Protein AF-A0A433JBW5-F1 (afdb_monomer_lite)

Secondary structure (DSSP, 8-state):
----------------------------------S--HHHHHHHHHHHH-TTEEEEEEEEEEE---SS-TTSEEEEEEEEEEEESS-EEEEEEEETTEEEEEEEE-TT-EEEEEEEEEEEEETTEEEEEEEES-GGGTTT--EEGGGSSSEEEETTSHHHHHHHHHHHHHHHHHHHHHHHHHHHHHHHHHHHHHHHHHHHHHHHHHHHHHHHHHHHHHHHHHHHHSS-HHHHHHHHHHHHHSS-HHHHHHHHHHHHHSS-HHHHHHHHHHHHHH-SEEEEEEE--TT-THHHHHHHHH--EEEEEEEE-TTT-EEEEEEE-TT-GGG--EEEEEEEETTEEEEEETTEEEEEEE-TTSEEEEEEEETTEEEEEEEEE--

Organism: NCBI:txid92933

Radius of gyration: 64.02 Å; chains: 1; bounding box: 115×46×160 Å

pLDDT: mean 81.88, std 16.77, range [29.55, 98.06]

Structure (mmCIF, N/CA/C/O backbone):
data_AF-A0A433JBW5-F1
#
_entry.id   AF-A0A433JBW5-F1
#
loop_
_atom_site.group_PDB
_atom_site.id
_atom_site.type_symbol
_atom_site.label_atom_id
_atom_site.label_alt_id
_atom_site.label_comp_id
_atom_site.label_asym_id
_atom_site.label_entity_id
_atom_site.label_seq_id
_atom_site.pdbx_PDB_ins_code
_atom_site.Cartn_x
_atom_site.Cartn_y
_atom_site.Cartn_z
_atom_site.occupancy
_atom_site.B_iso_or_equiv
_atom_site.auth_seq_id
_atom_site.auth_comp_id
_atom_site.auth_asym_id
_atom_site.auth_atom_id
_atom_site.pdbx_PDB_model_num
ATOM 1 N N . MET A 1 1 ? -7.174 -3.530 -48.334 1.00 41.53 1 MET A N 1
ATOM 2 C CA . MET A 1 1 ? -7.705 -2.460 -49.204 1.00 41.53 1 MET A CA 1
ATOM 3 C C . MET A 1 1 ? -6.545 -1.806 -49.944 1.00 41.53 1 MET A C 1
ATOM 5 O O . MET A 1 1 ? -5.565 -1.454 -49.312 1.00 41.53 1 MET A O 1
ATOM 9 N N . MET A 1 2 ? -6.667 -1.772 -51.275 1.00 36.50 2 MET A N 1
ATOM 10 C CA . MET A 1 2 ? -5.940 -0.988 -52.290 1.00 36.50 2 MET A CA 1
ATOM 11 C C . MET A 1 2 ? -4.395 -0.898 -52.261 1.00 36.50 2 MET A C 1
ATOM 13 O O . MET A 1 2 ? -3.808 0.045 -51.749 1.00 36.50 2 MET A O 1
ATOM 17 N N . ARG A 1 3 ? -3.760 -1.827 -52.996 1.00 43.53 3 ARG A N 1
ATOM 18 C CA . ARG A 1 3 ? -2.814 -1.483 -54.087 1.00 43.53 3 ARG A CA 1
ATOM 19 C C . ARG A 1 3 ? -3.643 -1.182 -55.349 1.00 43.53 3 ARG A C 1
ATOM 21 O O . ARG A 1 3 ? -4.683 -1.829 -55.500 1.00 43.53 3 ARG A O 1
ATOM 28 N N . PRO A 1 4 ? -3.243 -0.252 -56.237 1.00 46.69 4 PRO A N 1
ATOM 29 C CA . PRO A 1 4 ? -2.473 -0.589 -57.459 1.00 46.69 4 PRO A CA 1
ATOM 30 C C . PRO A 1 4 ? -1.448 0.535 -57.812 1.00 46.69 4 PRO A C 1
ATOM 32 O O . PRO A 1 4 ? -1.420 1.554 -57.146 1.00 46.69 4 PRO A O 1
ATOM 35 N N . ALA A 1 5 ? -0.508 0.445 -58.759 1.00 37.62 5 ALA A N 1
ATOM 36 C CA . ALA A 1 5 ? -0.613 -0.091 -60.107 1.00 37.62 5 ALA A CA 1
ATOM 37 C C . ALA A 1 5 ? 0.721 -0.641 -60.643 1.00 37.62 5 ALA A C 1
ATOM 39 O O . ALA A 1 5 ? 1.771 -0.008 -60.579 1.00 37.62 5 ALA A O 1
ATOM 40 N N . ARG A 1 6 ? 0.617 -1.841 -61.220 1.00 37.97 6 ARG A N 1
ATOM 41 C CA . ARG A 1 6 ? 1.483 -2.378 -62.270 1.00 37.97 6 ARG A CA 1
ATOM 42 C C . ARG A 1 6 ? 0.813 -2.078 -63.616 1.00 37.97 6 ARG A C 1
ATOM 44 O O . ARG A 1 6 ? -0.368 -2.389 -63.763 1.00 37.97 6 ARG A O 1
ATOM 51 N N . ALA A 1 7 ? 1.578 -1.616 -64.596 1.00 36.91 7 ALA A N 1
ATOM 52 C CA . ALA A 1 7 ? 1.348 -1.868 -66.023 1.00 36.91 7 ALA A CA 1
ATOM 53 C C . ALA A 1 7 ? 2.565 -2.709 -66.491 1.00 36.91 7 ALA A C 1
ATOM 55 O O . ALA A 1 7 ? 3.681 -2.347 -66.137 1.00 36.91 7 ALA A O 1
ATOM 56 N N . ARG A 1 8 ? 2.485 -3.952 -67.009 1.00 35.44 8 ARG A N 1
ATOM 57 C CA . ARG A 1 8 ? 1.798 -4.494 -68.212 1.00 35.44 8 ARG A CA 1
ATOM 58 C C . ARG A 1 8 ? 2.284 -3.746 -69.475 1.00 35.44 8 ARG A C 1
ATOM 60 O O . ARG A 1 8 ? 2.191 -2.533 -69.470 1.00 35.44 8 ARG A O 1
ATOM 67 N N . PHE A 1 9 ? 2.825 -4.333 -70.550 1.00 33.44 9 PHE A N 1
ATOM 68 C CA . PHE A 1 9 ? 2.584 -5.615 -71.235 1.00 33.44 9 PHE A CA 1
ATOM 69 C C . PHE A 1 9 ? 3.716 -5.923 -72.260 1.00 33.44 9 PHE A C 1
ATOM 71 O O . PHE A 1 9 ? 4.370 -4.993 -72.711 1.00 33.44 9 PHE A O 1
ATOM 78 N N . ALA A 1 10 ? 3.857 -7.219 -72.606 1.00 30.30 10 ALA A N 1
ATOM 79 C CA . ALA A 1 10 ? 4.176 -7.874 -73.904 1.00 30.30 10 ALA A CA 1
ATOM 80 C C . ALA A 1 10 ? 5.218 -7.254 -74.873 1.00 30.30 10 ALA A C 1
ATOM 82 O O . ALA A 1 10 ? 5.123 -6.094 -75.233 1.00 30.30 10 ALA A O 1
ATOM 83 N N . ALA A 1 11 ? 6.276 -7.948 -75.314 1.00 31.55 11 ALA A N 1
ATOM 84 C CA . ALA A 1 11 ? 6.388 -9.211 -76.074 1.00 31.55 11 ALA A CA 1
ATOM 85 C C . ALA A 1 11 ? 6.209 -9.085 -77.608 1.00 31.55 11 ALA A C 1
ATOM 87 O O . ALA A 1 11 ? 5.140 -8.727 -78.083 1.00 31.55 11 ALA A O 1
ATOM 88 N N . ALA A 1 12 ? 7.260 -9.548 -78.304 1.00 32.44 12 ALA A N 1
ATOM 89 C CA . ALA A 1 12 ? 7.307 -10.277 -79.583 1.00 32.44 12 ALA A CA 1
ATOM 90 C C . ALA A 1 12 ? 6.989 -9.599 -80.940 1.00 32.44 12 ALA A C 1
ATOM 92 O O . ALA A 1 12 ? 6.034 -8.848 -81.077 1.00 32.44 12 ALA A O 1
ATOM 93 N N . LEU A 1 13 ? 7.773 -10.063 -81.936 1.00 33.72 13 LEU A N 1
ATOM 94 C CA . LEU A 1 13 ? 7.645 -10.121 -83.414 1.00 33.72 13 LEU A CA 1
ATOM 95 C C . LEU A 1 13 ? 8.748 -9.328 -84.143 1.00 33.72 13 LEU A C 1
ATOM 97 O O . LEU A 1 13 ? 8.879 -8.130 -83.947 1.00 33.72 13 LEU A O 1
ATOM 101 N N . ALA A 1 14 ? 9.710 -9.947 -84.838 1.00 29.55 14 ALA A N 1
ATOM 102 C CA . ALA A 1 14 ? 9.673 -10.895 -85.968 1.00 29.55 14 ALA A CA 1
ATOM 103 C C . ALA A 1 14 ? 9.390 -10.239 -87.338 1.00 29.55 14 ALA A C 1
ATOM 105 O O . ALA A 1 14 ? 8.312 -9.715 -87.568 1.00 29.55 14 ALA A O 1
ATOM 106 N N . MET A 1 15 ? 10.378 -10.413 -88.228 1.00 32.00 15 MET A N 1
ATOM 107 C CA . MET A 1 15 ? 10.340 -10.513 -89.698 1.00 32.00 15 MET A CA 1
ATOM 108 C C . MET A 1 15 ? 9.813 -9.368 -90.590 1.00 32.00 15 MET A C 1
ATOM 110 O O . MET A 1 15 ? 8.691 -8.897 -90.480 1.00 32.00 15 MET A O 1
ATOM 114 N N . GLY A 1 16 ? 10.632 -9.088 -91.612 1.00 33.72 16 GLY A N 1
ATOM 115 C CA . GLY A 1 16 ? 10.336 -8.413 -92.886 1.00 33.72 16 GLY A CA 1
ATOM 116 C C . GLY A 1 16 ? 11.670 -7.897 -93.441 1.00 33.72 16 GLY A C 1
ATOM 117 O O . GLY A 1 16 ? 12.254 -7.010 -92.837 1.00 33.72 16 GLY A O 1
ATOM 118 N N . VAL A 1 17 ? 12.360 -8.475 -94.432 1.00 36.59 17 VAL A N 1
ATOM 119 C CA . VAL A 1 17 ? 12.004 -9.038 -95.753 1.00 36.59 17 VAL A CA 1
ATOM 120 C C . VAL A 1 17 ? 11.248 -8.051 -96.645 1.00 36.59 17 VAL A C 1
ATOM 122 O O . VAL A 1 17 ? 10.027 -8.070 -96.711 1.00 36.59 17 VAL A O 1
ATOM 125 N N . ALA A 1 18 ? 12.017 -7.239 -97.373 1.00 36.41 18 ALA A N 1
ATOM 126 C CA . ALA A 1 18 ? 11.735 -6.744 -98.725 1.00 36.41 18 ALA A CA 1
ATOM 127 C C . ALA A 1 18 ? 13.096 -6.313 -99.317 1.00 36.41 18 ALA A C 1
ATOM 129 O O . ALA A 1 18 ? 13.738 -5.414 -98.791 1.00 36.41 18 ALA A O 1
ATOM 130 N N . ALA A 1 19 ? 13.736 -7.095 -100.191 1.00 35.59 19 ALA A N 1
ATOM 131 C CA . ALA A 1 19 ? 13.442 -7.237 -101.621 1.00 35.59 19 ALA A CA 1
ATOM 132 C C . ALA A 1 19 ? 13.568 -5.901 -102.382 1.00 35.59 19 ALA A C 1
ATOM 134 O O . ALA A 1 19 ? 12.589 -5.193 -102.587 1.00 35.59 19 ALA A O 1
ATOM 135 N N . GLY A 1 20 ? 14.791 -5.595 -102.822 1.00 33.16 20 GLY A N 1
ATOM 136 C CA . GLY A 1 20 ? 15.101 -4.571 -103.820 1.00 33.16 20 GLY A CA 1
ATOM 137 C C . GLY A 1 20 ? 16.212 -5.100 -104.726 1.00 33.16 20 GLY A C 1
ATOM 138 O O . GLY A 1 20 ? 17.360 -5.207 -104.306 1.00 33.16 20 GLY A O 1
ATOM 139 N N . LEU A 1 21 ? 15.826 -5.536 -105.924 1.00 35.88 21 LEU A N 1
ATOM 140 C CA . LEU A 1 21 ? 16.663 -6.157 -106.951 1.00 35.88 21 LEU A CA 1
ATOM 141 C C . LEU A 1 21 ? 17.312 -5.110 -107.868 1.00 35.88 21 LEU A C 1
ATOM 143 O O . LEU A 1 21 ? 16.663 -4.135 -108.234 1.00 35.88 21 LEU A O 1
ATOM 147 N N . ALA A 1 22 ? 18.503 -5.485 -108.356 1.00 33.06 22 ALA A N 1
ATOM 148 C CA . ALA A 1 22 ? 19.178 -5.025 -109.578 1.00 33.06 22 ALA A CA 1
ATOM 149 C C . ALA A 1 22 ? 19.892 -3.653 -109.460 1.00 33.06 22 ALA A C 1
ATOM 151 O O . ALA A 1 22 ? 19.358 -2.716 -108.893 1.00 33.06 22 ALA A O 1
ATOM 152 N N . THR A 1 23 ? 21.133 -3.446 -109.910 1.00 33.88 23 THR A N 1
ATOM 153 C CA . THR A 1 23 ? 21.867 -4.016 -111.051 1.00 33.88 23 THR A CA 1
ATOM 154 C C . THR A 1 23 ? 23.386 -3.801 -110.915 1.00 33.88 23 THR A C 1
ATOM 156 O O . THR A 1 23 ? 23.823 -2.742 -110.484 1.00 33.88 23 THR A O 1
ATOM 159 N N . MET A 1 24 ? 24.138 -4.754 -111.479 1.00 37.75 24 MET A N 1
ATOM 160 C CA . MET A 1 24 ? 25.398 -4.584 -112.227 1.00 37.75 24 MET A CA 1
ATOM 161 C C . MET A 1 24 ? 26.754 -4.445 -111.497 1.00 37.75 24 MET A C 1
ATOM 163 O O . MET A 1 24 ? 27.101 -3.453 -110.872 1.00 37.75 24 MET A O 1
ATOM 167 N N . THR A 1 25 ? 27.535 -5.505 -111.726 1.00 38.31 25 THR A N 1
ATOM 168 C CA . THR A 1 25 ? 28.993 -5.716 -111.675 1.00 38.31 25 THR A CA 1
ATOM 169 C C . THR A 1 25 ? 29.858 -4.499 -112.051 1.00 38.31 25 THR A C 1
ATOM 171 O O . THR A 1 25 ? 29.501 -3.760 -112.966 1.00 38.31 25 THR A O 1
ATOM 174 N N . PRO A 1 26 ? 31.070 -4.387 -111.474 1.00 40.34 26 PRO A N 1
ATOM 175 C CA . PRO A 1 26 ? 32.195 -5.079 -112.100 1.00 40.34 26 PRO A CA 1
ATOM 176 C C . PRO A 1 26 ? 32.949 -5.987 -111.126 1.00 40.34 26 PRO A C 1
ATOM 178 O O . PRO A 1 26 ? 33.312 -5.609 -110.015 1.00 40.34 26 PRO A O 1
ATOM 181 N N . SER A 1 27 ? 33.227 -7.198 -111.602 1.00 42.12 27 SER A N 1
ATOM 182 C CA . SER A 1 27 ? 34.283 -8.072 -111.110 1.00 42.12 27 SER A CA 1
ATOM 183 C C . SER A 1 27 ? 35.630 -7.357 -111.249 1.00 42.12 27 SER A C 1
ATOM 185 O O . SER A 1 27 ? 36.283 -7.428 -112.291 1.00 42.12 27 SER A O 1
ATOM 187 N N . GLY A 1 28 ? 36.020 -6.630 -110.204 1.00 33.31 28 GLY A N 1
ATOM 188 C CA . GLY A 1 28 ? 37.400 -6.210 -110.003 1.00 33.31 28 GLY A CA 1
ATOM 189 C C . GLY A 1 28 ? 38.256 -7.429 -109.646 1.00 33.31 28 GLY A C 1
ATOM 190 O O . GLY A 1 28 ? 37.752 -8.361 -109.012 1.00 33.31 28 GLY A O 1
ATOM 191 N N . PRO A 1 29 ? 39.534 -7.468 -110.053 1.00 34.56 29 PRO A N 1
ATOM 192 C CA . PRO A 1 29 ? 40.424 -8.556 -109.682 1.00 34.56 29 PRO A CA 1
ATOM 193 C C . PRO A 1 29 ? 40.456 -8.660 -108.156 1.00 34.56 29 PRO A C 1
ATOM 195 O O . PRO A 1 29 ? 40.576 -7.645 -107.469 1.00 34.56 29 PRO A O 1
ATOM 198 N N . ALA A 1 30 ? 40.330 -9.882 -107.635 1.00 39.22 30 ALA A N 1
ATOM 199 C CA . ALA A 1 30 ? 40.557 -10.186 -106.233 1.00 39.22 30 ALA A CA 1
ATOM 200 C C . ALA A 1 30 ? 41.968 -9.711 -105.865 1.00 39.22 30 ALA A C 1
ATOM 202 O O . ALA A 1 30 ? 42.961 -10.400 -106.104 1.00 39.22 30 ALA A O 1
ATOM 203 N N . ARG A 1 31 ? 42.052 -8.488 -105.334 1.00 36.38 31 ARG A N 1
ATOM 204 C CA . ARG A 1 31 ? 43.242 -7.952 -104.687 1.00 36.38 31 ARG A CA 1
ATOM 205 C C . ARG A 1 31 ? 43.552 -8.958 -103.588 1.00 36.38 31 ARG A C 1
ATOM 207 O O . ARG A 1 31 ? 42.679 -9.232 -102.765 1.00 36.38 31 ARG A O 1
ATOM 214 N N . ALA A 1 32 ? 44.721 -9.589 -103.654 1.00 40.53 32 ALA A N 1
ATOM 215 C CA . ALA A 1 32 ? 45.165 -10.525 -102.634 1.00 40.53 32 ALA A CA 1
ATOM 216 C C . ALA A 1 32 ? 44.927 -9.867 -101.270 1.00 40.53 32 ALA A C 1
ATOM 218 O O . ALA A 1 32 ? 45.505 -8.818 -101.000 1.00 40.53 32 ALA A O 1
ATOM 219 N N . ALA A 1 33 ? 43.992 -10.412 -100.486 1.00 48.69 33 ALA A N 1
ATOM 220 C CA . ALA A 1 33 ? 43.645 -9.859 -99.188 1.00 48.69 33 ALA A CA 1
ATOM 221 C C . ALA A 1 33 ? 44.926 -9.812 -98.359 1.00 48.69 33 ALA A C 1
ATOM 223 O O . ALA A 1 33 ? 45.521 -10.865 -98.093 1.00 48.69 33 ALA A O 1
ATOM 224 N N . GLU A 1 34 ? 45.371 -8.599 -98.028 1.00 58.41 34 GLU A N 1
ATOM 225 C CA . GLU A 1 34 ? 46.513 -8.410 -97.149 1.00 58.41 34 GLU A CA 1
ATOM 226 C C . GLU A 1 34 ? 46.241 -9.181 -95.851 1.00 58.41 34 GLU A C 1
ATOM 228 O O . GLU A 1 34 ? 45.120 -9.147 -95.336 1.00 58.41 34 GLU A O 1
ATOM 233 N N . PRO A 1 35 ? 47.228 -9.927 -95.332 1.00 61.72 35 PRO A N 1
ATOM 234 C CA . PRO A 1 35 ? 47.033 -10.778 -94.158 1.00 61.72 35 PRO A CA 1
ATOM 235 C C . PRO A 1 35 ? 46.680 -9.986 -92.888 1.00 61.72 35 PRO A C 1
ATOM 237 O O . PRO A 1 35 ? 46.233 -10.575 -91.906 1.00 61.72 35 PRO A O 1
ATOM 240 N N . PHE A 1 36 ? 46.865 -8.664 -92.919 1.00 65.94 36 PHE A N 1
ATOM 241 C CA . PHE A 1 36 ? 46.692 -7.739 -91.811 1.00 65.94 36 PHE A CA 1
ATOM 242 C C . PHE A 1 36 ? 45.991 -6.469 -92.304 1.00 65.94 36 PHE A C 1
ATOM 244 O O . PHE A 1 36 ? 46.657 -5.541 -92.753 1.00 65.94 36 PHE A O 1
ATOM 251 N N . SER A 1 37 ? 44.660 -6.398 -92.235 1.00 76.56 37 SER A N 1
ATOM 252 C CA . SER A 1 37 ? 44.010 -5.094 -92.381 1.00 76.56 37 SER A CA 1
ATOM 253 C C . SER A 1 37 ? 44.256 -4.275 -91.114 1.00 76.56 37 SER A C 1
ATOM 255 O O . SER A 1 37 ? 44.022 -4.748 -89.997 1.00 76.56 37 SER A O 1
ATOM 257 N N . GLU A 1 38 ? 44.739 -3.045 -91.285 1.00 76.50 38 GLU A N 1
ATOM 258 C CA . GLU A 1 38 ? 45.004 -2.115 -90.181 1.00 76.50 38 GLU A CA 1
ATOM 259 C C . GLU A 1 38 ? 43.754 -1.922 -89.307 1.00 76.50 38 GLU A C 1
ATOM 261 O O . GLU A 1 38 ? 43.838 -1.946 -88.083 1.00 76.50 38 GLU A O 1
ATOM 266 N N . GLU A 1 39 ? 42.575 -1.873 -89.932 1.00 79.75 39 GLU A N 1
ATOM 267 C CA . GLU A 1 39 ? 41.277 -1.789 -89.256 1.00 79.75 39 GLU A CA 1
ATOM 268 C C . GLU A 1 39 ? 40.975 -3.005 -88.363 1.00 79.75 39 GLU A C 1
ATOM 270 O O . GLU A 1 39 ? 40.446 -2.838 -87.263 1.00 79.75 39 GLU A O 1
ATOM 275 N N . ALA A 1 40 ? 41.331 -4.226 -88.790 1.00 80.06 40 ALA A N 1
ATOM 276 C CA . ALA A 1 40 ? 41.103 -5.432 -87.988 1.00 80.06 40 ALA 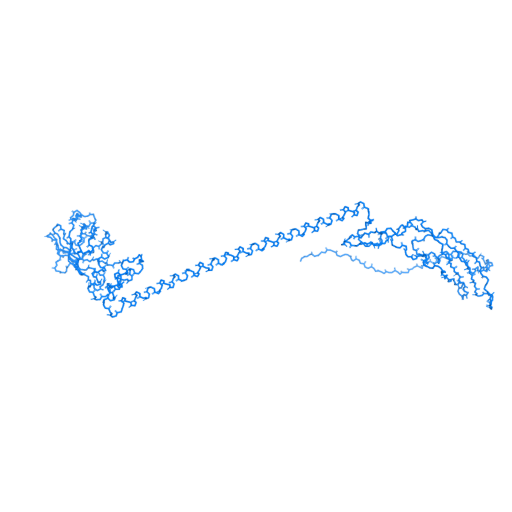A CA 1
ATOM 277 C C . ALA A 1 40 ? 42.060 -5.507 -86.794 1.00 80.06 40 ALA A C 1
ATOM 279 O O . ALA A 1 40 ? 41.649 -5.895 -85.702 1.00 80.06 40 ALA A O 1
ATOM 280 N N . ILE A 1 41 ? 43.319 -5.097 -86.981 1.00 80.81 41 ILE A N 1
ATOM 281 C CA . ILE A 1 41 ? 44.299 -5.012 -85.891 1.00 80.81 41 ILE A CA 1
ATOM 282 C C . ILE A 1 41 ? 43.900 -3.917 -84.899 1.00 80.81 41 ILE A C 1
ATOM 284 O O . ILE A 1 41 ? 43.908 -4.151 -83.692 1.00 80.81 41 ILE A O 1
ATOM 288 N N . HIS A 1 42 ? 43.497 -2.747 -85.394 1.00 83.75 42 HIS A N 1
ATOM 289 C CA . HIS A 1 42 ? 43.016 -1.642 -84.574 1.00 83.75 42 HIS A CA 1
ATOM 290 C C . HIS A 1 42 ? 41.803 -2.062 -83.730 1.00 83.75 42 HIS A C 1
ATOM 292 O O . HIS A 1 42 ? 41.798 -1.866 -82.515 1.00 83.75 42 HIS A O 1
ATOM 298 N N . ALA A 1 43 ? 40.790 -2.684 -84.344 1.00 83.31 43 ALA A N 1
ATOM 299 C CA . ALA A 1 43 ? 39.603 -3.162 -83.636 1.00 83.31 43 ALA A CA 1
ATOM 300 C C . ALA A 1 43 ? 39.948 -4.191 -82.546 1.00 83.31 43 ALA A C 1
ATOM 302 O O . ALA A 1 43 ? 39.407 -4.125 -81.441 1.00 83.31 43 ALA A O 1
ATOM 303 N N . GLU A 1 44 ? 40.877 -5.105 -82.825 1.00 83.00 44 GLU A N 1
ATOM 304 C CA . GLU A 1 44 ? 41.276 -6.151 -81.883 1.00 83.00 44 GLU A CA 1
ATOM 305 C C . GLU A 1 44 ? 42.131 -5.607 -80.722 1.00 83.00 44 GLU A C 1
ATOM 307 O O . GLU A 1 44 ? 41.958 -6.034 -79.581 1.00 83.00 44 GLU A O 1
ATOM 312 N N . IL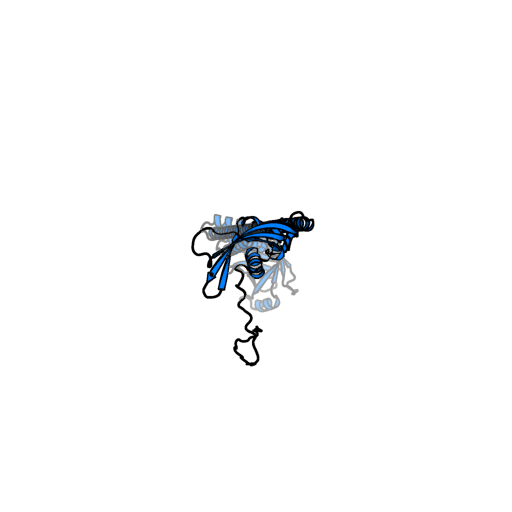E A 1 45 ? 42.982 -4.604 -80.961 1.00 82.94 45 ILE A N 1
ATOM 313 C CA . ILE A 1 45 ? 43.747 -3.915 -79.905 1.00 82.94 45 ILE A CA 1
ATOM 314 C C . ILE A 1 45 ? 42.829 -3.094 -79.002 1.00 82.94 45 ILE A C 1
ATOM 316 O O . ILE A 1 45 ? 42.958 -3.159 -77.781 1.00 82.94 45 ILE A O 1
ATOM 320 N N . VAL A 1 46 ? 41.870 -2.364 -79.578 1.00 85.69 46 VAL A N 1
ATOM 321 C CA . VAL A 1 46 ? 40.861 -1.624 -78.801 1.00 85.69 46 VAL A CA 1
ATOM 322 C C . VAL A 1 46 ? 40.023 -2.587 -77.954 1.00 85.69 46 VAL A C 1
ATOM 324 O O . VAL A 1 46 ? 39.754 -2.314 -76.784 1.00 85.69 46 VAL A O 1
ATOM 327 N N . ARG A 1 47 ? 39.666 -3.755 -78.503 1.00 85.56 47 ARG A N 1
ATOM 328 C CA . ARG A 1 47 ? 38.958 -4.810 -77.765 1.00 85.56 47 ARG A CA 1
ATOM 329 C C . ARG A 1 47 ? 39.788 -5.369 -76.605 1.00 85.56 47 ARG A C 1
ATOM 331 O O . ARG A 1 47 ? 39.223 -5.636 -75.547 1.00 85.56 47 ARG A O 1
ATOM 338 N N . LEU A 1 48 ? 41.097 -5.559 -76.796 1.00 83.50 48 LEU A N 1
ATOM 339 C CA . LEU A 1 48 ? 42.014 -6.082 -75.777 1.00 83.50 48 LEU A CA 1
ATOM 340 C C . LEU A 1 48 ? 42.311 -5.076 -74.659 1.00 83.50 48 LEU A C 1
ATOM 342 O O . LEU A 1 48 ? 42.388 -5.474 -73.501 1.00 83.50 48 LEU A O 1
ATOM 346 N N . ALA A 1 49 ? 42.459 -3.791 -74.981 1.00 81.00 49 ALA A N 1
ATOM 347 C CA . ALA A 1 49 ? 42.772 -2.767 -73.987 1.00 81.00 49 ALA A CA 1
ATOM 348 C C . ALA A 1 49 ? 41.560 -2.305 -73.165 1.00 81.00 49 ALA A C 1
ATOM 350 O O . ALA A 1 49 ? 41.716 -1.798 -72.056 1.00 81.00 49 ALA A O 1
ATOM 351 N N . GLY A 1 50 ? 40.347 -2.512 -73.675 1.00 83.94 50 GLY A N 1
ATOM 352 C CA . GLY A 1 50 ? 39.119 -2.140 -72.982 1.00 83.94 50 GLY A CA 1
ATOM 353 C C . GLY A 1 50 ? 38.794 -0.641 -73.073 1.00 83.94 50 GLY A C 1
ATOM 354 O O . GLY A 1 50 ? 39.527 0.141 -73.675 1.00 83.94 50 GLY A O 1
ATOM 355 N N . PRO A 1 51 ? 37.667 -0.212 -72.480 1.00 82.75 51 PRO A N 1
ATOM 356 C CA . PRO A 1 51 ? 37.064 1.099 -72.744 1.00 82.75 51 PRO A CA 1
ATOM 357 C C . PRO A 1 51 ? 37.811 2.290 -72.125 1.00 82.75 51 PRO A C 1
ATOM 359 O O . PRO A 1 51 ? 37.493 3.434 -72.435 1.00 82.75 51 PRO A O 1
ATOM 362 N N . LEU A 1 52 ? 38.772 2.042 -71.231 1.00 84.00 52 LEU A N 1
ATOM 363 C CA . LEU A 1 52 ? 39.512 3.094 -70.526 1.00 84.00 52 LEU A CA 1
ATOM 364 C C . LEU A 1 52 ? 40.662 3.663 -71.358 1.00 84.00 52 LEU A C 1
ATOM 366 O O . LEU A 1 52 ? 41.079 4.798 -71.135 1.00 84.00 52 LEU A O 1
ATOM 370 N N . TRP A 1 53 ? 41.166 2.888 -72.315 1.00 85.12 53 TRP A N 1
ATOM 371 C CA . TRP A 1 53 ? 42.340 3.233 -73.097 1.00 85.12 53 TRP A CA 1
ATOM 372 C C . TRP A 1 53 ? 41.952 3.658 -74.510 1.00 85.12 53 TRP A C 1
ATOM 374 O O . TRP A 1 53 ? 41.234 2.954 -75.219 1.00 85.12 53 TRP A O 1
ATOM 384 N N . ARG A 1 54 ? 42.467 4.806 -74.945 1.00 86.94 54 ARG A N 1
ATOM 385 C CA . ARG A 1 54 ? 42.335 5.304 -76.310 1.00 86.94 54 ARG A CA 1
ATOM 386 C C . ARG A 1 54 ? 43.601 4.978 -77.089 1.00 86.94 54 ARG A C 1
ATOM 388 O O . ARG A 1 54 ? 44.697 5.295 -76.645 1.00 86.94 54 ARG A O 1
ATOM 395 N N . LEU A 1 55 ? 43.456 4.353 -78.252 1.00 88.06 55 LEU A N 1
ATOM 396 C CA . LEU A 1 55 ? 44.567 4.130 -79.174 1.00 88.06 55 LEU A CA 1
ATOM 397 C C . LEU A 1 55 ? 44.846 5.430 -79.946 1.00 88.06 55 LEU A C 1
ATOM 399 O O . LEU A 1 55 ? 43.936 5.970 -80.575 1.00 88.06 55 LEU A O 1
ATOM 403 N N . GLU A 1 56 ? 46.073 5.947 -79.872 1.00 88.62 56 GLU A N 1
ATOM 404 C CA . GLU A 1 56 ? 46.477 7.175 -80.575 1.00 88.62 56 GLU A CA 1
ATOM 405 C C . GLU A 1 56 ? 47.275 6.894 -81.841 1.00 88.62 56 GLU A C 1
ATOM 407 O O . GLU A 1 56 ? 47.038 7.517 -82.874 1.00 88.62 56 GLU A O 1
ATOM 412 N N . SER A 1 57 ? 48.222 5.960 -81.770 1.00 87.31 57 SER A N 1
ATOM 413 C CA . SER A 1 57 ? 49.011 5.556 -82.926 1.00 87.31 57 SER A CA 1
ATOM 414 C C . SER A 1 57 ? 49.325 4.067 -82.897 1.00 87.31 57 SER A C 1
ATOM 416 O O . SER A 1 57 ? 49.480 3.455 -81.838 1.00 87.31 57 SER A O 1
ATOM 418 N N . LEU A 1 58 ? 49.405 3.491 -84.093 1.00 87.81 58 LEU A N 1
ATOM 419 C CA . LEU A 1 58 ? 49.684 2.085 -84.332 1.00 87.81 58 LEU A CA 1
ATOM 420 C C . LEU A 1 58 ? 50.856 1.993 -85.306 1.00 87.81 58 LEU A C 1
ATOM 422 O O . LEU A 1 58 ? 50.782 2.512 -86.416 1.00 87.81 58 LEU A O 1
ATOM 426 N N . THR A 1 59 ? 51.935 1.332 -84.904 1.00 86.12 59 THR A N 1
ATOM 427 C CA . THR A 1 59 ? 53.025 0.971 -85.811 1.00 86.12 59 THR A CA 1
ATOM 428 C C . THR A 1 59 ? 53.065 -0.541 -85.976 1.00 86.12 59 THR A C 1
ATOM 430 O O . THR A 1 59 ? 52.961 -1.296 -85.006 1.00 86.12 59 THR A O 1
ATOM 433 N N . MET A 1 60 ? 53.173 -0.991 -87.227 1.00 82.81 60 MET A N 1
ATOM 434 C CA . MET A 1 60 ? 53.171 -2.404 -87.590 1.00 82.81 60 MET A CA 1
ATOM 435 C C . MET A 1 60 ? 54.428 -2.743 -88.387 1.00 82.81 60 MET A C 1
ATOM 437 O O . MET A 1 60 ? 54.683 -2.173 -89.445 1.00 82.81 60 MET A O 1
ATOM 441 N N . GLU A 1 61 ? 55.183 -3.717 -87.897 1.00 83.06 61 GLU A N 1
ATOM 442 C CA . GLU A 1 61 ? 56.365 -4.266 -88.553 1.00 83.06 61 GLU A CA 1
ATOM 443 C C . GLU A 1 61 ? 56.102 -5.733 -88.897 1.00 83.06 61 GLU A C 1
ATOM 445 O O . GLU A 1 61 ? 55.873 -6.565 -88.018 1.00 83.06 61 GLU A O 1
ATOM 450 N N . THR A 1 62 ? 56.108 -6.081 -90.184 1.00 77.25 62 THR A N 1
ATOM 451 C CA . THR A 1 62 ? 55.873 -7.468 -90.608 1.00 77.25 62 THR A CA 1
ATOM 452 C C . THR A 1 62 ? 57.085 -8.343 -90.282 1.00 77.25 62 THR A C 1
ATOM 454 O O . THR A 1 62 ? 58.227 -8.008 -90.589 1.00 77.25 62 THR A O 1
ATOM 457 N N . LEU A 1 63 ? 56.837 -9.483 -89.639 1.00 76.75 63 LEU A N 1
ATOM 458 C CA . LEU A 1 63 ? 57.857 -10.458 -89.271 1.00 76.75 63 LEU A CA 1
ATOM 459 C C . LEU A 1 63 ? 57.834 -11.609 -90.278 1.00 76.75 63 LEU A C 1
ATOM 461 O O . LEU A 1 63 ? 56.807 -12.255 -90.501 1.00 76.75 63 LEU A O 1
ATOM 465 N N . THR A 1 64 ? 58.984 -11.900 -90.878 1.00 64.69 64 THR A N 1
ATOM 466 C CA . THR A 1 64 ? 59.156 -13.074 -91.736 1.00 64.69 64 THR A CA 1
ATOM 467 C C . THR A 1 64 ? 59.244 -14.326 -90.865 1.00 64.69 64 THR A C 1
ATOM 469 O O . THR A 1 64 ? 60.196 -14.498 -90.109 1.00 64.69 64 THR A O 1
ATOM 472 N N . VAL A 1 65 ? 58.238 -15.203 -90.949 1.00 61.06 65 VAL A N 1
ATOM 473 C CA . VAL A 1 65 ? 58.222 -16.491 -90.234 1.00 61.06 65 VAL A CA 1
ATOM 474 C C . VAL A 1 65 ? 59.002 -17.522 -91.063 1.00 61.06 65 VAL A C 1
ATOM 476 O O . VAL A 1 65 ? 58.553 -17.868 -92.159 1.00 61.06 65 VAL A O 1
ATOM 479 N N . PRO A 1 66 ? 60.161 -18.030 -90.603 1.00 52.31 66 PRO A N 1
ATOM 480 C CA . PRO A 1 66 ? 60.922 -19.021 -91.349 1.00 52.31 66 PRO A CA 1
ATOM 481 C C . PRO A 1 66 ? 60.397 -20.436 -91.065 1.00 52.31 66 PRO A C 1
ATOM 483 O O . PRO A 1 66 ? 60.454 -20.904 -89.931 1.00 52.31 66 PRO A O 1
ATOM 486 N N . GLY A 1 67 ? 59.945 -21.141 -92.110 1.00 49.28 67 GLY A N 1
ATOM 487 C CA . GLY A 1 67 ? 59.728 -22.596 -92.083 1.00 49.28 67 GLY A CA 1
ATOM 488 C C . GLY A 1 67 ? 58.320 -23.077 -92.468 1.00 49.28 67 GLY A C 1
ATOM 489 O O . GLY A 1 67 ? 57.375 -22.889 -91.714 1.00 49.28 67 GLY A O 1
ATOM 490 N N . ARG A 1 68 ? 58.263 -23.782 -93.613 1.00 44.66 68 ARG A N 1
ATOM 491 C CA . ARG A 1 68 ? 57.191 -24.615 -94.217 1.00 44.66 68 ARG A CA 1
ATOM 492 C C . ARG A 1 68 ? 55.808 -23.978 -94.485 1.00 44.66 68 ARG A C 1
ATOM 494 O O . ARG A 1 68 ? 55.086 -23.580 -93.583 1.00 44.66 68 ARG A O 1
ATOM 501 N N . ASP A 1 69 ? 55.454 -24.008 -95.775 1.00 50.94 69 ASP A N 1
ATOM 502 C CA . ASP A 1 69 ? 54.179 -23.672 -96.433 1.00 50.94 69 ASP A CA 1
ATOM 503 C C . ASP A 1 69 ? 53.768 -22.184 -96.399 1.00 50.94 69 ASP A C 1
ATOM 505 O O . ASP A 1 69 ? 52.799 -21.743 -95.775 1.00 50.94 69 ASP A O 1
ATOM 509 N N . SER A 1 70 ? 54.551 -21.404 -97.152 1.00 52.88 70 SER A N 1
ATOM 510 C CA . SER A 1 70 ? 54.604 -19.940 -97.291 1.00 52.88 70 SER A CA 1
ATOM 511 C C . SER A 1 70 ? 53.382 -19.272 -97.949 1.00 52.88 70 SER A C 1
ATOM 513 O O . SER A 1 70 ? 53.519 -18.475 -98.876 1.00 52.88 70 SER A O 1
ATOM 515 N N . GLY A 1 71 ? 52.174 -19.567 -97.472 1.00 57.66 71 GLY A N 1
ATOM 516 C CA . GLY A 1 71 ? 50.961 -18.868 -97.919 1.00 57.66 71 GLY A CA 1
ATOM 517 C C . GLY A 1 71 ? 49.778 -18.883 -96.949 1.00 57.66 71 GLY A C 1
ATOM 518 O O . GLY A 1 71 ? 48.743 -18.290 -97.257 1.00 57.66 71 GLY A O 1
ATOM 519 N N . GLN A 1 72 ? 49.902 -19.563 -95.802 1.00 65.56 72 GLN A N 1
ATOM 520 C CA . GLN A 1 72 ? 48.786 -19.781 -94.870 1.00 65.56 72 GLN A CA 1
ATOM 521 C C . GLN A 1 72 ? 48.974 -19.144 -93.484 1.00 65.56 72 GLN A C 1
ATOM 523 O O . GLN A 1 72 ? 48.011 -19.102 -92.718 1.00 65.56 72 GLN A O 1
ATOM 528 N N . ARG A 1 73 ? 50.167 -18.632 -93.148 1.00 74.00 73 ARG A N 1
ATOM 529 C CA . ARG A 1 73 ? 50.452 -17.951 -91.872 1.00 74.00 73 ARG A CA 1
ATOM 530 C C . ARG A 1 73 ? 51.324 -16.713 -92.083 1.00 74.00 73 ARG A C 1
ATOM 532 O O . ARG A 1 73 ? 52.251 -16.760 -92.885 1.00 74.00 73 ARG A O 1
ATOM 539 N N . ALA A 1 74 ? 51.049 -15.642 -91.346 1.00 77.69 74 ALA A N 1
ATOM 540 C CA . ALA A 1 74 ? 51.860 -14.426 -91.305 1.00 77.69 74 ALA A CA 1
ATOM 541 C C . ALA A 1 74 ? 51.968 -13.913 -89.861 1.00 77.69 74 ALA A C 1
ATOM 543 O O . ALA A 1 74 ? 51.057 -14.138 -89.062 1.00 77.69 74 ALA A O 1
ATOM 544 N N . ALA A 1 75 ? 53.059 -13.217 -89.526 1.00 82.25 75 ALA A N 1
ATOM 545 C CA . ALA A 1 75 ? 53.239 -12.572 -88.226 1.00 82.25 75 ALA A CA 1
ATOM 546 C C . ALA A 1 75 ? 53.604 -11.089 -88.393 1.00 82.25 75 ALA A C 1
ATOM 548 O O . ALA A 1 75 ? 54.304 -10.724 -89.336 1.00 82.25 75 ALA A O 1
ATOM 549 N N . ALA A 1 76 ? 53.157 -10.238 -87.474 1.00 83.44 76 ALA A N 1
ATOM 550 C CA . ALA A 1 76 ? 53.557 -8.837 -87.403 1.00 83.44 76 ALA A CA 1
ATOM 551 C C . ALA A 1 76 ? 53.793 -8.432 -85.946 1.00 83.44 76 ALA A C 1
ATOM 553 O O . ALA A 1 76 ? 53.021 -8.799 -85.059 1.00 83.44 76 ALA A O 1
ATOM 554 N N . ARG A 1 77 ? 54.868 -7.683 -85.696 1.00 86.75 77 ARG A N 1
ATOM 555 C CA . ARG A 1 77 ? 55.071 -6.976 -84.435 1.00 86.75 77 ARG A CA 1
ATOM 556 C C . ARG A 1 77 ? 54.292 -5.675 -84.496 1.00 86.75 77 ARG A C 1
ATOM 558 O O . ARG A 1 77 ? 54.364 -4.941 -85.475 1.00 86.75 77 ARG A O 1
ATOM 565 N N . ILE A 1 78 ? 53.569 -5.402 -83.429 1.00 87.00 78 ILE A N 1
ATOM 566 C CA . ILE A 1 78 ? 52.754 -4.213 -83.287 1.00 87.00 78 ILE A CA 1
ATOM 567 C C . ILE A 1 78 ? 53.243 -3.442 -82.068 1.00 87.00 78 ILE A C 1
ATOM 569 O O . ILE A 1 78 ? 53.429 -4.034 -81.002 1.00 87.00 78 ILE A O 1
ATOM 573 N N . ALA A 1 79 ? 53.408 -2.131 -82.218 1.00 87.88 79 ALA A N 1
ATOM 574 C CA . ALA A 1 79 ? 53.499 -1.212 -81.095 1.00 87.88 79 ALA A CA 1
ATOM 575 C C . ALA A 1 79 ? 52.338 -0.212 -81.172 1.00 87.88 79 ALA A C 1
ATOM 577 O O . ALA A 1 79 ? 52.170 0.518 -82.147 1.00 87.88 79 ALA A O 1
ATOM 578 N N . ALA A 1 80 ? 51.507 -0.219 -80.138 1.00 87.56 80 ALA A N 1
ATOM 579 C CA . ALA A 1 80 ? 50.326 0.618 -80.009 1.00 87.56 80 ALA A CA 1
ATOM 580 C C . ALA A 1 80 ? 50.551 1.640 -78.889 1.00 87.56 80 ALA A C 1
ATOM 582 O O . ALA A 1 80 ? 50.732 1.255 -77.732 1.00 87.56 80 ALA A O 1
ATOM 583 N N . ARG A 1 81 ? 50.540 2.939 -79.215 1.00 88.31 81 ARG A N 1
ATOM 584 C CA . ARG A 1 81 ? 50.580 4.015 -78.212 1.00 88.31 81 ARG A CA 1
ATOM 585 C C . ARG A 1 81 ? 49.164 4.291 -77.734 1.00 88.31 81 ARG A C 1
ATOM 587 O O . ARG A 1 81 ? 48.286 4.631 -78.527 1.00 88.31 81 ARG A O 1
ATOM 594 N N . MET A 1 82 ? 48.953 4.130 -76.437 1.00 87.56 82 MET A N 1
ATOM 595 C CA . MET A 1 82 ? 47.646 4.211 -75.803 1.00 87.56 82 MET A CA 1
ATOM 596 C C . MET A 1 82 ? 47.646 5.310 -74.751 1.00 87.56 82 MET A C 1
ATOM 598 O O . MET A 1 82 ? 48.618 5.448 -74.009 1.00 87.56 82 MET A O 1
ATOM 602 N N . THR A 1 83 ? 46.551 6.055 -74.656 1.00 89.75 83 THR A N 1
ATOM 603 C CA . THR A 1 83 ? 46.367 7.107 -73.655 1.00 89.75 83 THR A CA 1
ATOM 604 C C . THR A 1 83 ? 45.124 6.856 -72.821 1.00 89.75 83 THR A C 1
ATOM 606 O O . THR A 1 83 ? 44.085 6.422 -73.322 1.00 89.75 83 THR A O 1
ATOM 609 N N . LEU A 1 84 ? 45.235 7.068 -71.511 1.00 88.94 84 LEU A N 1
ATOM 610 C CA . LEU A 1 84 ? 44.119 6.864 -70.596 1.00 88.94 84 LEU A CA 1
ATOM 611 C C . LEU A 1 84 ? 43.064 7.961 -70.799 1.00 88.94 84 LEU A C 1
ATOM 613 O O . LEU A 1 84 ? 43.357 9.148 -70.651 1.00 88.94 84 LEU A O 1
ATOM 617 N N . ALA A 1 85 ? 41.834 7.569 -71.122 1.00 85.19 85 ALA A N 1
ATOM 618 C CA . ALA A 1 85 ? 40.774 8.499 -71.506 1.00 85.19 85 ALA A CA 1
ATOM 619 C C . ALA A 1 85 ? 40.114 9.220 -70.314 1.00 85.19 85 ALA A C 1
ATOM 621 O O . ALA A 1 85 ? 39.577 10.314 -70.479 1.00 85.19 85 ALA A O 1
ATOM 622 N N . VAL A 1 86 ? 40.122 8.608 -69.126 1.00 86.19 86 VAL A N 1
ATOM 623 C CA . VAL A 1 86 ? 39.393 9.058 -67.925 1.00 86.19 86 VAL A CA 1
ATOM 624 C C . VAL A 1 86 ? 40.262 8.781 -66.693 1.00 86.19 86 VAL A C 1
ATOM 626 O O . VAL A 1 86 ? 40.911 7.734 -66.668 1.00 86.19 86 VAL A O 1
ATOM 629 N N . PRO A 1 87 ? 40.286 9.650 -65.662 1.00 87.81 87 PRO A N 1
ATOM 630 C CA . PRO A 1 87 ? 41.091 9.386 -64.480 1.00 87.81 87 PRO A CA 1
ATOM 631 C C . PRO A 1 87 ? 40.508 8.208 -63.699 1.00 87.81 87 PRO A C 1
ATOM 633 O O . PRO A 1 87 ? 39.289 8.011 -63.621 1.00 87.81 87 PRO A O 1
ATOM 636 N N . THR A 1 88 ? 41.388 7.434 -63.089 1.00 88.62 88 THR A N 1
ATOM 637 C CA . THR A 1 88 ? 41.034 6.200 -62.398 1.00 88.62 88 THR A CA 1
ATOM 638 C C . THR A 1 88 ? 41.506 6.225 -60.953 1.00 88.62 88 THR A C 1
ATOM 640 O O . THR A 1 88 ? 42.472 6.894 -60.580 1.00 88.62 88 THR A O 1
ATOM 643 N N . PHE A 1 89 ? 40.786 5.487 -60.113 1.00 89.44 89 PHE A N 1
ATOM 644 C CA . PHE A 1 89 ? 40.923 5.533 -58.666 1.00 89.44 89 PHE A CA 1
ATOM 645 C C . PHE A 1 89 ? 40.939 4.124 -58.067 1.00 89.44 89 PHE A C 1
ATOM 647 O O . PHE A 1 89 ? 40.358 3.182 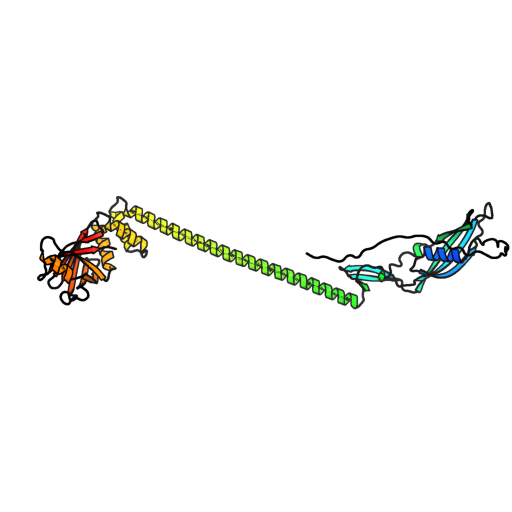-58.615 1.00 89.44 89 PHE A O 1
ATOM 654 N N . VAL A 1 90 ? 41.584 3.991 -56.909 1.00 89.00 90 VAL A N 1
ATOM 655 C CA . VAL A 1 90 ? 41.519 2.804 -56.045 1.00 89.00 90 VAL A CA 1
ATOM 656 C C . VAL A 1 90 ? 40.744 3.158 -54.778 1.00 89.00 90 VAL A C 1
ATOM 658 O O . VAL A 1 90 ? 40.824 4.281 -54.281 1.00 89.00 90 VAL A O 1
ATOM 661 N N . VAL A 1 91 ? 39.973 2.206 -54.251 1.00 88.75 91 VAL A N 1
ATOM 662 C CA . VAL A 1 91 ? 39.264 2.372 -52.976 1.00 88.75 91 VAL A CA 1
ATOM 663 C C . VAL A 1 91 ? 40.273 2.343 -51.828 1.00 88.75 91 VAL A C 1
ATOM 665 O O . VAL A 1 91 ? 40.979 1.355 -51.657 1.00 88.75 91 VAL A O 1
ATOM 668 N N . ASP A 1 92 ? 40.323 3.423 -51.052 1.00 86.88 92 ASP A N 1
ATOM 669 C CA . ASP A 1 92 ? 41.184 3.572 -49.875 1.00 86.88 92 ASP A CA 1
ATOM 670 C C . ASP A 1 92 ? 40.502 3.005 -48.623 1.00 86.88 92 ASP A C 1
ATOM 672 O O . ASP A 1 92 ? 40.997 2.078 -47.986 1.00 86.88 92 ASP A O 1
ATOM 676 N N . SER A 1 93 ? 39.310 3.518 -48.309 1.00 83.94 93 SER A N 1
ATOM 677 C CA . SER A 1 93 ? 38.472 3.047 -47.208 1.00 83.94 93 SER A CA 1
ATOM 678 C C . SER A 1 93 ? 36.988 3.178 -47.550 1.00 83.94 93 SER A C 1
ATOM 680 O O . SER A 1 93 ? 36.588 3.931 -48.444 1.00 83.94 93 SER A O 1
ATOM 682 N N . ARG A 1 94 ? 36.149 2.423 -46.836 1.00 84.75 94 ARG A N 1
ATOM 683 C CA . ARG A 1 94 ? 34.691 2.482 -46.963 1.00 84.75 94 ARG A CA 1
ATOM 684 C C . ARG A 1 94 ? 34.067 2.701 -45.595 1.00 84.75 94 ARG A C 1
ATOM 686 O O . ARG A 1 94 ? 34.196 1.854 -44.716 1.00 84.75 94 ARG A O 1
ATOM 693 N N . GLU A 1 95 ? 33.342 3.802 -45.452 1.00 82.81 95 GLU A N 1
ATOM 694 C CA . GLU A 1 95 ? 32.641 4.172 -44.224 1.00 82.81 95 GLU A CA 1
ATOM 695 C C . GLU A 1 95 ? 31.145 4.265 -44.549 1.00 82.81 95 GLU A C 1
ATOM 697 O O . GLU A 1 95 ? 30.637 5.244 -45.099 1.00 82.81 95 GLU A O 1
ATOM 702 N N . GLY A 1 96 ? 30.430 3.165 -44.298 1.00 83.19 96 GLY A N 1
ATOM 703 C CA . GLY A 1 96 ? 29.009 3.039 -44.622 1.00 83.19 96 GLY A CA 1
ATOM 704 C C . GLY A 1 96 ? 28.716 3.159 -46.125 1.00 83.19 96 GLY A C 1
ATOM 705 O O . GLY A 1 96 ? 29.071 2.279 -46.920 1.00 83.19 96 GLY A O 1
ATOM 706 N N . ALA A 1 97 ? 28.010 4.230 -46.498 1.00 84.62 97 ALA A N 1
ATOM 707 C CA . ALA A 1 97 ? 27.582 4.526 -47.870 1.00 84.62 97 ALA A CA 1
ATOM 708 C C . ALA A 1 97 ? 28.578 5.401 -48.659 1.00 84.62 97 ALA A C 1
ATOM 710 O O . ALA A 1 97 ? 28.337 5.696 -49.834 1.00 84.62 97 ALA A O 1
ATOM 711 N N . VAL A 1 98 ? 29.674 5.818 -48.019 1.00 86.06 98 VAL A N 1
ATOM 712 C CA . VAL A 1 98 ? 30.707 6.680 -48.598 1.00 86.06 98 VAL A CA 1
ATOM 713 C C . VAL A 1 98 ? 31.954 5.850 -48.883 1.00 86.06 98 VAL A C 1
ATOM 715 O O . VAL A 1 98 ? 32.411 5.074 -48.038 1.00 86.06 98 VAL A O 1
ATOM 718 N N . THR A 1 99 ? 32.508 6.029 -50.078 1.00 87.50 99 THR A N 1
ATOM 719 C CA . THR A 1 99 ? 33.726 5.350 -50.523 1.00 87.50 99 THR A CA 1
ATOM 720 C C . THR A 1 99 ? 34.814 6.392 -50.739 1.00 87.50 99 THR A C 1
ATOM 722 O O . THR A 1 99 ? 34.680 7.272 -51.593 1.00 87.50 99 THR A O 1
ATOM 725 N N . PHE A 1 100 ? 35.893 6.295 -49.964 1.00 87.31 100 PHE A N 1
ATOM 726 C CA . PHE A 1 100 ? 37.042 7.182 -50.092 1.00 87.31 100 PHE A CA 1
ATOM 727 C C . PHE A 1 100 ? 37.984 6.655 -51.169 1.00 87.31 100 PHE A C 1
ATOM 729 O O . PHE A 1 100 ? 38.360 5.481 -51.168 1.00 87.31 100 PHE A O 1
ATOM 736 N N . LEU A 1 101 ? 38.338 7.524 -52.108 1.00 88.88 101 LEU A N 1
ATOM 737 C CA . LEU A 1 101 ? 39.094 7.181 -53.306 1.00 88.88 101 LEU A CA 1
ATOM 738 C C . LEU A 1 101 ? 40.508 7.747 -53.257 1.00 88.88 101 LEU A C 1
ATOM 740 O O . LEU A 1 101 ? 40.695 8.920 -52.944 1.00 88.88 101 LEU A O 1
ATOM 744 N N . ARG A 1 102 ? 41.497 6.947 -53.647 1.00 89.19 102 ARG A N 1
ATOM 745 C CA . ARG A 1 102 ? 42.876 7.383 -53.878 1.00 89.19 102 ARG A CA 1
ATOM 746 C C . ARG A 1 102 ? 43.144 7.451 -55.389 1.00 89.19 102 ARG A C 1
ATOM 748 O O . ARG A 1 102 ? 42.808 6.484 -56.078 1.00 89.19 102 ARG A O 1
ATOM 755 N N . PRO A 1 103 ? 43.727 8.542 -55.921 1.00 87.69 103 PRO A N 1
ATOM 756 C CA . PRO A 1 103 ? 44.118 8.619 -57.330 1.00 87.69 103 PRO A CA 1
ATOM 757 C C . PRO A 1 103 ? 45.055 7.467 -57.715 1.00 87.69 103 PRO A C 1
ATOM 759 O O . PRO A 1 103 ? 46.008 7.185 -56.988 1.00 87.69 103 PRO A O 1
ATOM 762 N N . ALA A 1 104 ? 44.755 6.791 -58.826 1.00 86.75 104 ALA A N 1
ATOM 763 C CA . ALA A 1 104 ? 45.521 5.654 -59.340 1.00 86.75 104 ALA A CA 1
ATOM 764 C C . ALA A 1 104 ? 46.285 6.024 -60.616 1.00 86.75 104 ALA A C 1
ATOM 766 O O . ALA A 1 104 ? 47.484 5.776 -60.713 1.00 86.75 104 ALA A O 1
ATOM 767 N N . ALA A 1 105 ? 45.594 6.652 -61.572 1.00 85.19 105 ALA A N 1
ATOM 768 C CA . ALA A 1 105 ? 46.186 7.212 -62.779 1.00 85.19 105 ALA A CA 1
ATOM 769 C C . ALA A 1 105 ? 45.393 8.433 -63.270 1.00 85.19 105 ALA A C 1
ATOM 771 O O . ALA A 1 105 ? 44.176 8.526 -63.092 1.00 85.19 105 ALA A O 1
ATOM 772 N N . GLU A 1 106 ? 46.104 9.372 -63.890 1.00 85.62 106 GLU A N 1
ATOM 773 C CA . GLU A 1 106 ? 45.541 10.604 -64.440 1.00 85.62 106 GLU A CA 1
ATOM 774 C C . GLU A 1 106 ? 45.186 10.447 -65.923 1.00 85.62 106 GLU A C 1
ATOM 776 O O . GLU A 1 106 ? 45.766 9.632 -66.647 1.00 85.62 106 GLU A O 1
ATOM 781 N N . THR A 1 107 ? 44.231 11.252 -66.387 1.00 87.38 107 THR A N 1
ATOM 782 C CA . THR A 1 107 ? 43.892 11.346 -67.811 1.00 87.38 107 THR A CA 1
ATOM 783 C C . THR A 1 107 ? 45.122 11.720 -68.629 1.00 87.38 107 THR A C 1
ATOM 785 O O . THR A 1 107 ? 45.866 12.623 -68.256 1.00 87.38 107 THR A O 1
ATOM 788 N N . GLY A 1 108 ? 45.313 11.061 -69.770 1.00 83.50 108 GLY A N 1
ATOM 789 C CA . GLY A 1 108 ? 46.474 11.286 -70.627 1.00 83.50 108 GLY A CA 1
ATOM 790 C C . GLY A 1 108 ? 47.716 10.496 -70.215 1.00 83.50 108 GLY A C 1
ATOM 791 O O . GLY A 1 108 ? 48.766 10.697 -70.817 1.00 83.50 108 GLY A O 1
ATOM 792 N N . LEU A 1 109 ? 47.621 9.574 -69.244 1.00 86.50 109 LEU A N 1
ATOM 793 C CA . LEU A 1 109 ? 48.694 8.613 -68.986 1.00 86.50 109 LEU A CA 1
ATOM 794 C C . LEU A 1 109 ? 48.971 7.809 -70.259 1.00 86.50 109 LEU A C 1
ATOM 796 O O . LEU A 1 109 ? 48.113 7.055 -70.723 1.00 86.50 109 LEU A O 1
ATOM 800 N N . GLU A 1 110 ? 50.173 7.964 -70.799 1.00 87.56 110 GLU A N 1
ATOM 801 C CA . GLU A 1 110 ? 50.592 7.277 -72.011 1.00 87.56 110 GLU A CA 1
ATOM 802 C C . GLU A 1 110 ? 51.296 5.964 -71.679 1.00 87.56 110 GLU A C 1
ATOM 804 O O . GLU A 1 110 ? 52.215 5.917 -70.858 1.00 87.56 110 GLU A O 1
ATOM 809 N N . LYS A 1 111 ? 50.902 4.890 -72.358 1.00 86.94 111 LYS A N 1
ATOM 810 C CA . LYS A 1 111 ? 51.596 3.607 -72.300 1.00 86.94 111 LYS A CA 1
ATOM 811 C C . LYS A 1 111 ? 51.706 2.996 -73.694 1.00 86.94 111 LYS A C 1
ATOM 813 O O . LYS A 1 111 ? 50.878 3.248 -74.564 1.00 86.94 111 LYS A O 1
ATOM 818 N N . THR A 1 112 ? 52.750 2.201 -73.916 1.00 87.88 112 THR A N 1
ATOM 819 C CA . THR A 1 112 ? 52.974 1.520 -75.200 1.00 87.88 112 THR A CA 1
ATOM 820 C C . THR A 1 112 ? 52.735 0.025 -75.036 1.00 87.88 112 THR A C 1
ATOM 822 O O . THR A 1 112 ? 53.495 -0.653 -74.344 1.00 87.88 112 THR A O 1
ATOM 825 N N . LEU A 1 113 ? 51.683 -0.489 -75.669 1.00 87.88 113 LEU A N 1
ATOM 826 C CA . LEU A 1 113 ? 51.387 -1.916 -75.730 1.00 87.88 113 LEU A CA 1
ATOM 827 C C . LEU A 1 113 ? 52.164 -2.527 -76.900 1.00 87.88 113 LEU A C 1
ATOM 829 O O . LEU A 1 113 ? 52.001 -2.106 -78.046 1.00 87.88 1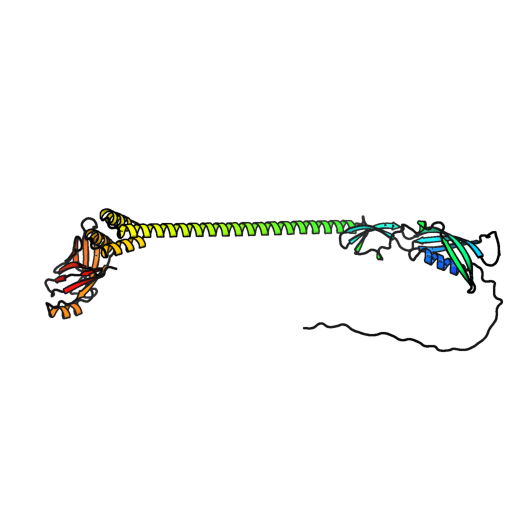13 LEU A O 1
ATOM 833 N N . THR A 1 114 ? 52.999 -3.520 -76.619 1.00 88.69 114 THR A N 1
ATOM 834 C CA . THR A 1 114 ? 53.684 -4.311 -77.640 1.00 88.69 114 THR A CA 1
ATOM 835 C C . THR A 1 114 ? 52.986 -5.655 -77.779 1.00 88.69 114 THR A C 1
ATOM 837 O O . THR A 1 114 ? 52.689 -6.335 -76.799 1.00 88.69 114 THR A O 1
ATOM 840 N N . ALA A 1 115 ? 52.688 -6.055 -79.011 1.00 88.00 115 ALA A N 1
ATOM 841 C CA . ALA A 1 115 ? 51.988 -7.303 -79.287 1.00 88.00 115 ALA A CA 1
ATOM 842 C C . ALA A 1 115 ? 52.513 -7.973 -80.557 1.00 88.00 115 ALA A C 1
ATOM 844 O O . ALA A 1 115 ? 53.096 -7.328 -81.429 1.00 88.00 115 ALA A O 1
ATOM 845 N N . ILE A 1 116 ? 52.291 -9.279 -80.669 1.00 86.94 116 ILE A N 1
ATOM 846 C CA . ILE A 1 116 ? 52.490 -10.025 -81.909 1.00 86.94 116 ILE A CA 1
ATOM 847 C C . ILE A 1 116 ? 51.113 -10.375 -82.472 1.00 86.94 116 ILE A C 1
ATOM 849 O O . ILE A 1 116 ? 50.338 -11.081 -81.830 1.00 86.94 116 ILE A O 1
ATOM 853 N N . ALA A 1 117 ? 50.811 -9.909 -83.682 1.00 84.94 117 ALA A N 1
ATOM 854 C CA . ALA A 1 117 ? 49.677 -10.401 -84.454 1.00 84.94 117 ALA A CA 1
ATOM 855 C C . ALA A 1 117 ? 50.089 -11.635 -85.255 1.00 84.94 117 ALA A C 1
ATOM 857 O O . ALA A 1 117 ? 51.042 -11.597 -86.031 1.00 84.94 117 ALA A O 1
ATOM 858 N N . LEU A 1 118 ? 49.337 -12.718 -85.090 1.00 84.94 118 LEU A N 1
ATOM 859 C CA . LEU A 1 118 ? 49.452 -13.961 -85.837 1.00 84.94 118 LEU A CA 1
ATOM 860 C C . LEU A 1 118 ? 48.219 -14.091 -86.735 1.00 84.94 118 LEU A C 1
ATOM 862 O O . LEU A 1 118 ? 47.105 -14.270 -86.245 1.00 84.94 118 LEU A O 1
ATOM 866 N N . ALA A 1 119 ? 48.405 -14.001 -88.048 1.00 81.94 119 ALA A N 1
ATOM 867 C CA . ALA A 1 119 ? 47.346 -14.230 -89.023 1.00 81.94 119 ALA A CA 1
ATOM 868 C C . ALA A 1 119 ? 47.429 -15.661 -89.564 1.00 81.94 119 ALA A C 1
ATOM 870 O O . ALA A 1 119 ? 48.490 -16.109 -90.001 1.00 81.94 119 ALA A O 1
ATOM 871 N N . ALA A 1 120 ? 46.304 -16.373 -89.566 1.00 81.06 120 ALA A N 1
ATOM 872 C CA . ALA A 1 120 ? 46.158 -17.695 -90.170 1.00 81.06 120 ALA A CA 1
ATOM 873 C C . ALA A 1 120 ? 45.042 -17.672 -91.220 1.00 81.06 120 ALA A C 1
ATOM 875 O O . ALA A 1 120 ? 43.986 -17.081 -91.003 1.00 81.06 120 ALA A O 1
ATOM 876 N N . ARG A 1 121 ? 45.263 -18.301 -92.374 1.00 77.94 121 ARG A N 1
ATOM 877 C CA . ARG A 1 121 ? 44.282 -18.341 -93.463 1.00 77.94 121 ARG A CA 1
ATOM 878 C C . ARG A 1 121 ? 43.320 -19.513 -93.267 1.00 77.94 121 ARG A C 1
ATOM 880 O O . ARG A 1 121 ? 43.742 -20.665 -93.267 1.00 77.94 121 ARG A O 1
ATOM 887 N N . SER A 1 122 ? 42.030 -19.220 -93.131 1.00 73.38 122 SER A N 1
ATOM 888 C CA . SER A 1 122 ? 40.943 -20.204 -93.051 1.00 73.38 122 SER A CA 1
ATOM 889 C C . SER A 1 122 ? 40.073 -20.161 -94.315 1.00 73.38 122 SER A C 1
ATOM 891 O O . SER A 1 122 ? 40.153 -19.213 -95.098 1.00 73.38 122 SER A O 1
ATOM 893 N N . GLY A 1 123 ? 39.213 -21.167 -94.522 1.00 65.69 123 GLY A N 1
ATOM 894 C CA . GLY A 1 123 ? 38.305 -21.235 -95.679 1.00 65.69 123 GLY A CA 1
ATOM 895 C C . GLY A 1 123 ? 37.324 -20.056 -95.812 1.00 65.69 123 GLY A C 1
ATOM 896 O O . GLY A 1 123 ? 36.733 -19.892 -96.874 1.00 65.69 123 GLY A O 1
ATOM 897 N N . ALA A 1 124 ? 37.184 -19.224 -94.772 1.00 65.69 124 ALA A N 1
ATOM 898 C CA . ALA A 1 124 ? 36.338 -18.028 -94.741 1.00 65.69 124 ALA A CA 1
ATOM 899 C C . ALA A 1 124 ? 37.123 -16.695 -94.778 1.00 65.69 124 ALA A C 1
ATOM 901 O O . ALA A 1 124 ? 36.506 -15.634 -94.780 1.00 65.69 124 ALA A O 1
ATOM 902 N N . GLY A 1 125 ? 38.463 -16.724 -94.808 1.00 77.38 125 GLY A N 1
ATOM 903 C CA . GLY A 1 125 ? 39.319 -15.529 -94.783 1.00 77.38 125 GLY A CA 1
ATOM 904 C C . GLY A 1 125 ? 40.496 -15.634 -93.807 1.00 77.38 125 GLY A C 1
ATOM 905 O O . GLY A 1 125 ? 40.736 -16.686 -93.206 1.00 77.38 125 GLY A O 1
ATOM 906 N N . TRP A 1 126 ? 41.254 -14.545 -93.655 1.00 76.25 126 TRP A N 1
ATOM 907 C CA . TRP A 1 126 ? 42.317 -14.436 -92.650 1.00 76.25 126 TRP A CA 1
ATOM 908 C C . TRP A 1 126 ? 41.718 -14.245 -91.252 1.00 76.25 126 TRP A C 1
ATOM 910 O O . TRP A 1 126 ? 40.905 -13.352 -91.038 1.00 76.25 126 TRP A O 1
ATOM 920 N N . THR A 1 127 ? 42.137 -15.069 -90.295 1.00 78.94 127 THR A N 1
ATOM 921 C CA . THR A 1 127 ? 41.848 -14.888 -88.868 1.00 78.94 127 THR A CA 1
ATOM 922 C C . THR A 1 127 ? 43.095 -14.345 -88.183 1.00 78.94 127 THR A C 1
ATOM 924 O O . THR A 1 127 ? 44.137 -15.003 -88.219 1.00 78.94 127 THR A O 1
ATOM 927 N N . VAL A 1 128 ? 42.993 -13.166 -87.571 1.00 80.69 128 VAL A N 1
ATOM 928 C CA . VAL A 1 128 ? 44.085 -12.513 -86.838 1.00 80.69 128 VAL A CA 1
ATOM 929 C C . VAL A 1 128 ? 43.908 -12.775 -85.346 1.00 80.69 128 VAL A C 1
ATOM 931 O O . VAL A 1 128 ? 42.837 -12.534 -84.797 1.00 80.69 128 VAL A O 1
ATOM 934 N N . LYS A 1 129 ? 44.957 -13.270 -84.690 1.00 84.38 129 LYS A N 1
ATOM 935 C CA . LYS A 1 129 ? 45.037 -13.419 -83.236 1.00 84.38 129 LYS A CA 1
ATOM 936 C C . LYS A 1 129 ? 46.157 -12.523 -82.721 1.00 84.38 129 LYS A C 1
ATOM 938 O O . LYS A 1 129 ? 47.280 -12.629 -83.203 1.00 84.38 129 LYS A O 1
ATOM 943 N N . ILE A 1 130 ? 45.862 -11.658 -81.758 1.00 84.81 130 ILE A N 1
ATOM 944 C CA . ILE A 1 130 ? 46.852 -10.758 -81.157 1.00 84.81 130 ILE A CA 1
ATOM 945 C C . ILE A 1 130 ? 47.277 -11.316 -79.800 1.00 84.81 130 ILE A C 1
ATOM 947 O O . ILE A 1 130 ? 46.439 -11.576 -78.939 1.00 84.81 130 ILE A O 1
ATOM 951 N N . GLU A 1 131 ? 48.582 -11.507 -79.620 1.00 86.06 131 GLU A N 1
ATOM 952 C CA . GLU A 1 131 ? 49.195 -11.944 -78.366 1.00 86.06 131 GLU A CA 1
ATOM 953 C C . GLU A 1 131 ? 50.027 -10.786 -77.783 1.00 86.06 131 GLU A C 1
ATOM 955 O O . GLU A 1 131 ? 51.070 -10.439 -78.349 1.00 86.06 131 GLU A O 1
ATOM 960 N N . PRO A 1 132 ? 49.568 -10.132 -76.698 1.00 86.81 132 PRO A N 1
ATOM 961 C CA . PRO A 1 132 ? 50.307 -9.043 -76.064 1.00 86.81 132 PRO A CA 1
ATOM 962 C C . PRO A 1 132 ? 51.585 -9.571 -75.402 1.00 86.81 132 PRO A C 1
ATOM 964 O O . PRO A 1 132 ? 51.568 -10.611 -74.746 1.00 86.81 132 PRO A O 1
ATOM 967 N N . GLN A 1 133 ? 52.695 -8.851 -75.565 1.00 86.12 133 GLN A N 1
ATOM 968 C CA . GLN A 1 133 ? 53.985 -9.186 -74.953 1.00 86.12 133 GLN A CA 1
ATOM 969 C C . GLN A 1 133 ? 54.174 -8.550 -73.573 1.00 86.12 133 GLN A C 1
ATOM 971 O O . GLN A 1 133 ? 54.976 -9.049 -72.792 1.00 86.12 133 GLN A O 1
ATOM 976 N N . ASN A 1 134 ? 53.443 -7.472 -73.285 1.00 85.06 134 ASN A N 1
ATOM 977 C CA . ASN A 1 134 ? 53.487 -6.726 -72.027 1.00 85.06 134 ASN A CA 1
ATOM 978 C C . ASN A 1 134 ? 52.069 -6.432 -71.479 1.00 85.06 134 ASN A C 1
ATOM 980 O O . ASN A 1 134 ? 51.683 -5.266 -71.338 1.00 85.06 134 ASN A O 1
ATOM 984 N N . PRO A 1 135 ? 51.243 -7.465 -71.212 1.00 80.94 135 PRO A N 1
ATOM 985 C CA . PRO A 1 135 ? 49.865 -7.280 -70.746 1.00 80.94 135 PRO A CA 1
ATOM 986 C C . PRO A 1 135 ? 49.763 -6.521 -69.411 1.00 80.94 135 PRO A C 1
ATOM 988 O O . PRO A 1 135 ? 48.799 -5.787 -69.203 1.00 80.94 135 PRO A O 1
ATOM 991 N N . GLU A 1 136 ? 50.777 -6.611 -68.548 1.00 80.25 136 GLU A N 1
ATOM 992 C CA . GLU A 1 136 ? 50.842 -5.956 -67.235 1.00 80.25 136 GLU A CA 1
ATOM 993 C C . GLU A 1 136 ? 50.782 -4.421 -67.301 1.00 80.25 136 GLU A C 1
ATOM 995 O O . GLU A 1 136 ? 50.476 -3.752 -66.316 1.00 80.25 136 GLU A O 1
ATOM 1000 N N . ILE A 1 137 ? 51.044 -3.839 -68.472 1.00 77.75 137 ILE A N 1
ATOM 1001 C CA . ILE A 1 137 ? 50.945 -2.398 -68.718 1.00 77.75 137 ILE A CA 1
ATOM 1002 C C . ILE A 1 137 ? 49.491 -1.913 -68.630 1.00 77.75 137 ILE A C 1
ATOM 1004 O O . ILE A 1 137 ? 49.251 -0.763 -68.251 1.00 77.75 137 ILE A O 1
ATOM 1008 N N . LEU A 1 138 ? 48.525 -2.779 -68.927 1.00 74.25 138 LEU A N 1
ATOM 1009 C CA . LEU A 1 138 ? 47.096 -2.479 -68.836 1.00 74.25 138 LEU A CA 1
ATOM 1010 C C . LEU A 1 138 ? 46.534 -2.739 -67.428 1.00 74.25 138 LEU A C 1
ATOM 1012 O O . LEU A 1 138 ? 45.470 -2.215 -67.088 1.00 74.25 138 LEU A O 1
ATOM 1016 N N . ASP A 1 139 ? 47.271 -3.478 -66.598 1.00 73.44 139 ASP A N 1
ATOM 1017 C CA . ASP A 1 139 ? 46.897 -3.798 -65.225 1.00 73.44 139 ASP A CA 1
ATOM 1018 C C . ASP A 1 139 ? 47.240 -2.654 -64.249 1.00 73.44 139 ASP A C 1
ATOM 1020 O O . ASP A 1 139 ? 48.112 -1.812 -64.478 1.00 73.44 139 ASP A O 1
ATOM 1024 N N . GLY A 1 140 ? 46.516 -2.595 -63.126 1.00 69.94 140 GLY A N 1
ATOM 1025 C CA . GLY A 1 140 ? 46.811 -1.675 -62.016 1.00 69.94 140 GLY A CA 1
ATOM 1026 C C . GLY A 1 140 ? 46.321 -0.232 -62.183 1.00 69.94 140 GLY A C 1
ATOM 1027 O O . GLY A 1 140 ? 46.573 0.597 -61.314 1.00 69.94 140 GLY A O 1
ATOM 1028 N N . VAL A 1 141 ? 45.584 0.078 -63.251 1.00 75.06 141 VAL A N 1
ATOM 1029 C CA . VAL A 1 141 ? 45.094 1.440 -63.523 1.00 75.06 141 VAL A CA 1
ATOM 1030 C C . VAL A 1 141 ? 43.931 1.823 -62.598 1.00 75.06 141 VAL A C 1
ATOM 1032 O O . VAL A 1 141 ? 43.652 2.997 -62.449 1.00 75.06 141 VAL A O 1
ATOM 1035 N N . GLY A 1 142 ? 43.288 0.890 -61.890 1.00 82.31 142 GLY A N 1
ATOM 1036 C CA . GLY A 1 142 ? 42.137 1.183 -61.020 1.00 82.31 142 GLY A CA 1
ATOM 1037 C C . GLY A 1 142 ? 40.821 1.277 -61.799 1.00 82.31 142 GLY A C 1
ATOM 1038 O O . GLY A 1 142 ? 40.724 0.768 -62.913 1.00 82.31 142 GLY A O 1
ATOM 1039 N N . LYS A 1 143 ? 39.786 1.890 -61.208 1.00 85.38 143 LYS A N 1
ATOM 1040 C CA . LYS A 1 143 ? 38.456 2.035 -61.833 1.00 85.38 143 LYS A CA 1
ATOM 1041 C C . LYS A 1 143 ? 38.023 3.500 -61.926 1.00 85.38 143 LYS A C 1
ATOM 1043 O O . LYS A 1 143 ? 38.388 4.285 -61.047 1.00 85.38 143 LYS A O 1
ATOM 1048 N N . PRO A 1 144 ? 37.225 3.887 -62.935 1.00 86.00 144 PRO A N 1
ATOM 1049 C CA . PRO A 1 144 ? 36.584 5.198 -62.961 1.00 86.00 144 PRO A CA 1
ATOM 1050 C C . PRO A 1 144 ? 35.707 5.414 -61.728 1.00 86.00 144 PRO A C 1
ATOM 1052 O O . PRO A 1 144 ? 35.064 4.482 -61.243 1.00 86.00 144 PRO A O 1
ATOM 1055 N N . ALA A 1 145 ? 35.610 6.661 -61.261 1.00 82.25 145 ALA A N 1
ATOM 1056 C CA . ALA A 1 145 ? 34.792 7.000 -60.094 1.00 82.25 145 ALA A CA 1
ATOM 1057 C C . ALA A 1 145 ? 33.315 6.578 -60.250 1.00 82.25 145 ALA A C 1
ATOM 1059 O O . ALA A 1 145 ? 32.697 6.153 -59.281 1.00 82.25 145 ALA A O 1
ATOM 1060 N N . ALA A 1 146 ? 32.771 6.621 -61.473 1.00 83.75 146 ALA A N 1
ATOM 1061 C CA . ALA A 1 146 ? 31.384 6.248 -61.770 1.00 83.75 146 ALA A CA 1
ATOM 1062 C C . ALA A 1 146 ? 31.076 4.748 -61.594 1.00 83.75 146 ALA A C 1
ATOM 1064 O O . ALA A 1 146 ? 29.919 4.377 -61.419 1.00 83.75 146 ALA A O 1
ATOM 1065 N N . GLU A 1 147 ? 32.092 3.883 -61.639 1.00 83.62 147 GLU A N 1
ATOM 1066 C CA . GLU A 1 147 ? 31.930 2.431 -61.482 1.00 83.62 147 GLU A CA 1
ATOM 1067 C C . GLU A 1 147 ? 32.100 1.969 -60.027 1.00 83.62 147 GLU A C 1
ATOM 1069 O O . GLU A 1 147 ? 31.935 0.785 -59.715 1.00 83.62 147 GLU A O 1
ATOM 1074 N N . LEU A 1 148 ? 32.453 2.888 -59.125 1.00 83.38 148 LEU A N 1
ATOM 1075 C CA . LEU A 1 148 ? 32.668 2.591 -57.717 1.00 83.38 148 LEU A CA 1
ATOM 1076 C C . LEU A 1 148 ? 31.363 2.786 -56.927 1.00 83.38 148 LEU A C 1
ATOM 1078 O O . LEU A 1 148 ? 30.621 3.736 -57.167 1.00 83.38 148 LEU A O 1
ATOM 1082 N N . PRO A 1 149 ? 31.038 1.878 -55.989 1.00 80.44 149 PRO A N 1
ATOM 1083 C CA . PRO A 1 149 ? 29.759 1.912 -55.296 1.00 80.44 149 PRO A CA 1
ATOM 1084 C C . PRO A 1 149 ? 29.684 3.065 -54.286 1.00 80.44 149 PRO A C 1
ATOM 1086 O O . PRO A 1 149 ? 30.621 3.296 -53.518 1.00 80.44 149 PRO A O 1
ATOM 1089 N N . GLY A 1 150 ? 28.516 3.703 -54.205 1.00 83.00 150 GLY A N 1
ATOM 1090 C CA . GLY A 1 150 ? 28.196 4.702 -53.182 1.00 83.00 150 GLY A CA 1
ATOM 1091 C C . GLY A 1 150 ? 28.607 6.128 -53.547 1.00 83.00 150 GLY A C 1
ATOM 1092 O O . GLY A 1 150 ? 28.904 6.438 -54.698 1.00 83.00 150 GLY A O 1
ATOM 1093 N N . ARG A 1 151 ? 28.588 7.022 -52.552 1.00 84.19 151 ARG A N 1
ATOM 1094 C CA . ARG A 1 151 ? 29.049 8.404 -52.728 1.00 84.19 151 ARG A CA 1
ATOM 1095 C C . ARG A 1 151 ? 30.575 8.412 -52.682 1.00 84.19 151 ARG A C 1
ATOM 1097 O O . ARG A 1 151 ? 31.160 8.133 -51.638 1.00 84.19 151 ARG A O 1
ATOM 1104 N N . THR A 1 152 ? 31.211 8.702 -53.810 1.00 85.19 152 THR A N 1
ATOM 1105 C CA . THR A 1 152 ? 32.671 8.721 -53.932 1.00 85.19 152 THR A CA 1
ATOM 1106 C C . THR A 1 152 ? 33.239 10.072 -53.525 1.00 85.19 152 THR A C 1
ATOM 1108 O O . THR A 1 152 ? 32.799 11.096 -54.046 1.00 85.19 152 THR A O 1
ATOM 1111 N N . VAL A 1 153 ? 34.231 10.081 -52.634 1.00 86.88 153 VAL A N 1
ATOM 1112 C CA . VAL A 1 153 ? 34.946 11.301 -52.223 1.00 86.88 153 VAL A CA 1
ATOM 1113 C C . VAL A 1 153 ? 36.447 11.041 -52.286 1.00 86.88 153 VAL A C 1
ATOM 1115 O O . VAL A 1 153 ? 36.913 9.982 -51.869 1.00 86.88 153 VAL A O 1
ATOM 1118 N N . LEU A 1 154 ? 37.224 11.987 -52.812 1.00 84.94 154 LEU A N 1
ATOM 1119 C CA . LEU A 1 154 ? 38.679 11.847 -52.885 1.00 84.94 154 LEU A CA 1
ATOM 1120 C C . LEU A 1 154 ? 39.293 11.927 -51.485 1.00 84.94 154 LEU A C 1
ATOM 1122 O O . LEU A 1 154 ? 39.102 12.909 -50.762 1.00 84.94 154 LEU A O 1
ATOM 1126 N N . ALA A 1 155 ? 40.048 10.900 -51.107 1.00 80.06 155 ALA A N 1
ATOM 1127 C CA . ALA A 1 155 ? 40.785 10.851 -49.857 1.00 80.06 155 ALA A CA 1
ATOM 1128 C C . ALA A 1 155 ? 41.771 12.029 -49.789 1.00 80.06 155 ALA A C 1
ATOM 1130 O O . ALA A 1 155 ? 42.552 12.258 -50.709 1.00 80.06 155 ALA A O 1
ATOM 1131 N N . GLY A 1 156 ? 41.715 12.796 -48.696 1.00 77.50 156 GLY A N 1
ATOM 1132 C CA . GLY A 1 156 ? 42.556 13.981 -48.489 1.00 77.50 156 GLY A CA 1
ATOM 1133 C C . GLY A 1 156 ? 41.957 15.309 -48.966 1.00 77.50 156 GLY A C 1
ATOM 1134 O O . GLY A 1 156 ? 42.521 16.351 -48.637 1.00 77.50 156 GLY A O 1
ATOM 1135 N N . SER A 1 157 ? 40.811 15.296 -49.658 1.00 85.00 157 SER A N 1
ATOM 1136 C CA . SER A 1 157 ? 40.055 16.516 -49.983 1.00 85.00 157 SER A CA 1
ATOM 1137 C C . SER A 1 157 ? 39.434 17.171 -48.738 1.00 85.00 157 SER A C 1
ATOM 1139 O O . SER A 1 157 ? 39.210 16.516 -47.716 1.00 85.00 157 SER A O 1
ATOM 1141 N N . GLU A 1 158 ? 39.129 18.469 -48.822 1.00 87.19 158 GLU A N 1
ATOM 1142 C CA . GLU A 1 158 ? 38.400 19.205 -47.773 1.00 87.19 158 GLU A CA 1
ATOM 1143 C C . GLU A 1 158 ? 37.000 18.609 -47.536 1.00 87.19 158 GLU A C 1
ATOM 1145 O O . GLU A 1 158 ? 36.551 18.460 -46.396 1.00 87.19 158 GLU A O 1
ATOM 1150 N N . GLU A 1 159 ? 36.357 18.140 -48.608 1.00 84.00 159 GLU A N 1
ATOM 1151 C CA . GLU A 1 159 ? 35.087 17.413 -48.548 1.00 84.00 159 GLU A CA 1
ATOM 1152 C C . GLU A 1 159 ? 35.213 16.097 -47.765 1.00 84.00 159 GLU A C 1
ATOM 1154 O O . GLU A 1 159 ? 34.357 15.779 -46.943 1.00 84.00 159 GLU A O 1
ATOM 1159 N N . ALA A 1 160 ? 36.299 15.338 -47.952 1.00 83.88 160 ALA A N 1
ATOM 1160 C CA . ALA A 1 160 ? 36.531 14.108 -47.193 1.00 83.88 160 ALA A CA 1
ATOM 1161 C C . ALA A 1 160 ? 36.762 14.370 -45.700 1.00 83.88 160 ALA A C 1
ATOM 1163 O O . ALA A 1 160 ? 36.282 13.603 -44.865 1.00 83.88 160 ALA A O 1
ATOM 1164 N N . ARG A 1 161 ? 37.495 15.437 -45.354 1.00 86.56 161 ARG A N 1
ATOM 1165 C CA . ARG A 1 161 ? 37.758 15.801 -43.952 1.00 86.56 161 ARG A CA 1
ATOM 1166 C C . ARG A 1 161 ? 36.482 16.233 -43.238 1.00 86.56 161 ARG A C 1
ATOM 1168 O O . ARG A 1 161 ? 36.146 15.653 -42.212 1.00 86.56 161 ARG A O 1
ATOM 1175 N N . SER A 1 162 ? 35.742 17.172 -43.824 1.00 89.19 162 SER A N 1
ATOM 1176 C CA . SER A 1 162 ? 34.472 17.659 -43.267 1.00 89.19 162 SER A CA 1
ATOM 1177 C C . SER A 1 162 ? 33.435 16.543 -43.101 1.00 89.19 162 SER A C 1
ATOM 1179 O O . SER A 1 162 ? 32.732 16.501 -42.091 1.00 89.19 162 SER A O 1
ATOM 1181 N N . LEU A 1 163 ? 33.375 15.599 -44.046 1.00 87.81 163 LEU A N 1
ATOM 1182 C CA . LEU A 1 163 ? 32.477 14.450 -43.966 1.00 87.81 163 LEU A CA 1
ATOM 1183 C C . LEU A 1 163 ? 32.866 13.478 -42.846 1.00 87.81 163 LEU A C 1
ATOM 1185 O O . LEU A 1 163 ? 31.988 13.030 -42.113 1.00 87.81 163 LEU A O 1
ATOM 1189 N N . ARG A 1 164 ? 34.161 13.183 -42.669 1.00 87.12 164 ARG A N 1
ATOM 1190 C CA . ARG A 1 164 ? 34.639 12.363 -41.540 1.00 87.12 164 ARG A CA 1
ATOM 1191 C C . ARG A 1 164 ? 34.336 13.026 -40.201 1.00 87.12 164 ARG A C 1
ATOM 1193 O O . ARG A 1 164 ? 33.734 12.403 -39.337 1.00 87.12 164 ARG A O 1
ATOM 1200 N N . GLU A 1 165 ? 34.638 14.315 -40.067 1.00 90.88 165 GLU A N 1
ATOM 1201 C CA . GLU A 1 165 ? 34.322 15.085 -38.857 1.00 90.88 165 GLU A CA 1
ATOM 1202 C C . GLU A 1 165 ? 32.816 15.131 -38.564 1.00 90.88 165 GLU A C 1
ATOM 1204 O O . GLU A 1 165 ? 32.397 15.166 -37.406 1.00 90.88 165 GLU A O 1
ATOM 1209 N N . GLN A 1 166 ? 31.970 15.163 -39.596 1.00 91.50 166 GLN A N 1
ATOM 1210 C CA . GLN A 1 166 ? 30.525 15.064 -39.421 1.00 91.50 166 GLN A CA 1
ATOM 1211 C C . GLN A 1 166 ? 30.118 13.674 -38.915 1.00 91.50 166 GLN A C 1
ATOM 1213 O O . GLN A 1 166 ? 29.399 13.586 -37.920 1.00 91.50 166 GLN A O 1
ATOM 1218 N N . LEU A 1 167 ? 30.593 12.604 -39.557 1.00 89.44 167 LEU A N 1
ATOM 1219 C CA . LEU A 1 167 ? 30.273 11.229 -39.166 1.00 89.44 167 LEU A CA 1
ATOM 1220 C C . LEU A 1 167 ? 30.752 10.907 -37.747 1.00 89.44 167 LEU A C 1
ATOM 1222 O O . LEU A 1 167 ? 30.014 10.281 -36.985 1.00 89.44 167 LEU A O 1
ATOM 1226 N N . ASP A 1 168 ? 31.937 11.383 -37.368 1.00 91.62 168 ASP A N 1
ATOM 1227 C CA . ASP A 1 168 ? 32.487 11.215 -36.023 1.00 91.62 168 ASP A CA 1
ATOM 1228 C C . ASP A 1 168 ? 31.650 11.958 -34.979 1.00 91.62 168 ASP A C 1
ATOM 1230 O O . ASP A 1 168 ? 31.310 11.388 -33.939 1.00 91.62 168 ASP A O 1
ATOM 1234 N N . ARG A 1 169 ? 31.238 13.201 -35.266 1.00 95.12 169 ARG A N 1
ATOM 1235 C CA . ARG A 1 169 ? 30.329 13.955 -34.387 1.00 95.12 169 ARG A CA 1
ATOM 1236 C C . ARG A 1 169 ? 28.987 13.248 -34.225 1.00 95.12 169 ARG A C 1
ATOM 1238 O O . ARG A 1 169 ? 28.507 13.114 -33.103 1.00 95.12 169 ARG A O 1
ATOM 1245 N N . GLU A 1 170 ? 28.399 12.751 -35.309 1.00 93.88 170 GLU A N 1
ATOM 1246 C CA . GLU A 1 170 ? 27.137 12.004 -35.266 1.00 93.88 170 GLU A CA 1
ATOM 1247 C C . GLU A 1 170 ? 27.278 10.662 -34.529 1.00 93.88 170 GLU A C 1
ATOM 1249 O O . GLU A 1 170 ? 26.363 10.230 -33.826 1.00 93.88 170 GLU A O 1
ATOM 1254 N N . ALA A 1 171 ? 28.411 9.970 -34.669 1.00 92.19 171 ALA A N 1
ATOM 1255 C CA . ALA A 1 171 ? 28.694 8.744 -33.927 1.00 92.19 171 ALA A CA 1
ATOM 1256 C C . ALA A 1 171 ? 28.837 9.021 -32.422 1.00 92.19 171 ALA A C 1
ATOM 1258 O O . ALA A 1 171 ? 28.218 8.328 -31.613 1.00 92.19 171 ALA A O 1
ATOM 1259 N N . GLN A 1 172 ? 29.579 10.065 -32.045 1.00 96.12 172 GLN A N 1
ATOM 1260 C CA . GLN A 1 172 ? 29.733 10.483 -30.650 1.00 96.12 172 GLN A CA 1
ATOM 1261 C C . GLN A 1 172 ? 28.402 10.918 -30.031 1.00 96.12 172 GLN A C 1
ATOM 1263 O O . GLN A 1 172 ? 28.090 10.509 -28.914 1.00 96.12 172 GLN A O 1
ATOM 1268 N N . GLN A 1 173 ? 27.589 11.685 -30.763 1.00 96.62 173 GLN A N 1
ATOM 1269 C CA . GLN A 1 173 ? 26.255 12.088 -30.311 1.00 96.62 173 GLN A CA 1
ATOM 1270 C C . GLN A 1 173 ? 25.344 10.881 -30.084 1.00 96.62 173 GLN A C 1
ATOM 1272 O O . GLN A 1 173 ? 24.707 10.791 -29.040 1.00 96.62 173 GLN A O 1
ATOM 1277 N N . ARG A 1 174 ? 25.332 9.905 -31.003 1.00 96.31 174 ARG A N 1
ATOM 1278 C CA . ARG A 1 174 ? 24.539 8.677 -30.830 1.00 96.31 174 ARG A CA 1
ATOM 1279 C C . ARG A 1 174 ? 24.964 7.882 -29.600 1.00 96.31 174 ARG A C 1
ATOM 1281 O O . ARG A 1 174 ? 24.104 7.438 -28.845 1.00 96.31 174 ARG A O 1
ATOM 1288 N N . LEU A 1 175 ? 26.268 7.741 -29.365 1.00 97.25 175 LEU A N 1
ATOM 1289 C CA . LEU A 1 175 ? 26.776 7.066 -28.169 1.00 97.25 175 LEU A CA 1
ATOM 1290 C C . LEU A 1 175 ? 26.401 7.823 -26.884 1.00 97.25 175 LEU A C 1
ATOM 1292 O O . LEU A 1 175 ? 25.969 7.203 -25.910 1.00 97.25 175 LEU A O 1
ATOM 1296 N N . ALA A 1 176 ? 26.516 9.154 -26.876 1.00 97.50 176 ALA A N 1
ATOM 1297 C CA . ALA A 1 176 ? 26.110 9.992 -25.746 1.00 97.50 176 ALA A CA 1
ATOM 1298 C C . ALA A 1 176 ? 24.599 9.887 -25.457 1.00 97.50 176 ALA A C 1
ATOM 1300 O O . ALA A 1 176 ? 24.191 9.732 -24.306 1.00 97.50 176 ALA A O 1
ATOM 1301 N N . ASP A 1 177 ? 23.762 9.890 -26.492 1.00 97.56 177 ASP A N 1
ATOM 1302 C CA . ASP A 1 177 ? 22.314 9.741 -26.347 1.00 97.56 177 ASP A CA 1
ATOM 1303 C C . ASP A 1 177 ? 21.921 8.342 -25.861 1.00 97.56 177 ASP A C 1
ATOM 1305 O O . ASP A 1 177 ? 21.055 8.203 -24.995 1.00 97.56 177 ASP A O 1
ATOM 1309 N N . GLU A 1 178 ? 22.545 7.288 -26.391 1.00 97.44 178 GLU A N 1
ATOM 1310 C CA . GLU A 1 178 ? 22.280 5.911 -25.967 1.00 97.44 178 GLU A CA 1
ATOM 1311 C C . GLU A 1 178 ? 22.692 5.675 -24.515 1.00 97.44 178 GLU A C 1
ATOM 1313 O O . GLU A 1 178 ? 21.927 5.089 -23.746 1.00 97.44 178 GLU A O 1
ATOM 1318 N N . THR A 1 179 ? 23.868 6.163 -24.118 1.00 97.81 179 THR A N 1
ATOM 1319 C CA . THR A 1 179 ? 24.328 6.087 -22.726 1.00 97.81 179 THR A CA 1
ATOM 1320 C C . THR A 1 179 ? 23.407 6.869 -21.794 1.00 97.81 179 THR A C 1
ATOM 1322 O O . THR A 1 179 ? 22.961 6.308 -20.796 1.00 97.81 179 THR A O 1
ATOM 1325 N N . ALA A 1 180 ? 23.012 8.094 -22.154 1.00 97.81 180 ALA A N 1
ATOM 1326 C CA . ALA A 1 180 ? 22.063 8.884 -21.371 1.00 97.81 180 ALA A CA 1
ATOM 1327 C C . ALA A 1 180 ? 20.671 8.232 -21.272 1.00 97.81 180 ALA A C 1
ATOM 1329 O O . ALA A 1 180 ? 19.987 8.363 -20.258 1.00 97.81 180 ALA A O 1
ATOM 1330 N N . ARG A 1 181 ? 20.218 7.524 -22.314 1.00 97.88 181 ARG A N 1
ATOM 1331 C CA . ARG A 1 181 ? 18.964 6.754 -22.262 1.00 97.88 181 ARG A CA 1
ATOM 1332 C C . ARG A 1 181 ? 19.079 5.556 -21.326 1.00 97.88 181 ARG A C 1
ATOM 1334 O O . ARG A 1 181 ? 18.142 5.306 -20.572 1.00 97.88 181 ARG A O 1
ATOM 1341 N N . ARG A 1 182 ? 20.202 4.833 -21.366 1.00 97.69 182 ARG A N 1
ATOM 1342 C CA . ARG A 1 182 ? 20.449 3.683 -20.482 1.00 97.69 182 ARG A CA 1
ATOM 1343 C C . ARG A 1 182 ? 20.502 4.103 -19.020 1.00 97.69 182 ARG A C 1
ATOM 1345 O O . ARG A 1 182 ? 19.786 3.511 -18.224 1.00 97.69 182 ARG A O 1
ATOM 1352 N N . THR A 1 183 ? 21.240 5.161 -18.688 1.00 97.88 183 THR A N 1
ATOM 1353 C CA . THR A 1 183 ? 21.328 5.645 -17.302 1.00 97.88 183 THR A CA 1
ATOM 1354 C C . THR A 1 183 ? 19.966 6.074 -16.765 1.00 97.88 183 THR A C 1
ATOM 1356 O O . THR A 1 183 ? 19.575 5.637 -15.690 1.00 97.88 183 THR A O 1
ATOM 1359 N N . ARG A 1 184 ? 19.174 6.829 -17.541 1.00 97.94 184 ARG A N 1
ATOM 1360 C CA . ARG A 1 184 ? 17.802 7.194 -17.139 1.00 97.94 184 ARG A CA 1
ATOM 1361 C C . ARG A 1 184 ? 16.908 5.970 -16.939 1.00 97.94 184 ARG A C 1
ATOM 1363 O O . ARG A 1 184 ? 16.098 5.950 -16.019 1.00 97.94 184 ARG A O 1
ATOM 1370 N N . ALA A 1 185 ? 17.021 4.960 -17.802 1.00 97.69 185 ALA A N 1
ATOM 1371 C CA . ALA A 1 185 ? 16.245 3.731 -17.661 1.00 97.69 185 ALA A CA 1
ATOM 1372 C C . ALA A 1 185 ? 16.639 2.956 -16.392 1.00 97.69 185 ALA A C 1
ATOM 1374 O O . ALA A 1 185 ? 15.763 2.501 -15.660 1.00 97.69 185 ALA A O 1
ATOM 1375 N N . GLU A 1 186 ? 17.937 2.854 -16.101 1.00 97.88 186 GLU A N 1
ATOM 1376 C CA . GLU A 1 186 ? 18.458 2.233 -14.878 1.00 97.88 186 GLU A CA 1
ATOM 1377 C C . GLU A 1 186 ? 18.019 2.993 -13.619 1.00 97.88 186 GLU A C 1
ATOM 1379 O O . GLU A 1 186 ? 17.560 2.372 -12.661 1.00 97.88 186 GLU A O 1
ATOM 1384 N N . GLU A 1 187 ? 18.069 4.327 -13.632 1.00 97.88 187 GLU A N 1
ATOM 1385 C CA . GLU A 1 187 ? 17.589 5.174 -12.535 1.00 97.88 187 GLU A CA 1
ATOM 1386 C C . GLU A 1 187 ? 16.091 4.976 -12.272 1.00 97.88 187 GLU A C 1
ATOM 1388 O O . GLU A 1 187 ? 15.682 4.820 -11.120 1.00 97.88 187 GLU A O 1
ATOM 1393 N N . LEU A 1 188 ? 15.264 4.928 -13.323 1.00 98.06 188 LEU A N 1
ATOM 1394 C CA . LEU A 1 188 ? 13.826 4.677 -13.191 1.00 98.06 188 LEU A CA 1
ATOM 1395 C C . LEU A 1 188 ? 13.542 3.281 -12.625 1.00 98.06 188 LEU A C 1
ATOM 1397 O O . LEU A 1 188 ? 12.694 3.142 -11.743 1.00 98.06 188 LEU A O 1
ATOM 1401 N N . LEU A 1 189 ? 14.264 2.256 -13.085 1.00 97.75 189 LEU A N 1
ATOM 1402 C CA . LEU A 1 189 ? 14.140 0.899 -12.550 1.00 97.75 189 LEU A CA 1
ATOM 1403 C C . LEU A 1 189 ? 14.565 0.833 -11.077 1.00 97.75 189 LEU A C 1
ATOM 1405 O O . LEU A 1 189 ? 13.877 0.207 -10.271 1.00 97.75 189 LEU A O 1
ATOM 1409 N N . ALA A 1 190 ? 15.645 1.520 -10.698 1.00 97.88 190 ALA A N 1
ATOM 1410 C CA . ALA A 1 190 ? 16.091 1.598 -9.309 1.00 97.88 190 ALA A CA 1
ATOM 1411 C C . ALA A 1 190 ? 15.060 2.309 -8.414 1.00 97.88 190 ALA A C 1
ATOM 1413 O O . ALA A 1 190 ? 14.777 1.842 -7.309 1.00 97.88 190 ALA A O 1
ATOM 1414 N N . GLN A 1 191 ? 14.442 3.392 -8.896 1.00 97.25 191 GLN A N 1
ATOM 1415 C CA . GLN A 1 191 ? 13.368 4.091 -8.181 1.00 97.25 191 GLN A CA 1
ATOM 1416 C C . GLN A 1 191 ? 12.117 3.213 -8.018 1.00 97.25 191 GLN A C 1
ATOM 1418 O O . GLN A 1 191 ? 11.535 3.155 -6.931 1.00 97.25 191 GLN A O 1
ATOM 1423 N N . GLN A 1 192 ? 11.717 2.483 -9.062 1.00 97.19 192 GLN A N 1
ATOM 1424 C CA . GLN A 1 192 ? 10.599 1.535 -8.994 1.00 97.19 192 GLN A CA 1
ATOM 1425 C C . GLN A 1 192 ? 10.887 0.385 -8.019 1.00 97.19 192 GLN A C 1
ATOM 1427 O O . GLN A 1 192 ? 10.037 0.034 -7.205 1.00 97.19 192 GLN A O 1
ATOM 1432 N N . ALA A 1 193 ? 12.105 -0.157 -8.025 1.00 97.38 193 ALA A N 1
ATOM 1433 C CA . ALA A 1 193 ? 12.505 -1.197 -7.082 1.00 97.38 193 ALA A CA 1
ATOM 1434 C C . ALA A 1 193 ? 12.518 -0.688 -5.629 1.00 97.38 193 ALA A C 1
ATOM 1436 O O . ALA A 1 193 ? 12.048 -1.381 -4.725 1.00 97.38 193 ALA A O 1
ATOM 1437 N N . ALA A 1 194 ? 13.007 0.533 -5.392 1.00 96.94 194 ALA A N 1
ATOM 1438 C CA . ALA A 1 194 ? 13.028 1.141 -4.063 1.00 96.94 194 ALA A CA 1
ATOM 1439 C C . ALA A 1 194 ? 11.614 1.422 -3.528 1.00 96.94 194 ALA A C 1
ATOM 1441 O O . ALA A 1 194 ? 11.327 1.146 -2.362 1.00 96.94 194 ALA A O 1
ATOM 1442 N N . THR A 1 195 ? 10.717 1.933 -4.377 1.00 96.75 195 THR A N 1
ATOM 1443 C CA . THR A 1 195 ? 9.314 2.178 -4.005 1.00 96.75 195 THR A CA 1
ATOM 1444 C C . THR A 1 195 ? 8.576 0.874 -3.720 1.00 96.75 195 THR A C 1
ATOM 1446 O O . THR A 1 195 ? 7.968 0.760 -2.655 1.00 96.75 195 THR A O 1
ATOM 1449 N N . ALA A 1 196 ? 8.723 -0.139 -4.579 1.00 96.25 196 ALA A N 1
ATOM 1450 C CA . ALA A 1 196 ? 8.151 -1.465 -4.355 1.00 96.25 196 ALA A CA 1
ATOM 1451 C C . ALA A 1 196 ? 8.657 -2.091 -3.046 1.00 96.25 196 ALA A C 1
ATOM 1453 O O . ALA A 1 196 ? 7.862 -2.579 -2.244 1.00 96.25 196 ALA A O 1
ATOM 1454 N N . LYS A 1 197 ? 9.965 -2.014 -2.766 1.00 97.00 197 LYS A N 1
ATOM 1455 C CA . LYS A 1 197 ? 10.535 -2.513 -1.506 1.00 97.00 197 LYS A CA 1
ATOM 1456 C C . LYS A 1 197 ? 9.949 -1.794 -0.287 1.00 97.00 197 LYS A C 1
ATOM 1458 O O . LYS A 1 197 ? 9.557 -2.444 0.678 1.00 97.00 197 LYS A O 1
ATOM 1463 N N . ALA A 1 198 ? 9.829 -0.468 -0.343 1.00 96.19 198 ALA A N 1
ATOM 1464 C CA . ALA A 1 198 ? 9.238 0.309 0.744 1.00 96.19 198 ALA A CA 1
ATOM 1465 C C . ALA A 1 198 ? 7.752 -0.027 0.968 1.00 96.19 198 ALA A C 1
ATOM 1467 O O . ALA A 1 198 ? 7.273 0.007 2.102 1.00 96.19 198 ALA A O 1
ATOM 1468 N N . GLU A 1 199 ? 6.998 -0.342 -0.088 1.00 94.69 199 GLU A N 1
ATOM 1469 C CA . GLU A 1 199 ? 5.610 -0.800 0.030 1.00 94.69 199 GLU A CA 1
ATOM 1470 C C . GLU A 1 199 ? 5.504 -2.188 0.660 1.00 94.69 199 GLU A C 1
ATOM 1472 O O . GLU A 1 199 ? 4.691 -2.368 1.568 1.00 94.69 199 GLU A O 1
ATOM 1477 N N . VAL A 1 200 ? 6.366 -3.128 0.264 1.00 96.75 200 VAL A N 1
ATOM 1478 C CA . VAL A 1 200 ? 6.446 -4.462 0.880 1.00 96.75 200 VAL A CA 1
ATOM 1479 C C . VAL A 1 200 ? 6.740 -4.343 2.378 1.00 96.75 200 VAL A C 1
ATOM 1481 O O . VAL A 1 200 ? 5.988 -4.875 3.190 1.00 96.75 200 VAL A O 1
ATOM 1484 N N . GLU A 1 201 ? 7.737 -3.547 2.770 1.00 95.56 201 GLU A N 1
ATOM 1485 C CA . GLU A 1 201 ? 8.081 -3.333 4.183 1.00 95.56 201 GLU A CA 1
ATOM 1486 C C . GLU A 1 201 ? 6.953 -2.661 4.985 1.00 95.56 201 GLU A C 1
ATOM 1488 O O . GLU A 1 201 ? 6.802 -2.896 6.188 1.00 95.56 201 GLU A O 1
ATOM 1493 N N . ARG A 1 202 ? 6.152 -1.782 4.365 1.00 94.81 202 ARG A N 1
ATOM 1494 C CA . ARG A 1 202 ? 4.962 -1.207 5.018 1.00 94.81 202 ARG A CA 1
ATOM 1495 C C . ARG A 1 202 ? 3.863 -2.252 5.181 1.00 94.81 202 ARG A C 1
ATOM 1497 O O . ARG A 1 202 ? 3.250 -2.309 6.245 1.00 94.81 202 ARG A O 1
ATOM 1504 N N . ALA A 1 203 ? 3.628 -3.073 4.161 1.00 94.88 203 ALA A N 1
ATOM 1505 C CA . ALA A 1 203 ? 2.626 -4.130 4.203 1.00 94.88 203 ALA A CA 1
ATOM 1506 C C . ALA A 1 203 ? 2.974 -5.199 5.249 1.00 94.88 203 ALA A C 1
ATOM 1508 O O . ALA A 1 203 ? 2.105 -5.601 6.020 1.00 94.88 203 ALA A O 1
ATOM 1509 N N . GLU A 1 204 ? 4.238 -5.612 5.334 1.00 95.62 204 GLU A N 1
ATOM 1510 C CA . GLU A 1 204 ? 4.720 -6.565 6.339 1.00 95.62 204 GLU A CA 1
ATOM 1511 C C . GLU A 1 204 ? 4.584 -6.019 7.760 1.00 95.62 204 GLU A C 1
ATOM 1513 O O . GLU A 1 204 ? 4.048 -6.704 8.630 1.00 95.62 204 GLU A O 1
ATOM 1518 N N . ARG A 1 205 ? 4.968 -4.755 7.992 1.00 94.62 205 ARG A N 1
ATOM 1519 C CA . ARG A 1 205 ? 4.741 -4.095 9.289 1.00 94.62 205 ARG A CA 1
ATOM 1520 C C . ARG A 1 205 ? 3.258 -4.002 9.638 1.00 94.62 205 ARG A C 1
ATOM 1522 O O . ARG A 1 205 ? 2.892 -4.224 10.789 1.00 94.62 205 ARG A O 1
ATOM 1529 N N . GLY A 1 206 ? 2.410 -3.707 8.653 1.00 93.00 206 GLY A N 1
ATOM 1530 C CA . GLY A 1 206 ? 0.958 -3.701 8.819 1.00 93.00 206 GLY A CA 1
ATOM 1531 C C . GLY A 1 206 ? 0.417 -5.070 9.234 1.00 93.00 206 GLY A C 1
ATOM 1532 O O . GLY A 1 206 ? -0.340 -5.156 10.198 1.00 93.00 206 GLY A O 1
ATOM 1533 N N . ARG A 1 207 ? 0.850 -6.144 8.564 1.00 94.81 207 ARG A N 1
ATOM 1534 C CA . ARG A 1 207 ? 0.470 -7.526 8.906 1.00 94.81 207 ARG A CA 1
ATOM 1535 C C . ARG A 1 207 ? 0.939 -7.913 10.305 1.00 94.81 207 ARG A C 1
ATOM 1537 O O . ARG A 1 207 ? 0.119 -8.332 11.109 1.00 94.81 207 ARG A O 1
ATOM 1544 N N . ALA A 1 208 ? 2.205 -7.660 10.634 1.00 94.81 208 ALA A N 1
ATOM 1545 C CA . ALA A 1 208 ? 2.752 -7.960 11.956 1.00 94.81 208 ALA A CA 1
ATOM 1546 C C . ALA A 1 208 ? 2.000 -7.227 13.083 1.00 94.81 208 ALA A C 1
ATOM 1548 O O . ALA A 1 208 ? 1.750 -7.804 14.139 1.00 94.81 208 ALA A O 1
ATOM 1549 N N . ALA A 1 209 ? 1.593 -5.972 12.860 1.00 93.50 209 ALA A N 1
ATOM 1550 C CA . ALA A 1 209 ? 0.792 -5.222 13.825 1.00 93.50 209 ALA A CA 1
ATOM 1551 C C . ALA A 1 209 ? -0.619 -5.812 14.004 1.00 93.50 209 ALA A C 1
ATOM 1553 O O . ALA A 1 209 ? -1.121 -5.879 15.128 1.00 93.50 209 ALA A O 1
ATOM 1554 N N . VAL A 1 210 ? -1.255 -6.261 12.916 1.00 93.38 210 VAL A N 1
ATOM 1555 C CA . VAL A 1 210 ? -2.562 -6.935 12.968 1.00 93.38 210 VAL A CA 1
ATOM 1556 C C . VAL A 1 210 ? -2.453 -8.278 13.689 1.00 93.38 210 VAL A C 1
ATOM 1558 O O . VAL A 1 210 ? -3.261 -8.539 14.578 1.00 93.38 210 VAL A O 1
ATOM 1561 N N . ASP A 1 211 ? -1.439 -9.085 13.383 1.00 93.44 211 ASP A N 1
ATOM 1562 C CA . ASP A 1 211 ? -1.217 -10.391 14.013 1.00 93.44 211 ASP A CA 1
ATOM 1563 C C . ASP A 1 211 ? -0.907 -10.252 15.510 1.00 93.44 211 ASP A C 1
ATOM 1565 O O . ASP A 1 211 ? -1.454 -10.984 16.343 1.00 93.44 211 ASP A O 1
ATOM 1569 N N . ALA A 1 212 ? -0.102 -9.252 15.886 1.00 91.81 212 ALA A N 1
ATOM 1570 C CA . ALA A 1 212 ? 0.153 -8.924 17.286 1.00 91.81 212 ALA A CA 1
ATOM 1571 C C . ALA A 1 212 ? -1.141 -8.522 18.010 1.00 91.81 212 ALA A C 1
ATOM 1573 O O . ALA A 1 212 ? -1.405 -8.994 19.118 1.00 91.81 212 ALA A O 1
ATOM 1574 N N . ARG A 1 213 ? -1.992 -7.705 17.374 1.00 89.62 213 ARG A N 1
ATOM 1575 C CA . ARG A 1 213 ? -3.286 -7.309 17.947 1.00 89.62 213 ARG A CA 1
ATOM 1576 C C . ARG A 1 213 ? -4.248 -8.493 18.060 1.00 89.62 213 ARG A C 1
ATOM 1578 O O . ARG A 1 213 ? -4.922 -8.630 19.077 1.00 89.62 213 ARG A O 1
ATOM 1585 N N . ALA A 1 214 ? -4.300 -9.366 17.057 1.00 90.69 214 ALA A N 1
ATOM 1586 C CA . ALA A 1 214 ? -5.109 -10.580 17.090 1.00 90.69 214 ALA A CA 1
ATOM 1587 C C . ALA A 1 214 ? -4.684 -11.503 18.241 1.00 90.69 214 ALA A C 1
ATOM 1589 O O . ALA A 1 214 ? -5.540 -12.004 18.970 1.00 90.69 214 ALA A O 1
ATOM 1590 N N . THR A 1 215 ? -3.374 -11.646 18.461 1.00 92.75 215 THR A N 1
ATOM 1591 C CA . THR A 1 215 ? -2.812 -12.403 19.589 1.00 92.75 215 THR A CA 1
ATOM 1592 C C . THR A 1 215 ? -3.213 -11.782 20.928 1.00 92.75 215 THR A C 1
ATOM 1594 O O . THR A 1 215 ? -3.719 -12.485 21.796 1.00 92.75 215 THR A O 1
ATOM 1597 N N . GLN A 1 216 ? -3.111 -10.456 21.078 1.00 89.00 216 GLN A N 1
ATOM 1598 C CA . GLN A 1 216 ? -3.554 -9.762 22.296 1.00 89.00 216 GLN A CA 1
ATOM 1599 C C . GLN A 1 216 ? -5.050 -9.964 22.580 1.00 89.00 216 GLN A C 1
ATOM 1601 O O . GLN A 1 216 ? -5.435 -10.202 23.725 1.00 89.00 216 GLN A O 1
ATOM 1606 N N . ILE A 1 217 ? -5.900 -9.896 21.549 1.00 89.69 217 ILE A N 1
ATOM 1607 C CA . ILE A 1 217 ? -7.343 -10.151 21.679 1.00 89.69 217 ILE A CA 1
ATOM 1608 C C . ILE A 1 217 ? -7.595 -11.605 22.095 1.00 89.69 217 ILE A C 1
ATOM 1610 O O . ILE A 1 217 ? -8.425 -11.853 22.973 1.00 89.69 217 ILE A O 1
ATOM 1614 N N . ALA A 1 218 ? -6.905 -12.564 21.473 1.00 90.69 218 ALA A N 1
ATOM 1615 C CA . ALA A 1 218 ? -7.041 -13.983 21.789 1.00 90.69 218 ALA A CA 1
ATOM 1616 C C . ALA A 1 218 ? -6.610 -14.283 23.233 1.00 90.69 218 ALA A C 1
ATOM 1618 O O . ALA A 1 218 ? -7.362 -14.922 23.971 1.00 90.69 218 ALA A O 1
ATOM 1619 N N . ASP A 1 219 ? -5.469 -13.743 23.663 1.00 90.38 219 ASP A N 1
ATOM 1620 C CA . ASP A 1 219 ? -4.954 -13.884 25.025 1.00 90.38 219 ASP A CA 1
ATOM 1621 C C . ASP A 1 219 ? -5.895 -13.260 26.057 1.00 90.38 219 ASP A C 1
ATOM 1623 O O . ASP A 1 219 ? -6.166 -13.859 27.101 1.00 90.38 219 ASP A O 1
ATOM 1627 N N . LEU A 1 220 ? -6.430 -12.066 25.774 1.00 89.75 220 LEU A N 1
ATOM 1628 C CA . LEU A 1 220 ? -7.397 -11.420 26.656 1.00 89.75 220 LEU A CA 1
ATOM 1629 C C . LEU A 1 220 ? -8.675 -12.258 26.772 1.00 89.75 220 LEU A C 1
ATOM 1631 O O . LEU A 1 220 ? -9.145 -12.497 27.883 1.00 89.75 220 LEU A O 1
ATOM 1635 N N . ARG A 1 221 ? -9.216 -12.755 25.652 1.00 88.88 221 ARG A N 1
ATOM 1636 C CA . ARG A 1 221 ? -10.396 -13.637 25.653 1.00 88.88 221 ARG A CA 1
ATOM 1637 C C . ARG A 1 221 ? -10.156 -14.902 26.468 1.00 88.88 221 ARG A C 1
ATOM 1639 O O . ARG A 1 221 ? -11.004 -15.260 27.281 1.00 88.88 221 ARG A O 1
ATOM 1646 N N . ALA A 1 222 ? -9.008 -15.551 26.284 1.00 89.56 222 ALA A N 1
ATOM 1647 C CA . ALA A 1 222 ? -8.650 -16.751 27.032 1.00 89.56 222 ALA A CA 1
ATOM 1648 C C . ALA A 1 222 ? -8.588 -16.478 28.542 1.00 89.56 222 ALA A C 1
ATOM 1650 O O . ALA A 1 222 ? -9.121 -17.257 29.330 1.00 89.56 222 ALA A O 1
ATOM 1651 N N . LYS A 1 223 ? -8.008 -15.341 28.952 1.00 91.12 223 LYS A N 1
ATOM 1652 C CA . LYS A 1 223 ? -7.954 -14.934 30.363 1.00 91.12 223 LYS A CA 1
ATOM 1653 C C . LYS A 1 223 ? -9.334 -14.608 30.926 1.00 91.12 223 LYS A C 1
ATOM 1655 O O . LYS A 1 223 ? -9.630 -15.053 32.026 1.00 91.12 223 LYS A O 1
ATOM 1660 N N . LEU A 1 224 ? -10.177 -13.884 30.184 1.00 88.69 224 LEU A N 1
ATOM 1661 C CA . LEU A 1 224 ? -11.524 -13.488 30.621 1.00 88.69 224 LEU A CA 1
ATOM 1662 C C . LEU A 1 224 ? -12.495 -14.671 30.736 1.00 88.69 224 LEU A C 1
ATOM 1664 O O . LEU A 1 224 ? -13.349 -14.668 31.618 1.00 88.69 224 LEU A O 1
ATOM 1668 N N . LEU A 1 225 ? -12.365 -15.682 29.875 1.00 87.69 225 LEU A N 1
ATOM 1669 C CA . LEU A 1 225 ? -13.188 -16.899 29.907 1.00 87.69 225 LEU A CA 1
ATOM 1670 C C . LEU A 1 225 ? -12.581 -18.014 30.773 1.00 87.69 225 LEU A C 1
ATOM 1672 O O . LEU A 1 225 ? -13.221 -19.041 30.998 1.00 87.69 225 LEU A O 1
ATOM 1676 N N . GLY A 1 226 ? -11.350 -17.829 31.249 1.00 88.19 226 GLY A N 1
ATOM 1677 C CA . GLY A 1 226 ? -10.631 -18.818 32.040 1.00 88.19 226 GLY A CA 1
ATOM 1678 C C . GLY A 1 226 ? -11.283 -19.079 33.405 1.00 88.19 226 GLY A C 1
ATOM 1679 O O . GLY A 1 226 ? -12.008 -18.230 33.928 1.00 88.19 226 GLY A O 1
ATOM 1680 N N . PRO A 1 227 ? -11.017 -20.240 34.030 1.00 88.56 227 PRO A N 1
ATOM 1681 C CA . PRO A 1 227 ? -11.586 -20.593 35.331 1.00 88.56 227 PRO A CA 1
ATOM 1682 C C . PRO A 1 227 ? -10.997 -19.772 36.492 1.00 88.56 227 PRO A C 1
ATOM 1684 O O . PRO A 1 227 ? -11.679 -19.570 37.499 1.00 88.56 227 PRO A O 1
ATOM 1687 N N . ASP A 1 228 ? -9.774 -19.257 36.341 1.00 91.75 228 ASP A N 1
ATOM 1688 C CA . ASP A 1 228 ? -9.042 -18.539 37.387 1.00 91.75 228 ASP A CA 1
ATOM 1689 C C . ASP A 1 228 ? -9.589 -17.120 37.633 1.00 91.75 228 ASP A C 1
ATOM 1691 O O . ASP A 1 228 ? -9.480 -16.220 36.797 1.00 91.75 228 ASP A O 1
ATOM 1695 N N . ARG A 1 229 ? -10.200 -16.916 38.805 1.00 89.69 229 ARG A N 1
ATOM 1696 C CA . ARG A 1 229 ? -10.904 -15.675 39.156 1.00 89.69 229 ARG A CA 1
ATOM 1697 C C . ARG A 1 229 ? -9.959 -14.472 39.333 1.00 89.69 229 ARG A C 1
ATOM 1699 O O . ARG A 1 229 ? -10.231 -13.452 38.700 1.00 89.69 229 ARG A O 1
ATOM 1706 N N . PRO A 1 230 ? -8.878 -14.539 40.136 1.00 90.69 230 PRO A N 1
ATOM 1707 C CA . PRO A 1 230 ? -7.864 -13.485 40.191 1.00 90.69 230 PRO A CA 1
ATOM 1708 C C . PRO A 1 230 ? -7.324 -13.067 38.817 1.00 90.69 230 PRO A C 1
ATOM 1710 O O . PRO A 1 230 ? -7.258 -11.872 38.529 1.00 90.69 230 PRO A O 1
ATOM 1713 N N . ALA A 1 231 ? -7.008 -14.028 37.942 1.00 89.62 231 ALA A N 1
ATOM 1714 C CA . ALA A 1 231 ? -6.516 -13.723 36.599 1.00 89.62 231 ALA A CA 1
ATOM 1715 C C . ALA A 1 231 ? -7.564 -13.011 35.730 1.00 89.62 231 ALA A C 1
ATOM 1717 O O . ALA A 1 231 ? -7.209 -12.081 35.004 1.00 89.62 231 ALA A O 1
ATOM 1718 N N . ARG A 1 232 ? -8.850 -13.387 35.828 1.00 91.62 232 ARG A N 1
ATOM 1719 C CA . ARG A 1 232 ? -9.944 -12.674 35.143 1.00 91.62 232 ARG A CA 1
ATOM 1720 C C . ARG A 1 232 ? -10.037 -11.214 35.577 1.00 91.62 232 ARG A C 1
ATOM 1722 O O . ARG A 1 232 ? -10.147 -10.343 34.721 1.00 91.62 232 ARG A O 1
ATOM 1729 N N . ILE A 1 233 ? -9.988 -10.952 36.886 1.00 90.38 233 ILE A N 1
ATOM 1730 C CA . ILE A 1 233 ? -10.079 -9.589 37.435 1.00 90.38 233 ILE A CA 1
ATOM 1731 C C . ILE A 1 233 ? -8.897 -8.747 36.949 1.00 90.38 233 ILE A C 1
ATOM 1733 O O . ILE A 1 233 ? -9.108 -7.674 36.391 1.00 90.38 233 ILE A O 1
ATOM 1737 N N . ALA A 1 234 ? -7.672 -9.266 37.050 1.00 89.31 234 ALA A N 1
ATOM 1738 C CA . ALA A 1 234 ? -6.480 -8.556 36.588 1.00 89.31 234 ALA A CA 1
ATOM 1739 C C . ALA A 1 234 ? -6.503 -8.286 35.071 1.00 89.31 234 ALA A C 1
ATOM 1741 O O . ALA A 1 234 ? -6.150 -7.197 34.620 1.00 89.31 234 ALA A O 1
ATOM 1742 N N . ALA A 1 235 ? -6.944 -9.261 34.267 1.00 91.25 235 ALA A N 1
ATOM 1743 C CA . ALA A 1 235 ? -7.080 -9.096 32.821 1.00 91.25 235 ALA A CA 1
ATOM 1744 C C . ALA A 1 235 ? -8.130 -8.035 32.459 1.00 91.25 235 ALA A C 1
ATOM 1746 O O . ALA A 1 235 ? -7.930 -7.254 31.528 1.00 91.25 235 ALA A O 1
ATOM 1747 N N . TYR A 1 236 ? -9.226 -7.986 33.214 1.00 91.12 236 TYR A N 1
ATOM 1748 C CA . TYR A 1 236 ? -10.280 -6.997 33.049 1.00 91.12 236 TYR A CA 1
ATOM 1749 C C . TYR A 1 236 ? -9.806 -5.578 33.403 1.00 91.12 236 TYR A C 1
ATOM 1751 O O . TYR A 1 236 ? -9.979 -4.656 32.609 1.00 91.12 236 TYR A O 1
ATOM 1759 N N . GLU A 1 237 ? -9.145 -5.400 34.549 1.00 89.88 237 GLU A N 1
ATOM 1760 C CA . GLU A 1 237 ? -8.573 -4.109 34.958 1.00 89.88 237 GLU A CA 1
ATOM 1761 C C . GLU A 1 237 ? -7.531 -3.603 33.953 1.00 89.88 237 GLU A C 1
ATOM 1763 O O . GLU A 1 237 ? -7.553 -2.430 33.571 1.00 89.88 237 GLU A O 1
ATOM 1768 N N . ALA A 1 238 ? -6.672 -4.494 33.450 1.00 89.50 238 ALA A N 1
ATOM 1769 C CA . ALA A 1 238 ? -5.711 -4.161 32.403 1.00 89.50 238 ALA A CA 1
ATOM 1770 C C . ALA A 1 238 ? -6.400 -3.707 31.101 1.00 89.50 238 ALA A C 1
ATOM 1772 O O . ALA A 1 238 ? -5.944 -2.757 30.461 1.00 89.50 238 ALA A O 1
ATOM 1773 N N . ALA A 1 239 ? -7.511 -4.345 30.715 1.00 90.62 239 ALA A N 1
ATOM 1774 C CA . ALA A 1 239 ? -8.281 -3.960 29.533 1.00 90.62 239 ALA A CA 1
ATOM 1775 C C . ALA A 1 239 ? -9.000 -2.610 29.710 1.00 90.62 239 ALA A C 1
ATOM 1777 O O . ALA A 1 239 ? -9.035 -1.811 28.772 1.00 90.62 239 ALA A O 1
ATOM 1778 N N . LEU A 1 240 ? -9.530 -2.322 30.905 1.00 87.31 240 LEU A N 1
ATOM 1779 C CA . LEU A 1 240 ? -10.145 -1.029 31.217 1.00 87.31 240 LEU A CA 1
ATOM 1780 C C . LEU A 1 240 ? -9.132 0.121 31.238 1.00 87.31 240 LEU A C 1
ATOM 1782 O O . LEU A 1 240 ? -9.424 1.199 30.716 1.00 87.31 240 LEU A O 1
ATOM 1786 N N . GLY A 1 241 ? -7.945 -0.113 31.806 1.00 85.38 241 GLY A N 1
ATOM 1787 C CA . GLY A 1 241 ? -6.861 0.872 31.856 1.00 85.38 241 GLY A CA 1
ATOM 1788 C C . GLY A 1 241 ? -6.172 1.115 30.507 1.00 85.38 241 GLY A C 1
ATOM 1789 O O . GLY A 1 241 ? -5.510 2.135 30.328 1.00 85.38 241 GLY A O 1
ATOM 1790 N N . GLY A 1 242 ? -6.324 0.198 29.548 1.00 85.81 242 GLY A N 1
ATOM 1791 C CA . GLY A 1 242 ? -5.744 0.312 28.212 1.00 85.81 242 GLY A CA 1
ATOM 1792 C C . GLY A 1 242 ? -6.455 1.328 27.308 1.00 85.81 242 GLY A C 1
ATOM 1793 O O . GLY A 1 242 ? -7.641 1.623 27.461 1.00 85.81 242 GLY A O 1
ATOM 1794 N N . ASN A 1 243 ? -5.742 1.827 26.293 1.00 85.69 243 ASN A N 1
ATOM 1795 C CA . ASN A 1 243 ? -6.279 2.783 25.312 1.00 85.69 243 ASN A CA 1
ATOM 1796 C C . ASN A 1 243 ? -7.075 2.135 24.159 1.00 85.69 243 ASN A C 1
ATOM 1798 O O . ASN A 1 243 ? -7.706 2.856 23.389 1.00 85.69 243 ASN A O 1
ATOM 1802 N N . ASP A 1 244 ? -7.079 0.804 24.022 1.00 86.81 244 ASP A N 1
ATOM 1803 C CA . ASP A 1 244 ? -7.808 0.120 22.943 1.00 86.81 244 ASP A CA 1
ATOM 1804 C C . ASP A 1 244 ? -9.300 -0.027 23.290 1.00 86.81 244 ASP A C 1
ATOM 1806 O O . ASP A 1 244 ? -9.693 -0.831 24.138 1.00 86.81 244 ASP A O 1
ATOM 1810 N N . ALA A 1 245 ? -10.145 0.745 22.600 1.00 87.12 245 ALA A N 1
ATOM 1811 C CA . ALA A 1 245 ? -11.593 0.725 22.786 1.00 87.12 245 ALA A CA 1
ATOM 1812 C C . ALA A 1 245 ? -12.223 -0.649 22.493 1.00 87.12 245 ALA A C 1
ATOM 1814 O O . ALA A 1 245 ? -13.191 -1.022 23.152 1.00 87.12 245 ALA A O 1
ATOM 1815 N N . ALA A 1 246 ? -11.671 -1.422 21.550 1.00 87.25 246 ALA A N 1
ATOM 1816 C CA . ALA A 1 246 ? -12.218 -2.730 21.195 1.00 87.25 246 ALA A CA 1
ATOM 1817 C C . ALA A 1 246 ? -11.949 -3.772 22.291 1.00 87.25 246 ALA A C 1
ATOM 1819 O O . ALA A 1 246 ? -12.837 -4.555 22.628 1.00 87.25 246 ALA A O 1
ATOM 1820 N N . LEU A 1 247 ? -10.747 -3.756 22.882 1.00 88.44 247 LEU A N 1
ATOM 1821 C CA . LEU A 1 247 ? -10.420 -4.617 24.026 1.00 88.44 247 LEU A CA 1
ATOM 1822 C C . LEU A 1 247 ? -11.278 -4.270 25.241 1.00 88.44 247 LEU A C 1
ATOM 1824 O O . LEU A 1 247 ? -11.746 -5.166 25.941 1.00 88.44 247 LEU A O 1
ATOM 1828 N N . ARG A 1 248 ? -11.526 -2.977 25.456 1.00 90.31 248 ARG A N 1
ATOM 1829 C CA . ARG A 1 248 ? -12.374 -2.501 26.546 1.00 90.31 248 ARG A CA 1
ATOM 1830 C C . ARG A 1 248 ? -13.824 -2.947 26.389 1.00 90.31 248 ARG A C 1
ATOM 1832 O O . ARG A 1 248 ? -14.380 -3.500 27.331 1.00 90.31 248 ARG A O 1
ATOM 1839 N N . GLN A 1 249 ? -14.407 -2.769 25.202 1.00 88.75 249 GLN A N 1
ATOM 1840 C CA . GLN A 1 249 ? -15.770 -3.222 24.913 1.00 88.75 249 GLN A CA 1
ATOM 1841 C C . GLN A 1 249 ? -15.902 -4.732 25.129 1.00 88.75 249 GLN A C 1
ATOM 1843 O O . GLN A 1 249 ? -16.820 -5.184 25.807 1.00 88.75 249 GLN A O 1
ATOM 1848 N N . LEU A 1 250 ? -14.941 -5.513 24.624 1.00 89.12 250 LEU A N 1
ATOM 1849 C CA . LEU A 1 250 ? -14.920 -6.959 24.824 1.00 89.12 250 LEU A CA 1
ATOM 1850 C C . LEU A 1 250 ? -14.848 -7.336 26.309 1.00 89.12 250 LEU A C 1
ATOM 1852 O O . LEU A 1 250 ? -15.544 -8.251 26.750 1.00 89.12 250 LEU A O 1
ATOM 1856 N N . ALA A 1 251 ? -14.019 -6.633 27.080 1.00 90.50 251 ALA A N 1
ATOM 1857 C CA . ALA A 1 251 ? -13.932 -6.838 28.514 1.00 90.50 251 ALA A CA 1
ATOM 1858 C C . ALA A 1 251 ? -15.286 -6.557 29.181 1.00 90.50 251 ALA A C 1
ATOM 1860 O O . ALA A 1 251 ? -15.792 -7.433 29.883 1.00 90.50 251 ALA A O 1
ATOM 1861 N N . ILE A 1 252 ? -15.891 -5.387 28.937 1.00 89.94 252 ILE A N 1
ATOM 1862 C CA . ILE A 1 252 ? -17.186 -4.975 29.514 1.00 89.94 252 ILE A CA 1
ATOM 1863 C C . ILE A 1 252 ? -18.273 -6.001 29.187 1.00 89.94 252 ILE A C 1
ATOM 1865 O O . ILE A 1 252 ? -18.994 -6.452 30.076 1.00 89.94 252 ILE A O 1
ATOM 1869 N N . GLU A 1 253 ? -18.359 -6.430 27.930 1.00 89.19 253 GLU A N 1
ATOM 1870 C CA . GLU A 1 253 ? -19.334 -7.426 27.494 1.00 89.19 253 GLU A CA 1
ATOM 1871 C C . GLU A 1 253 ? -19.172 -8.768 28.213 1.00 89.19 253 GLU A C 1
ATOM 1873 O O . GLU A 1 253 ? -20.180 -9.365 28.610 1.00 89.19 253 GLU A O 1
ATOM 1878 N N . ALA A 1 254 ? -17.928 -9.220 28.397 1.00 88.38 254 ALA A N 1
ATOM 1879 C CA . ALA A 1 254 ? -17.610 -10.439 29.132 1.00 88.38 254 ALA A CA 1
ATOM 1880 C C . ALA A 1 254 ? -17.911 -10.297 30.633 1.00 88.38 254 ALA A C 1
ATOM 1882 O O . ALA A 1 254 ? -18.417 -11.231 31.250 1.00 88.38 254 ALA A O 1
ATOM 1883 N N . ALA A 1 255 ? -17.651 -9.129 31.225 1.00 89.44 255 ALA A N 1
ATOM 1884 C CA . ALA A 1 255 ? -17.942 -8.855 32.629 1.00 89.44 255 ALA A CA 1
ATOM 1885 C C . ALA A 1 255 ? -19.444 -8.788 32.921 1.00 89.44 255 ALA A C 1
ATOM 1887 O O . ALA A 1 255 ? -19.878 -9.343 33.925 1.00 89.44 255 ALA A O 1
ATOM 1888 N N . LEU A 1 256 ? -20.241 -8.181 32.037 1.00 87.94 256 LEU A N 1
ATOM 1889 C CA . LEU A 1 256 ? -21.702 -8.135 32.173 1.00 87.94 256 LEU A CA 1
ATOM 1890 C C . LEU A 1 256 ? -22.367 -9.497 31.918 1.00 87.94 256 LEU A C 1
ATOM 1892 O O . LEU A 1 256 ? -23.443 -9.757 32.444 1.00 87.94 256 LEU A O 1
ATOM 1896 N N . GLN A 1 257 ? -21.752 -10.366 31.109 1.00 86.75 257 GLN A N 1
ATOM 1897 C CA . GLN A 1 257 ? -22.192 -11.760 30.942 1.00 86.75 257 GLN A CA 1
ATOM 1898 C C . GLN A 1 257 ? -21.729 -12.667 32.088 1.00 86.75 257 GLN A C 1
ATOM 1900 O O . GLN A 1 257 ? -22.320 -13.721 32.332 1.00 86.75 257 GLN A O 1
ATOM 1905 N N . SER A 1 258 ? -20.654 -12.287 32.774 1.00 83.38 258 SER A N 1
ATOM 1906 C CA . SER A 1 258 ? -20.137 -13.030 33.911 1.00 83.38 258 SER A CA 1
ATOM 1907 C C . SER A 1 258 ? -21.101 -12.938 35.089 1.00 83.38 258 SER A C 1
ATOM 1909 O O . SER A 1 258 ? -21.611 -11.875 35.427 1.00 83.38 258 SER A O 1
ATOM 1911 N N . ARG A 1 259 ? -21.295 -14.058 35.790 1.00 84.44 259 ARG A N 1
ATOM 1912 C CA . ARG A 1 259 ? -22.041 -14.096 37.059 1.00 84.44 259 ARG A CA 1
ATOM 1913 C C . ARG A 1 259 ? -21.218 -13.580 38.253 1.00 84.44 259 ARG A C 1
ATOM 1915 O O . ARG A 1 259 ? -21.641 -13.743 39.394 1.00 84.44 259 ARG A O 1
ATOM 1922 N N . ASP A 1 260 ? -20.030 -13.008 38.024 1.00 88.19 260 ASP A N 1
ATOM 1923 C CA . ASP A 1 260 ? -19.171 -12.464 39.083 1.00 88.19 260 ASP A CA 1
ATOM 1924 C C . ASP A 1 260 ? -19.564 -11.011 39.421 1.00 88.19 260 ASP A C 1
ATOM 1926 O O . ASP A 1 260 ? -19.351 -10.114 38.597 1.00 88.19 260 ASP A O 1
ATOM 1930 N N . PRO A 1 261 ? -20.080 -10.733 40.635 1.00 88.44 261 PRO A N 1
ATOM 1931 C CA . PRO A 1 261 ? -20.539 -9.397 41.014 1.00 88.44 261 PRO A CA 1
ATOM 1932 C C . PRO A 1 261 ? -19.409 -8.361 41.056 1.00 88.44 261 PRO A C 1
ATOM 1934 O O . PRO A 1 261 ? -19.672 -7.169 40.914 1.00 88.44 261 PRO A O 1
ATOM 1937 N N . VAL A 1 262 ? -18.152 -8.787 41.236 1.00 91.19 262 VAL A N 1
ATOM 1938 C CA . VAL A 1 262 ? -17.002 -7.869 41.238 1.00 91.19 262 VAL A CA 1
ATOM 1939 C C . VAL A 1 262 ? -16.735 -7.347 39.829 1.00 91.19 262 VAL A C 1
ATOM 1941 O O . VAL A 1 262 ? -16.569 -6.144 39.645 1.00 91.19 262 VAL A O 1
ATOM 1944 N N . LEU A 1 263 ? -16.752 -8.234 38.829 1.00 90.88 263 LEU A N 1
ATOM 1945 C CA . LEU A 1 263 ? -16.568 -7.853 37.427 1.00 90.88 263 LEU A CA 1
ATOM 1946 C C . LEU A 1 263 ? -17.733 -6.990 36.937 1.00 90.88 263 LEU A C 1
ATOM 1948 O O . LEU A 1 263 ? -17.504 -5.957 36.312 1.00 90.88 263 LEU A O 1
ATOM 1952 N N . ALA A 1 264 ? -18.966 -7.362 37.291 1.00 90.62 264 ALA A N 1
ATOM 1953 C CA . ALA A 1 264 ? -20.152 -6.572 36.981 1.00 90.62 264 ALA A CA 1
ATOM 1954 C C . ALA A 1 264 ? -20.075 -5.151 37.570 1.00 90.62 264 ALA A C 1
ATOM 1956 O O . ALA A 1 264 ? -20.352 -4.182 36.869 1.00 90.62 264 ALA A O 1
ATOM 1957 N N . ASN A 1 265 ? -19.625 -5.006 38.822 1.00 91.62 265 ASN A N 1
ATOM 1958 C CA . ASN A 1 265 ? -19.418 -3.697 39.444 1.00 91.62 265 ASN A CA 1
ATOM 1959 C C . ASN A 1 265 ? -18.379 -2.858 38.696 1.00 91.62 265 ASN A C 1
ATOM 1961 O O . ASN A 1 265 ? -18.621 -1.690 38.409 1.00 91.62 265 ASN A O 1
ATOM 1965 N N . LEU A 1 266 ? -17.227 -3.439 38.349 1.00 91.12 266 LEU A N 1
ATOM 1966 C CA . LEU A 1 266 ? -16.188 -2.717 37.609 1.00 91.12 266 LEU A CA 1
ATOM 1967 C C . LEU A 1 266 ? -16.673 -2.291 36.211 1.00 91.12 266 LEU A C 1
ATOM 1969 O O . LEU A 1 266 ? -16.360 -1.187 35.769 1.00 91.12 266 LEU A O 1
ATOM 1973 N N . ALA A 1 267 ? -17.468 -3.126 35.536 1.00 92.12 267 ALA A N 1
ATOM 1974 C CA . ALA A 1 267 ? -18.117 -2.783 34.270 1.00 92.12 267 ALA A CA 1
ATOM 1975 C C . ALA A 1 267 ? -19.105 -1.628 34.403 1.00 92.12 267 ALA A C 1
ATOM 1977 O O . ALA A 1 267 ? -19.052 -0.688 33.614 1.00 92.12 267 ALA A O 1
ATOM 1978 N N . LEU A 1 268 ? -19.952 -1.652 35.431 1.00 92.69 268 LEU A N 1
ATOM 1979 C CA . LEU A 1 268 ? -20.890 -0.566 35.699 1.00 92.69 268 LEU A CA 1
ATOM 1980 C C . LEU A 1 268 ? -20.169 0.739 36.043 1.00 92.69 268 LEU A C 1
ATOM 1982 O O . LEU A 1 268 ? -20.557 1.792 35.543 1.00 92.69 268 LEU A O 1
ATOM 1986 N N . LYS A 1 269 ? -19.096 0.681 36.841 1.00 92.25 269 LYS A N 1
ATOM 1987 C CA . LYS A 1 269 ? -18.279 1.858 37.164 1.00 92.25 269 LYS A CA 1
ATOM 1988 C C . LYS A 1 269 ? -17.679 2.488 35.904 1.00 92.25 269 LYS A C 1
ATOM 1990 O O . LYS A 1 269 ? -17.784 3.701 35.740 1.00 92.25 269 LYS A O 1
ATOM 1995 N N . ASP A 1 270 ? -17.088 1.694 35.007 1.00 91.06 270 ASP A N 1
ATOM 1996 C CA . ASP A 1 270 ? -16.539 2.216 33.744 1.00 91.06 270 ASP A CA 1
ATOM 1997 C C . ASP A 1 270 ? -17.641 2.756 32.815 1.00 91.06 270 ASP A C 1
ATOM 1999 O O . ASP A 1 270 ? -17.479 3.830 32.234 1.00 91.06 270 ASP A O 1
ATOM 2003 N N . TRP A 1 271 ? -18.788 2.072 32.732 1.00 91.31 271 TRP A N 1
ATOM 2004 C CA . TRP A 1 271 ? -19.927 2.515 31.925 1.00 91.31 271 TRP A CA 1
ATOM 2005 C C . TRP A 1 271 ? -20.488 3.863 32.411 1.00 91.31 271 TRP A C 1
ATOM 2007 O O . TRP A 1 271 ? -20.619 4.788 31.607 1.00 91.31 271 TRP A O 1
ATOM 2017 N N . ILE A 1 272 ? -20.730 4.031 33.721 1.00 92.00 272 ILE A N 1
ATOM 2018 C CA . ILE A 1 272 ? -21.193 5.308 34.299 1.00 92.00 272 ILE A CA 1
ATOM 2019 C C . ILE A 1 272 ? -20.151 6.408 34.082 1.00 92.00 272 ILE A C 1
ATOM 2021 O O . ILE A 1 272 ? -20.504 7.501 33.647 1.00 92.00 272 ILE A O 1
ATOM 2025 N N . ALA A 1 273 ? -18.865 6.126 34.321 1.00 90.44 273 ALA A N 1
ATOM 2026 C CA . ALA A 1 273 ? -17.793 7.116 34.191 1.00 90.44 273 ALA A CA 1
ATOM 2027 C C . ALA A 1 273 ? -17.693 7.741 32.786 1.00 90.44 273 ALA A C 1
ATOM 2029 O O . ALA A 1 273 ? -17.173 8.847 32.633 1.00 90.44 273 ALA A O 1
ATOM 2030 N N . ARG A 1 274 ? -18.165 7.038 31.749 1.00 88.19 274 ARG A N 1
ATOM 2031 C CA . ARG A 1 274 ? -18.083 7.474 30.346 1.00 88.19 274 ARG A CA 1
ATOM 2032 C C . ARG A 1 274 ? -19.366 8.107 29.821 1.00 88.19 274 ARG A C 1
ATOM 2034 O O . ARG A 1 274 ? -19.331 8.753 28.772 1.00 88.19 274 ARG A O 1
ATOM 2041 N N . ARG A 1 275 ? -20.493 7.932 30.510 1.00 90.12 275 ARG A N 1
ATOM 2042 C CA . ARG A 1 275 ? -21.799 8.437 30.074 1.00 90.12 275 ARG A CA 1
ATOM 2043 C C . ARG A 1 275 ? -22.080 9.774 30.749 1.00 90.12 275 ARG A C 1
ATOM 2045 O O . ARG A 1 275 ? -21.981 9.907 31.959 1.00 90.12 275 ARG A O 1
ATOM 2052 N N . ARG A 1 276 ? -22.462 10.774 29.952 1.00 89.44 276 ARG A N 1
ATOM 2053 C CA . ARG A 1 276 ? -22.956 12.066 30.466 1.00 89.44 276 ARG A CA 1
ATOM 2054 C C . ARG A 1 276 ? -24.469 12.127 30.564 1.00 89.44 276 ARG A C 1
ATOM 2056 O O . ARG A 1 276 ? -24.989 12.854 31.394 1.00 89.44 276 ARG A O 1
ATOM 2063 N N . ALA A 1 277 ? -25.161 11.394 29.703 1.00 89.75 277 ALA A N 1
ATOM 2064 C CA . ALA A 1 277 ? -26.610 11.346 29.665 1.00 89.75 277 ALA A CA 1
ATOM 2065 C C . ALA A 1 277 ? -27.042 9.903 29.423 1.00 89.75 277 ALA A C 1
ATOM 2067 O O . ALA A 1 277 ? -26.511 9.229 28.535 1.00 89.75 277 ALA A O 1
ATOM 2068 N N . VAL A 1 278 ? -27.987 9.442 30.229 1.00 91.44 278 VAL A N 1
ATOM 2069 C CA . VAL A 1 278 ? -28.495 8.077 30.220 1.00 91.44 278 VAL A CA 1
ATOM 2070 C C . VAL A 1 278 ? -30.020 8.129 30.154 1.00 91.44 278 VAL A C 1
ATOM 2072 O O . VAL A 1 278 ? -30.642 8.701 31.052 1.00 91.44 278 VAL A O 1
ATOM 2075 N N . PRO A 1 279 ? -30.652 7.545 29.125 1.00 91.38 279 PRO A N 1
ATOM 2076 C CA . PRO A 1 279 ? -32.101 7.457 29.073 1.00 91.38 279 PRO A CA 1
ATOM 2077 C C . PRO A 1 279 ? -32.607 6.438 30.101 1.00 91.38 279 PRO A C 1
ATOM 2079 O O . PRO A 1 279 ? -32.125 5.307 30.175 1.00 91.38 279 PRO A O 1
ATOM 2082 N N . VAL A 1 280 ? -33.609 6.841 30.872 1.00 91.75 280 VAL A N 1
ATOM 2083 C CA . VAL A 1 280 ? -34.334 6.009 31.828 1.00 91.75 280 VAL A CA 1
ATOM 2084 C C . VAL A 1 280 ? -35.735 5.776 31.270 1.00 91.75 280 VAL A C 1
ATOM 2086 O O . VAL A 1 280 ? -36.552 6.693 31.161 1.00 91.75 280 VAL A O 1
ATOM 2089 N N . GLN A 1 281 ? -36.005 4.532 30.889 1.00 91.69 281 GLN A N 1
ATOM 2090 C CA . GLN A 1 281 ? -37.318 4.094 30.436 1.00 91.69 281 GLN A CA 1
ATOM 2091 C C . GLN A 1 281 ? -38.198 3.813 31.648 1.00 91.69 281 GLN A C 1
ATOM 2093 O O . GLN A 1 281 ? -37.779 3.112 32.569 1.00 91.69 281 GLN A O 1
ATOM 2098 N N . ILE A 1 282 ? -39.414 4.347 31.636 1.00 90.69 282 ILE A N 1
ATOM 2099 C CA . ILE A 1 282 ? -40.367 4.211 32.733 1.00 90.69 282 ILE A CA 1
ATOM 2100 C C . ILE A 1 282 ? -41.544 3.352 32.271 1.00 90.69 282 ILE A C 1
ATOM 2102 O O . ILE A 1 282 ? -42.071 3.546 31.177 1.00 90.69 282 ILE A O 1
ATOM 2106 N N . PHE A 1 283 ? -41.957 2.410 33.111 1.00 91.06 283 PHE A N 1
ATOM 2107 C CA . PHE A 1 283 ? -43.067 1.499 32.866 1.00 91.06 283 PHE A CA 1
ATOM 2108 C C . PHE A 1 283 ? -44.063 1.537 34.028 1.00 91.06 283 PHE A C 1
ATOM 2110 O O . PHE A 1 283 ? -43.695 1.738 35.189 1.00 91.06 283 PHE A O 1
ATOM 2117 N N . ALA A 1 284 ? -45.336 1.328 33.699 1.00 90.44 284 ALA A N 1
ATOM 2118 C CA . ALA A 1 284 ? -46.415 1.229 34.672 1.00 90.44 284 ALA A CA 1
ATOM 2119 C C . ALA A 1 284 ? -46.287 -0.053 35.510 1.00 90.44 284 ALA A C 1
ATOM 2121 O O . ALA A 1 284 ? -45.820 -1.088 35.024 1.00 90.44 284 ALA A O 1
ATOM 2122 N N . THR A 1 285 ? -46.719 0.008 36.766 1.00 88.88 285 THR A N 1
ATOM 2123 C CA . THR A 1 285 ? -46.774 -1.150 37.663 1.00 88.88 285 THR A CA 1
ATOM 2124 C C . THR A 1 285 ? -48.177 -1.748 37.644 1.00 88.88 285 THR A C 1
ATOM 2126 O O . THR A 1 285 ? -49.173 -1.039 37.539 1.00 88.88 285 THR A O 1
ATOM 2129 N N . LYS A 1 286 ? -48.287 -3.077 37.776 1.00 84.75 286 LYS A N 1
ATOM 2130 C CA . LYS A 1 286 ? -49.602 -3.743 37.889 1.00 84.75 286 LYS A CA 1
ATOM 2131 C C . LYS A 1 286 ? -50.284 -3.503 39.238 1.00 84.75 286 LYS A C 1
ATOM 2133 O O . LYS A 1 286 ? -51.465 -3.794 39.379 1.00 84.75 286 LYS A O 1
ATOM 2138 N N . GLU A 1 287 ? -49.523 -3.038 40.222 1.00 81.00 287 GLU A N 1
ATOM 2139 C CA . GLU A 1 287 ? -49.982 -2.825 41.593 1.00 81.00 287 GLU A CA 1
ATOM 2140 C C . GLU A 1 287 ? -50.810 -1.544 41.730 1.00 81.00 287 GLU A C 1
ATOM 2142 O O . GLU A 1 287 ? -51.672 -1.474 42.601 1.00 81.00 287 GLU A O 1
ATOM 2147 N N . ASP A 1 288 ? -50.586 -0.559 40.853 1.00 79.94 288 ASP A N 1
ATOM 2148 C CA . ASP A 1 288 ? -51.214 0.753 40.955 1.00 79.94 288 ASP A CA 1
ATOM 2149 C C . ASP A 1 288 ? -51.827 1.172 39.604 1.00 79.94 288 ASP A C 1
ATOM 2151 O O . ASP A 1 288 ? -51.093 1.532 38.678 1.00 79.94 288 ASP A O 1
ATOM 2155 N N . PRO A 1 289 ? -53.164 1.142 39.441 1.00 79.00 289 PRO A N 1
ATOM 2156 C CA . PRO A 1 289 ? -53.820 1.462 38.169 1.00 79.00 289 PRO A CA 1
ATOM 2157 C C . PRO A 1 289 ? -53.632 2.929 37.755 1.00 79.00 289 PRO A C 1
ATOM 2159 O O . PRO A 1 289 ? -53.769 3.269 36.582 1.00 79.00 289 PRO A O 1
ATOM 2162 N N . SER A 1 290 ? -53.270 3.803 38.700 1.00 82.88 290 SER A N 1
ATOM 2163 C CA . SER A 1 290 ? -52.923 5.198 38.416 1.00 82.88 290 SER A CA 1
ATOM 2164 C C . SER A 1 290 ? -51.569 5.352 37.701 1.00 82.88 290 SER A C 1
ATOM 2166 O O . SER A 1 290 ? -51.315 6.383 37.073 1.00 82.88 290 SER A O 1
ATOM 2168 N N . SER A 1 291 ? -50.710 4.326 37.744 1.00 83.81 291 SER A N 1
ATOM 2169 C CA . SER A 1 291 ? -49.359 4.372 37.176 1.00 83.81 291 SER A CA 1
ATOM 2170 C C . SER A 1 291 ? -49.344 4.475 35.649 1.00 83.81 291 SER A C 1
ATOM 2172 O O . SER A 1 291 ? -48.483 5.160 35.103 1.00 83.81 291 SER A O 1
ATOM 2174 N N . GLU A 1 292 ? -50.311 3.878 34.947 1.00 84.56 292 GLU A N 1
ATOM 2175 C CA . GLU A 1 292 ? -50.367 3.900 33.479 1.00 84.56 292 GLU A CA 1
ATOM 2176 C C . GLU A 1 292 ? -50.615 5.311 32.932 1.00 84.56 292 GLU A C 1
ATOM 2178 O O . GLU A 1 292 ? -49.889 5.776 32.050 1.00 84.56 292 GLU A O 1
ATOM 2183 N N . ALA A 1 293 ? -51.565 6.036 33.528 1.00 84.00 293 ALA A N 1
ATOM 2184 C CA . ALA A 1 293 ? -51.819 7.434 33.195 1.00 84.00 293 ALA A CA 1
ATOM 2185 C C . ALA A 1 293 ? -50.598 8.318 33.502 1.00 84.00 293 ALA A C 1
ATOM 2187 O O . ALA A 1 293 ? -50.286 9.245 32.757 1.00 84.00 293 ALA A O 1
ATOM 2188 N N . VAL A 1 294 ? -49.875 8.030 34.586 1.00 83.38 294 VAL A N 1
ATOM 2189 C CA . VAL A 1 294 ? -48.677 8.785 34.973 1.00 83.38 294 VAL A CA 1
ATOM 2190 C C . VAL A 1 294 ? -47.513 8.533 34.008 1.00 83.38 294 VAL A C 1
ATOM 2192 O O . VAL A 1 294 ? -46.857 9.491 33.602 1.00 83.38 294 VAL A O 1
ATOM 2195 N N . VAL A 1 295 ? -47.293 7.292 33.564 1.00 86.06 295 VAL A N 1
ATOM 2196 C CA . VAL A 1 295 ? -46.259 6.961 32.564 1.00 86.06 295 VAL A CA 1
ATOM 2197 C C . VAL A 1 295 ? -46.526 7.644 31.223 1.00 86.06 295 VAL A C 1
ATOM 2199 O O . VAL A 1 295 ? -45.599 8.200 30.634 1.00 86.06 295 VAL A O 1
ATOM 2202 N N . GLN A 1 296 ? -47.783 7.669 30.762 1.00 82.94 296 GLN A N 1
ATOM 2203 C CA . GLN A 1 296 ? -48.156 8.366 29.523 1.00 82.94 296 GLN A CA 1
ATOM 2204 C C . GLN A 1 296 ? -47.864 9.875 29.584 1.00 82.94 296 GLN A C 1
ATOM 2206 O O . GLN A 1 296 ? -47.533 10.474 28.562 1.00 82.94 296 GLN A O 1
ATOM 2211 N N . ASN A 1 297 ? -47.944 10.477 30.775 1.00 80.12 297 ASN A N 1
ATOM 2212 C CA . ASN A 1 297 ? -47.730 11.910 30.980 1.00 80.12 297 ASN A CA 1
ATOM 2213 C C . ASN A 1 297 ? -46.268 12.296 31.285 1.00 80.12 297 ASN A C 1
ATOM 2215 O O . ASN A 1 297 ? -45.858 13.401 30.942 1.00 80.12 297 ASN A O 1
ATOM 2219 N N . LEU A 1 298 ? -45.477 11.432 31.934 1.00 77.56 298 LEU A N 1
ATOM 2220 C CA . LEU A 1 298 ? -44.085 11.731 32.322 1.00 77.56 298 LEU A CA 1
ATOM 2221 C C . LEU A 1 298 ? -43.098 11.698 31.148 1.00 77.56 298 LEU A C 1
ATOM 2223 O O . LEU A 1 298 ? -42.096 12.412 31.180 1.00 77.56 298 LEU A O 1
ATOM 2227 N N . GLY A 1 299 ? -43.368 10.883 30.124 1.00 71.75 299 GLY A N 1
ATOM 2228 C CA . GLY A 1 299 ? -42.441 10.676 29.010 1.00 71.75 299 GLY A CA 1
ATOM 2229 C C . GLY A 1 299 ? -41.120 10.000 29.428 1.00 71.75 299 GLY A C 1
ATOM 2230 O O . GLY A 1 299 ? -40.970 9.547 30.565 1.00 71.75 299 GLY A O 1
ATOM 2231 N N . PRO A 1 300 ? -40.147 9.879 28.505 1.00 76.25 300 PRO A N 1
ATOM 2232 C CA . PRO A 1 300 ? -38.840 9.312 28.819 1.00 76.25 300 PRO A CA 1
ATOM 2233 C C . PRO A 1 300 ? -38.053 10.250 29.742 1.00 76.25 300 PRO A C 1
ATOM 2235 O O . PRO A 1 300 ? -37.957 11.454 29.496 1.00 76.25 300 PRO A O 1
ATOM 2238 N N . MET A 1 301 ? -37.459 9.686 30.792 1.00 86.19 301 MET A N 1
ATOM 2239 C CA . MET A 1 301 ? -36.599 10.429 31.708 1.00 86.19 301 MET A CA 1
ATOM 2240 C C . MET A 1 301 ? -35.141 10.335 31.260 1.00 86.19 301 MET A C 1
ATOM 2242 O O . MET A 1 301 ? -34.728 9.352 30.649 1.00 86.19 301 MET A O 1
ATOM 2246 N N . THR A 1 302 ? -34.344 11.341 31.602 1.00 89.06 302 THR A N 1
ATOM 2247 C CA . THR A 1 302 ? -32.902 11.361 31.353 1.00 89.06 302 THR A CA 1
ATOM 2248 C C . THR A 1 302 ? -32.165 11.597 32.662 1.00 89.06 302 THR A C 1
ATOM 2250 O O . THR A 1 302 ? -32.469 12.522 33.418 1.00 89.06 302 THR A O 1
ATOM 2253 N N . LEU A 1 303 ? -31.185 10.739 32.916 1.00 90.44 303 LEU A N 1
ATOM 2254 C CA . LEU A 1 303 ? -30.187 10.865 33.962 1.00 90.44 303 LEU A CA 1
ATOM 2255 C C . LEU A 1 303 ? -28.957 11.565 33.370 1.00 90.44 303 LEU A C 1
ATOM 2257 O O . LEU A 1 303 ? -28.239 10.985 32.558 1.00 90.44 303 LEU A O 1
ATOM 2261 N N . GLU A 1 304 ? -28.719 12.809 33.764 1.00 91.12 304 GLU A N 1
ATOM 2262 C CA . GLU A 1 304 ? -27.519 13.571 33.424 1.00 91.12 304 GLU A CA 1
ATOM 2263 C C . GLU A 1 304 ? -26.480 13.395 34.533 1.00 91.12 304 GLU A C 1
ATOM 2265 O O . GLU A 1 304 ? -26.742 13.715 35.688 1.00 91.12 304 GLU A O 1
ATOM 2270 N N . ILE A 1 305 ? -25.300 12.883 34.200 1.00 92.56 305 ILE A N 1
ATOM 2271 C CA . ILE A 1 305 ? -24.216 12.631 35.153 1.00 92.56 305 ILE A CA 1
ATOM 2272 C C . ILE A 1 305 ? -23.262 13.828 35.105 1.00 92.56 305 ILE A C 1
ATOM 2274 O O . ILE A 1 305 ? -22.593 14.062 34.097 1.00 92.56 305 ILE A O 1
ATOM 2278 N N . GLU A 1 306 ? -23.206 14.592 36.198 1.00 91.56 306 GLU A N 1
ATOM 2279 C CA . GLU A 1 306 ? -22.295 15.737 36.351 1.00 91.56 306 GLU A CA 1
ATOM 2280 C C . GLU A 1 306 ? -20.949 15.304 36.946 1.00 91.56 306 GLU A C 1
ATOM 2282 O O . GLU A 1 306 ? -19.903 15.838 36.578 1.00 91.56 306 GLU A O 1
ATOM 2287 N N . GLY A 1 307 ? -20.966 14.317 37.844 1.00 92.19 307 GLY A N 1
ATOM 2288 C CA . GLY A 1 307 ? -19.771 13.802 38.498 1.00 92.19 307 GLY A CA 1
ATOM 2289 C C . GLY A 1 307 ? -19.929 12.350 38.926 1.00 92.19 307 GLY A C 1
ATOM 2290 O O . GLY A 1 307 ? -20.988 11.930 39.391 1.00 92.19 307 GLY A O 1
ATOM 2291 N N . PHE A 1 308 ? -18.849 11.587 38.784 1.00 94.62 308 PHE A N 1
ATOM 2292 C CA . PHE A 1 308 ? -18.770 10.207 39.240 1.00 94.62 308 PHE A CA 1
ATOM 2293 C C . PHE A 1 308 ? -17.398 9.933 39.852 1.00 94.62 308 PHE A C 1
ATOM 2295 O O . PHE A 1 308 ? -16.374 10.214 39.225 1.00 94.62 308 PHE A O 1
ATOM 2302 N N . ASN A 1 309 ? -17.376 9.373 41.060 1.00 93.25 309 ASN A N 1
ATOM 2303 C CA . ASN A 1 309 ? -16.152 8.922 41.707 1.00 93.25 309 ASN A CA 1
ATOM 2304 C C . ASN A 1 309 ? -16.047 7.386 41.612 1.00 93.25 309 ASN A C 1
ATOM 2306 O O . ASN A 1 309 ? -16.817 6.669 42.253 1.00 93.25 309 ASN A O 1
ATOM 2310 N N . PRO A 1 310 ? -15.087 6.840 40.843 1.00 87.75 310 PRO A N 1
ATOM 2311 C CA . PRO A 1 310 ? -14.960 5.396 40.665 1.00 87.75 310 PRO A CA 1
ATOM 2312 C C . PRO A 1 310 ? -14.475 4.665 41.926 1.00 87.75 310 PRO A C 1
ATOM 2314 O O . PRO A 1 310 ? -14.683 3.453 42.033 1.00 87.75 310 PRO A O 1
ATOM 2317 N N . ALA A 1 311 ? -13.842 5.354 42.883 1.00 88.69 311 ALA A N 1
ATOM 2318 C CA . ALA A 1 311 ? -13.320 4.724 44.095 1.00 88.69 311 ALA A CA 1
ATOM 2319 C C . ALA A 1 311 ? -14.458 4.269 45.024 1.00 88.69 311 ALA A C 1
ATOM 2321 O O . ALA A 1 311 ? -14.583 3.079 45.322 1.00 88.69 311 ALA A O 1
ATOM 2322 N N . ASP A 1 312 ? -15.330 5.198 45.408 1.00 89.62 312 ASP A N 1
ATOM 2323 C CA . ASP A 1 312 ? -16.457 4.972 46.321 1.00 89.62 312 ASP A CA 1
ATOM 2324 C C . ASP A 1 312 ? -17.791 4.706 45.595 1.00 89.62 312 ASP A C 1
ATOM 2326 O O . ASP A 1 312 ? -18.741 4.237 46.216 1.00 89.62 312 ASP A O 1
ATOM 2330 N N . GLY A 1 313 ? -17.855 4.942 44.281 1.00 90.25 313 GLY A N 1
ATOM 2331 C CA . GLY A 1 313 ? -19.067 4.798 43.479 1.00 90.25 313 GLY A CA 1
ATOM 2332 C C . GLY A 1 313 ? -20.039 5.970 43.615 1.00 90.25 313 GLY A C 1
ATOM 2333 O O . GLY A 1 313 ? -21.182 5.830 43.188 1.00 90.25 313 GLY A O 1
ATOM 2334 N N . ALA A 1 314 ? -19.643 7.101 44.205 1.00 94.38 314 ALA A N 1
ATOM 2335 C CA . ALA A 1 314 ? -20.520 8.256 44.362 1.00 94.38 314 ALA A CA 1
ATOM 2336 C C . ALA A 1 314 ? -20.898 8.860 43.000 1.00 94.38 314 ALA A C 1
ATOM 2338 O O . ALA A 1 314 ? -20.038 9.102 42.151 1.00 94.38 314 ALA A O 1
ATOM 2339 N N . VAL A 1 315 ? -22.191 9.121 42.807 1.00 94.12 315 VAL A N 1
ATOM 2340 C CA . VAL A 1 315 ? -22.776 9.705 41.593 1.00 94.12 315 VAL A CA 1
ATOM 2341 C C . VAL A 1 315 ? -23.471 11.011 41.967 1.00 94.1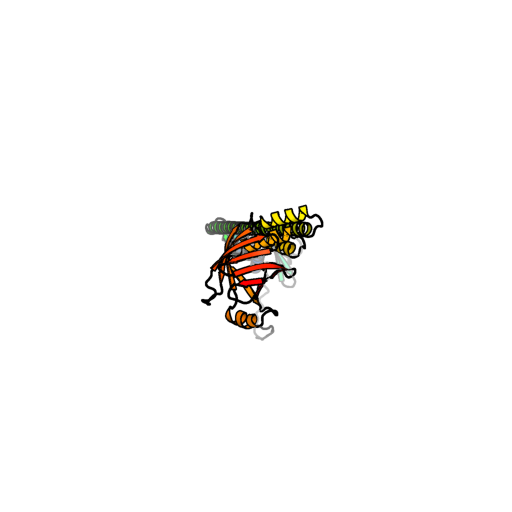2 315 VAL A C 1
ATOM 2343 O O . VAL A 1 315 ? -24.268 11.055 42.905 1.00 94.12 315 VAL A O 1
ATOM 2346 N N . ALA A 1 316 ? -23.206 12.064 41.202 1.00 93.38 316 ALA A N 1
ATOM 2347 C CA . ALA A 1 316 ? -23.901 13.340 41.284 1.00 93.38 316 ALA A CA 1
ATOM 2348 C C . ALA A 1 316 ? -24.362 13.769 39.890 1.00 93.38 316 ALA A C 1
ATOM 2350 O O . ALA A 1 316 ? -23.676 13.536 38.889 1.00 93.38 316 ALA A O 1
ATOM 2351 N N . GLY A 1 317 ? -25.533 14.394 39.810 1.00 91.56 317 GLY A N 1
ATOM 2352 C CA . GLY A 1 317 ? -26.087 14.761 38.517 1.00 91.56 317 GLY A CA 1
ATOM 2353 C C . GLY A 1 317 ? -27.455 15.411 38.579 1.00 91.56 317 GLY A C 1
ATOM 2354 O O . GLY A 1 317 ? -27.843 15.990 39.595 1.00 91.56 317 GLY A O 1
ATOM 2355 N N . ARG A 1 318 ? -28.219 15.247 37.500 1.00 89.94 318 ARG A N 1
ATOM 2356 C CA . ARG A 1 318 ? -29.615 15.671 37.402 1.00 89.94 318 ARG A CA 1
ATOM 2357 C C . ARG A 1 318 ? -30.482 14.556 36.851 1.00 89.94 318 ARG A C 1
ATOM 2359 O O . ARG A 1 318 ? -30.062 13.794 35.989 1.00 89.94 318 ARG A O 1
ATOM 2366 N N . LEU A 1 319 ? -31.714 14.485 37.330 1.00 87.06 319 LEU A N 1
ATOM 2367 C CA . LEU A 1 319 ? -32.729 13.576 36.813 1.00 87.06 319 LEU A CA 1
ATOM 2368 C C . LEU A 1 319 ? -33.959 14.397 36.437 1.00 87.06 319 LEU A C 1
ATOM 2370 O O . LEU A 1 319 ? -34.492 15.135 37.272 1.00 87.06 319 LEU A O 1
ATOM 2374 N N . GLY A 1 320 ? -34.399 14.280 35.188 1.00 79.00 320 GLY A N 1
ATOM 2375 C CA . GLY A 1 320 ? -35.569 15.002 34.696 1.00 79.00 320 GLY A CA 1
ATOM 2376 C C . GLY A 1 320 ? -36.085 14.466 33.367 1.00 79.00 320 GLY A C 1
ATOM 2377 O O . GLY A 1 320 ? -35.390 13.731 32.670 1.00 79.00 320 GLY A O 1
ATOM 2378 N N . ALA A 1 321 ? -37.314 14.841 33.019 1.00 68.38 321 ALA A N 1
ATOM 2379 C CA . ALA A 1 321 ? -37.895 14.578 31.705 1.00 68.38 321 ALA A CA 1
ATOM 2380 C C . ALA A 1 321 ? -37.789 15.855 30.851 1.00 68.38 321 ALA A C 1
ATOM 2382 O O . ALA A 1 321 ? -38.208 16.925 31.312 1.00 68.38 321 ALA A O 1
ATOM 2383 N N . PRO A 1 322 ? -37.241 15.805 29.624 1.00 57.00 322 PRO A N 1
ATOM 2384 C CA . PRO A 1 322 ? -37.200 16.974 28.753 1.00 57.00 322 PRO A CA 1
ATOM 2385 C C . PRO A 1 322 ? -38.626 17.463 28.446 1.00 57.00 322 PRO A C 1
ATOM 2387 O O . PRO A 1 322 ? -39.432 16.719 27.896 1.00 57.00 322 PRO A O 1
ATOM 2390 N N . GLY A 1 323 ? -38.943 18.718 28.784 1.00 50.75 323 GLY A N 1
ATOM 2391 C CA . GLY A 1 323 ? -40.185 19.383 28.359 1.00 50.75 323 GLY A CA 1
ATOM 2392 C C . GLY A 1 323 ? -41.369 19.368 29.338 1.00 50.75 323 GLY A C 1
ATOM 2393 O O . GLY A 1 323 ? -42.355 20.044 29.055 1.00 50.75 323 GLY A O 1
ATOM 2394 N N . TYR A 1 324 ? -41.282 18.702 30.498 1.00 52.81 324 TYR A N 1
ATOM 2395 C CA . TYR A 1 324 ? -42.363 18.695 31.499 1.00 52.81 324 TYR A CA 1
ATOM 2396 C C . TYR A 1 324 ? -41.978 19.419 32.797 1.00 52.81 324 TYR A C 1
ATOM 2398 O O . TYR A 1 324 ? -40.984 19.111 33.451 1.00 52.81 324 TYR A O 1
ATOM 2406 N N . SER A 1 325 ? -42.809 20.381 33.208 1.00 44.28 325 SER A N 1
ATOM 2407 C CA . SER A 1 325 ? -42.606 21.234 34.392 1.00 44.28 325 SER A CA 1
ATOM 2408 C C . SER A 1 325 ? -42.723 20.502 35.736 1.00 44.28 325 SER A C 1
ATOM 2410 O O . SER A 1 325 ? -42.231 21.013 36.742 1.00 44.28 325 SER A O 1
ATOM 2412 N N . ILE A 1 326 ? -43.339 19.315 35.753 1.00 48.62 326 ILE A N 1
ATOM 2413 C CA . ILE A 1 326 ? -43.509 18.466 36.946 1.00 48.62 326 ILE A CA 1
ATOM 2414 C C . ILE A 1 326 ? -42.209 17.708 37.274 1.00 48.62 326 ILE A C 1
ATOM 2416 O O . ILE A 1 326 ? -41.951 17.398 38.432 1.00 48.62 326 ILE A O 1
ATOM 2420 N N . ALA A 1 327 ? -41.343 17.499 36.278 1.00 52.66 327 ALA A N 1
ATOM 2421 C CA . ALA A 1 327 ? -40.028 16.883 36.421 1.00 52.66 327 ALA A CA 1
ATOM 2422 C C . ALA A 1 327 ? -38.927 17.869 36.000 1.00 52.66 327 ALA A C 1
ATOM 2424 O O . ALA A 1 327 ? -38.085 17.547 35.157 1.00 52.66 327 ALA A O 1
ATOM 2425 N N . LYS A 1 328 ? -38.930 19.089 36.575 1.00 61.00 328 LYS A N 1
ATOM 2426 C CA . LYS A 1 328 ? -37.759 19.979 36.479 1.00 61.00 328 LYS A CA 1
ATOM 2427 C C . LYS A 1 328 ? -36.518 19.158 36.850 1.00 61.00 328 LYS A C 1
ATOM 2429 O O . LYS A 1 328 ? -36.572 18.499 37.891 1.00 61.00 328 LYS A O 1
ATOM 2434 N N . PRO A 1 329 ? -35.437 19.184 36.045 1.00 62.78 329 PRO A N 1
ATOM 2435 C CA . PRO A 1 329 ? -34.233 18.421 36.340 1.00 62.78 329 PRO A CA 1
ATOM 2436 C C . PRO A 1 329 ? -33.772 18.751 37.757 1.00 62.78 329 PRO A C 1
ATOM 2438 O O . PRO A 1 329 ? -33.383 19.881 38.058 1.00 62.78 329 PRO A O 1
ATOM 2441 N N . SER A 1 330 ? -33.925 17.770 38.640 1.00 76.38 330 SER A N 1
ATOM 2442 C CA . SER A 1 330 ? -33.635 17.900 40.062 1.00 76.38 330 SER A CA 1
ATOM 2443 C C . SER A 1 330 ? -32.237 17.365 40.307 1.00 76.38 330 SER A C 1
ATOM 2445 O O . SER A 1 330 ? -31.852 16.355 39.716 1.00 76.38 330 SER A O 1
ATOM 2447 N N . SER A 1 331 ? -31.464 18.061 41.142 1.00 86.06 331 SER A N 1
ATOM 2448 C CA . SER A 1 331 ? -30.149 17.576 41.553 1.00 86.06 331 SER A CA 1
ATOM 2449 C C . SER A 1 331 ? -30.308 16.211 42.208 1.00 86.06 331 SER A C 1
ATOM 2451 O O . SER A 1 331 ? -31.141 16.053 43.109 1.00 86.06 331 SER A O 1
ATOM 2453 N N . ILE A 1 332 ? -29.506 15.251 41.770 1.00 90.38 332 ILE A N 1
ATOM 2454 C CA . ILE A 1 332 ? -29.465 13.919 42.351 1.00 90.38 332 ILE A CA 1
ATOM 2455 C C . ILE A 1 332 ? -28.126 13.673 43.020 1.00 90.38 332 ILE A C 1
ATOM 2457 O O . ILE A 1 332 ? -27.083 14.144 42.560 1.00 90.38 332 ILE A O 1
ATOM 2461 N N . ILE A 1 333 ? -28.173 12.887 44.086 1.00 92.44 333 ILE A N 1
ATOM 2462 C CA . ILE A 1 333 ? -26.999 12.350 44.759 1.00 92.44 333 ILE A CA 1
ATOM 2463 C C . ILE A 1 333 ? -27.267 10.875 45.004 1.00 92.44 333 ILE A C 1
ATOM 2465 O O . ILE A 1 333 ? -28.352 10.488 45.446 1.00 92.44 333 ILE A O 1
ATOM 2469 N N . GLY A 1 334 ? -26.285 10.043 44.705 1.00 93.56 334 GLY A N 1
ATOM 2470 C CA . GLY A 1 334 ? -26.438 8.611 44.829 1.00 93.56 334 GLY A CA 1
ATOM 2471 C C . GLY A 1 334 ? -25.122 7.867 44.835 1.00 93.56 334 GLY A C 1
ATOM 2472 O O . GLY A 1 334 ? -24.045 8.462 44.861 1.00 93.56 334 GLY A O 1
ATOM 2473 N N . THR A 1 335 ? -25.223 6.548 44.821 1.00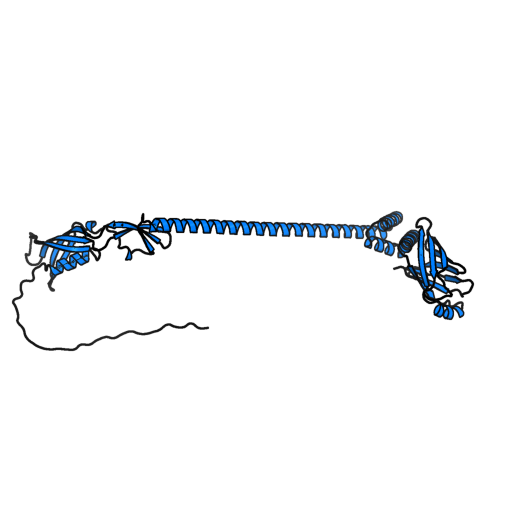 95.25 335 THR A N 1
ATOM 2474 C CA . THR A 1 335 ? -24.076 5.651 44.822 1.00 95.25 335 THR A CA 1
ATOM 2475 C C . THR A 1 335 ? -24.340 4.443 43.932 1.00 95.25 335 THR A C 1
ATOM 2477 O O . THR A 1 335 ? -25.454 3.923 43.852 1.00 95.25 335 THR A O 1
ATOM 2480 N N . LEU A 1 336 ? -23.290 3.995 43.252 1.00 93.94 336 LEU A N 1
ATOM 2481 C CA . LEU A 1 336 ? -23.211 2.688 42.622 1.00 93.94 336 LEU A CA 1
ATOM 2482 C C . LEU A 1 336 ? -22.482 1.744 43.582 1.00 93.94 336 LEU A C 1
ATOM 2484 O O . LEU A 1 336 ? -21.268 1.853 43.775 1.00 93.94 336 LEU A O 1
ATOM 2488 N N . ALA A 1 337 ? -23.219 0.803 44.162 1.00 90.81 337 ALA A N 1
ATOM 2489 C CA . ALA A 1 337 ? -22.688 -0.212 45.056 1.00 90.81 337 ALA A CA 1
ATOM 2490 C C . ALA A 1 337 ? -22.910 -1.605 44.457 1.00 90.81 337 ALA A C 1
ATOM 2492 O O . ALA A 1 337 ? -24.039 -2.061 44.292 1.00 90.81 337 ALA A O 1
ATOM 2493 N N . GLN A 1 338 ? -21.814 -2.310 44.163 1.00 88.62 338 GLN A N 1
ATOM 2494 C CA . GLN A 1 338 ? -21.829 -3.645 43.555 1.00 88.62 338 GLN A CA 1
ATOM 2495 C C . GLN A 1 338 ? -22.568 -3.672 42.206 1.00 88.62 338 GLN A C 1
ATOM 2497 O O . GLN A 1 338 ? -21.988 -3.390 41.169 1.00 88.62 338 GLN A O 1
ATOM 2502 N N . THR A 1 339 ? -23.845 -4.038 42.207 1.00 91.31 339 THR A N 1
ATOM 2503 C CA . THR A 1 339 ? -24.681 -4.130 41.001 1.00 91.31 339 THR A CA 1
ATOM 2504 C C . THR A 1 339 ? -25.937 -3.276 41.112 1.00 91.31 339 THR A C 1
ATOM 2506 O O . THR A 1 339 ? -26.844 -3.407 40.293 1.00 91.31 339 THR A O 1
ATOM 2509 N N . GLU A 1 340 ? -25.996 -2.414 42.127 1.00 93.94 340 GLU A N 1
ATOM 2510 C CA . GLU A 1 340 ? -27.137 -1.573 42.445 1.00 93.94 340 GLU A CA 1
ATOM 2511 C C . GLU A 1 340 ? -26.748 -0.096 42.354 1.00 93.94 340 GLU A C 1
ATOM 2513 O O . GLU A 1 340 ? -25.769 0.351 42.953 1.00 93.94 340 GLU A O 1
ATOM 2518 N N . LEU A 1 341 ? -27.523 0.652 41.577 1.00 94.94 341 LEU A N 1
ATOM 2519 C CA . LEU A 1 341 ? -27.446 2.094 41.440 1.00 94.94 341 LEU A CA 1
ATOM 2520 C C . LEU A 1 341 ? -28.613 2.705 42.215 1.00 94.94 341 LEU A C 1
ATOM 2522 O O . LEU A 1 341 ? -29.773 2.549 41.829 1.00 94.94 341 LEU A O 1
ATOM 2526 N N . ALA A 1 342 ? -28.298 3.408 43.298 1.00 95.38 342 ALA A N 1
ATOM 2527 C CA . ALA A 1 342 ? -29.270 4.121 44.112 1.00 95.38 342 ALA A CA 1
ATOM 2528 C C . ALA A 1 342 ? -29.071 5.625 43.930 1.00 95.38 342 ALA A C 1
ATOM 2530 O O . ALA A 1 342 ? -28.004 6.152 44.234 1.00 95.38 342 ALA A O 1
ATOM 2531 N N . LEU A 1 343 ? -30.093 6.319 43.439 1.00 94.06 343 LEU A N 1
ATOM 2532 C CA . LEU A 1 343 ? -30.084 7.753 43.175 1.00 94.06 343 LEU A CA 1
ATOM 2533 C C . LEU A 1 343 ? -31.237 8.406 43.929 1.00 94.06 343 LEU A C 1
ATOM 2535 O O . LEU A 1 343 ? -32.389 8.002 43.786 1.00 94.06 343 LEU A O 1
ATOM 2539 N N . ASN A 1 344 ? -30.937 9.444 44.700 1.00 92.69 344 ASN A N 1
ATOM 2540 C CA . ASN A 1 344 ? -31.939 10.211 45.426 1.00 92.69 344 ASN A CA 1
ATOM 2541 C C . ASN A 1 344 ? -32.024 11.616 44.844 1.00 92.69 344 ASN A C 1
ATOM 2543 O O . ASN A 1 344 ? -31.004 12.276 44.649 1.00 92.69 344 ASN A O 1
ATOM 2547 N N . SER A 1 345 ? -33.244 12.075 44.596 1.00 88.81 345 SER A N 1
ATOM 2548 C CA . SER A 1 345 ? -33.558 13.443 44.197 1.00 88.81 345 SER A CA 1
ATOM 2549 C C . SER A 1 345 ? -34.622 14.024 45.129 1.00 88.81 345 SER A C 1
ATOM 2551 O O . SER A 1 345 ? -35.193 13.321 45.966 1.00 88.81 345 SER A O 1
ATOM 2553 N N . TYR A 1 346 ? -34.883 15.329 45.041 1.00 83.19 346 TYR A N 1
ATOM 2554 C CA . TYR A 1 346 ? -35.877 15.963 45.905 1.00 83.19 346 TYR A CA 1
ATOM 2555 C C . TYR A 1 346 ? -37.267 15.334 45.705 1.00 83.19 346 TYR A C 1
ATOM 2557 O O . TYR A 1 346 ? -37.910 15.537 44.678 1.00 83.19 346 TYR A O 1
ATOM 2565 N N . GLY A 1 347 ? -37.721 14.564 46.698 1.00 84.44 347 GLY A N 1
ATOM 2566 C CA . GLY A 1 347 ? -39.022 13.898 46.682 1.00 84.44 347 GLY A CA 1
ATOM 2567 C C . GLY A 1 347 ? -39.091 12.608 45.859 1.00 84.44 347 GLY A C 1
ATOM 2568 O O . GLY A 1 347 ? -40.174 12.028 45.813 1.00 84.44 347 GLY A O 1
ATOM 2569 N N . CYS A 1 348 ? -37.987 12.132 45.267 1.00 88.88 348 CYS A N 1
ATOM 2570 C CA . CYS A 1 348 ? -37.931 10.866 44.529 1.00 88.88 348 CYS A CA 1
ATOM 2571 C C . CYS A 1 348 ? -36.686 10.031 44.873 1.00 88.88 348 CYS A C 1
ATOM 2573 O O . CYS A 1 348 ? -35.606 10.561 45.118 1.00 88.88 348 CYS A O 1
ATOM 2575 N N . ALA A 1 349 ? -36.822 8.711 44.826 1.00 91.81 349 ALA A N 1
ATOM 2576 C CA . ALA A 1 349 ? -35.738 7.744 44.937 1.00 91.81 349 ALA A CA 1
ATOM 2577 C C . ALA A 1 349 ? -35.820 6.759 43.766 1.00 91.81 349 ALA A C 1
ATOM 2579 O O . ALA A 1 349 ? -36.878 6.186 43.496 1.00 91.81 349 ALA A O 1
ATOM 2580 N N . LEU A 1 350 ? -34.703 6.579 43.070 1.00 93.50 350 LEU A N 1
ATOM 2581 C CA . LEU A 1 350 ? -34.532 5.651 41.963 1.00 93.50 350 LEU A CA 1
ATOM 2582 C C . LEU A 1 350 ? -33.533 4.578 42.388 1.00 93.50 350 LEU A C 1
ATOM 2584 O O . LEU A 1 350 ? -32.362 4.869 42.619 1.00 93.50 350 LEU A O 1
ATOM 2588 N N . THR A 1 351 ? -33.997 3.339 42.470 1.00 95.50 351 THR A N 1
ATOM 2589 C CA . THR A 1 351 ? -33.158 2.187 42.801 1.00 95.50 351 THR A CA 1
ATOM 2590 C C . THR A 1 351 ? -33.183 1.231 41.629 1.00 95.50 351 THR A C 1
ATOM 2592 O O . THR A 1 351 ? -34.255 0.756 41.259 1.00 95.50 351 THR A O 1
ATOM 2595 N N . LEU A 1 352 ? -32.023 0.952 41.043 1.00 95.62 352 LEU A N 1
ATOM 2596 C CA . LEU A 1 352 ? -31.879 0.089 39.878 1.00 95.62 352 LEU A CA 1
ATOM 2597 C C . LEU A 1 352 ? -30.838 -0.990 40.145 1.00 95.62 352 LEU A C 1
ATOM 2599 O O . LEU A 1 352 ? -29.784 -0.705 40.702 1.00 95.62 352 LEU A O 1
ATOM 2603 N N . ARG A 1 353 ? -31.095 -2.214 39.697 1.00 94.81 353 ARG A N 1
ATOM 2604 C CA . ARG A 1 353 ? -30.192 -3.352 39.857 1.00 94.81 353 ARG A CA 1
ATOM 2605 C C . ARG A 1 353 ? -29.895 -4.000 38.514 1.00 94.81 353 ARG A C 1
ATOM 2607 O O . ARG A 1 353 ? -30.782 -4.130 37.675 1.00 94.81 353 ARG A O 1
ATOM 2614 N N . LEU A 1 354 ? -28.653 -4.436 38.327 1.00 93.81 354 LEU A N 1
ATOM 2615 C CA . LEU A 1 354 ? -28.243 -5.167 37.133 1.00 93.81 354 LEU A CA 1
ATOM 2616 C C . LEU A 1 354 ? -28.999 -6.489 37.011 1.00 93.81 354 LEU A C 1
ATOM 2618 O O . LEU A 1 354 ? -29.001 -7.309 37.931 1.00 93.81 354 LEU A O 1
ATOM 2622 N N . THR A 1 355 ? -29.600 -6.693 35.846 1.00 91.25 355 THR A N 1
ATOM 2623 C CA . THR A 1 355 ? -30.266 -7.929 35.445 1.00 91.25 355 THR A CA 1
ATOM 2624 C C . THR A 1 355 ? -29.391 -8.733 34.482 1.00 91.25 355 THR A C 1
ATOM 2626 O O . THR A 1 355 ? -28.425 -8.226 33.907 1.00 91.25 355 THR A O 1
ATOM 2629 N N . GLU A 1 356 ? -29.763 -9.992 34.243 1.00 84.06 356 GLU A N 1
ATOM 2630 C CA . GLU A 1 356 ? -29.091 -10.865 33.268 1.00 84.06 356 GLU A CA 1
ATOM 2631 C C . GLU A 1 356 ? -29.197 -10.350 31.819 1.00 84.06 356 GLU A C 1
ATOM 2633 O O . GLU A 1 356 ? -28.425 -10.755 30.951 1.00 84.06 356 GLU A O 1
ATOM 2638 N N . HIS A 1 357 ? -30.124 -9.428 31.545 1.00 85.62 357 HIS A N 1
ATOM 2639 C CA . HIS A 1 357 ? -30.383 -8.888 30.210 1.00 85.62 357 HIS A CA 1
ATOM 2640 C C . HIS A 1 357 ? -29.565 -7.634 29.886 1.00 85.62 357 HIS A C 1
ATOM 2642 O O . HIS A 1 357 ? -29.918 -6.905 28.961 1.00 85.62 357 HIS A O 1
ATOM 2648 N N . ARG A 1 358 ? -28.476 -7.371 30.626 1.00 88.62 358 ARG A N 1
ATOM 2649 C CA . ARG A 1 358 ? -27.666 -6.145 30.487 1.00 88.62 358 ARG A CA 1
ATOM 2650 C C . ARG A 1 358 ? -28.517 -4.875 30.638 1.00 88.62 358 ARG A C 1
ATOM 2652 O O . ARG A 1 358 ? -28.301 -3.874 29.958 1.00 88.62 358 ARG A O 1
ATOM 2659 N N . THR A 1 359 ? -29.493 -4.917 31.539 1.00 92.62 359 THR A N 1
ATOM 2660 C CA . THR A 1 359 ? -30.284 -3.747 31.921 1.00 92.62 359 THR A CA 1
ATOM 2661 C C . THR A 1 359 ? -30.159 -3.498 33.414 1.00 92.62 359 THR A C 1
ATOM 2663 O O . THR A 1 359 ? -30.000 -4.434 34.197 1.00 92.62 359 THR A O 1
ATOM 2666 N N . LEU A 1 360 ? -30.213 -2.233 33.817 1.00 94.44 360 LEU A N 1
ATOM 2667 C CA . LEU A 1 360 ? -30.441 -1.859 35.206 1.00 94.44 360 LEU A CA 1
ATOM 2668 C C . LEU A 1 360 ? -31.947 -1.657 35.372 1.00 94.44 360 LEU A C 1
ATOM 2670 O O . LEU A 1 360 ? -32.485 -0.672 34.867 1.00 94.44 360 LEU A O 1
ATOM 2674 N N . ASP A 1 361 ? -32.611 -2.585 36.055 1.00 94.75 361 ASP A N 1
ATOM 2675 C CA . ASP A 1 361 ? -34.055 -2.546 36.289 1.00 94.75 361 ASP A CA 1
ATOM 2676 C C . ASP A 1 361 ? -34.339 -2.299 37.770 1.00 94.75 361 ASP A C 1
ATOM 2678 O O . ASP A 1 361 ? -33.638 -2.798 38.652 1.00 94.75 361 ASP A O 1
ATOM 2682 N N . GLY A 1 362 ? -35.398 -1.559 38.063 1.00 94.88 362 GLY A N 1
ATOM 2683 C CA . GLY A 1 362 ? -35.845 -1.371 39.432 1.00 94.88 362 GLY A CA 1
ATOM 2684 C C . GLY A 1 362 ? -37.014 -0.410 39.533 1.00 94.88 362 GLY A C 1
ATOM 2685 O O . GLY A 1 362 ? -37.897 -0.417 38.677 1.00 94.88 362 GLY A O 1
ATOM 2686 N N . LEU A 1 363 ? -37.053 0.378 40.604 1.00 94.12 363 LEU A N 1
ATOM 2687 C CA . LEU A 1 363 ? -38.218 1.179 40.967 1.00 94.12 363 LEU A CA 1
ATOM 2688 C C . LEU A 1 363 ? -37.863 2.659 41.086 1.00 94.12 363 LEU A C 1
ATOM 2690 O O . LEU A 1 363 ? -36.864 3.024 41.707 1.00 94.12 363 LEU A O 1
ATOM 2694 N N . LEU A 1 364 ? -38.740 3.498 40.542 1.00 92.00 364 LEU A N 1
ATOM 2695 C CA . LEU A 1 364 ? -38.799 4.928 40.801 1.00 92.00 364 LEU A CA 1
ATOM 2696 C C . LEU A 1 364 ? -39.955 5.191 41.770 1.00 92.00 364 LEU A C 1
ATOM 2698 O O . LEU A 1 364 ? -41.117 4.916 41.464 1.00 92.00 364 LEU A O 1
ATOM 2702 N N . ARG A 1 365 ? -39.631 5.722 42.946 1.00 91.12 365 ARG A N 1
ATOM 2703 C CA . ARG A 1 365 ? -40.594 6.076 43.991 1.00 91.12 365 ARG A CA 1
ATOM 2704 C C . ARG A 1 365 ? -40.548 7.572 44.212 1.00 91.12 365 ARG A C 1
ATOM 2706 O O . ARG A 1 365 ? -39.504 8.080 44.599 1.00 91.12 365 ARG A O 1
ATOM 2713 N N . CYS A 1 366 ? -41.662 8.264 44.021 1.00 87.25 366 CYS A N 1
ATOM 2714 C CA . CYS A 1 366 ? -41.774 9.682 44.343 1.00 87.25 366 CYS A CA 1
ATOM 2715 C C . CYS A 1 366 ? -42.880 9.905 45.371 1.00 87.25 366 CYS A C 1
ATOM 2717 O O . CYS A 1 366 ? -43.858 9.171 45.397 1.00 87.25 366 CYS A O 1
ATOM 2719 N N . GLN A 1 367 ? -42.753 10.930 46.212 1.00 86.06 367 GLN A N 1
ATOM 2720 C CA . GLN A 1 367 ? -43.748 11.238 47.249 1.00 86.06 367 GLN A CA 1
ATOM 2721 C C . GLN A 1 367 ? -45.135 11.558 46.670 1.00 86.06 367 GLN A C 1
ATOM 2723 O O . GLN A 1 367 ? -46.144 11.319 47.325 1.00 86.06 367 GLN A O 1
ATOM 2728 N N . THR A 1 368 ? -45.182 12.113 45.457 1.00 82.88 368 THR A N 1
ATOM 2729 C CA . THR A 1 368 ? -46.402 12.605 44.801 1.00 82.88 368 THR A CA 1
ATOM 2730 C C . THR A 1 368 ? -46.852 11.760 43.610 1.00 82.88 368 THR A C 1
ATOM 2732 O O . THR A 1 368 ? -47.861 12.091 42.991 1.00 82.88 368 THR A O 1
ATOM 2735 N N . LEU A 1 369 ? -46.123 10.692 43.267 1.00 84.12 369 LEU A N 1
ATOM 2736 C CA . LEU A 1 369 ? -46.420 9.831 42.117 1.00 84.12 369 LEU A CA 1
ATOM 2737 C C . LEU A 1 369 ? -46.528 8.367 42.566 1.00 84.12 369 LEU A C 1
ATOM 2739 O O . LEU A 1 369 ? -45.847 7.978 43.517 1.00 84.12 369 LEU A O 1
ATOM 2743 N N . PRO A 1 370 ? -47.338 7.539 41.880 1.00 87.31 370 PRO A N 1
ATOM 2744 C CA . PRO A 1 370 ? -47.354 6.098 42.108 1.00 87.31 370 PRO A CA 1
ATOM 2745 C C . PRO A 1 370 ? -45.975 5.486 41.840 1.00 87.31 370 PRO A C 1
ATOM 2747 O O . PRO A 1 370 ? -45.139 6.064 41.144 1.00 87.31 370 PRO A O 1
ATOM 2750 N N . THR A 1 371 ? -45.733 4.291 42.381 1.00 90.06 371 THR A N 1
ATOM 2751 C CA . THR A 1 371 ? -44.473 3.579 42.129 1.00 90.06 371 THR A CA 1
ATOM 2752 C C . THR A 1 371 ? -44.408 3.147 40.666 1.00 90.06 371 THR A C 1
ATOM 2754 O O . THR A 1 371 ? -45.322 2.486 40.166 1.00 90.06 371 THR A O 1
ATOM 2757 N N . LEU A 1 372 ? -43.312 3.496 39.991 1.00 90.94 372 LEU A N 1
ATOM 2758 C CA . LEU A 1 372 ? -43.070 3.168 38.587 1.00 90.94 372 LEU A CA 1
ATOM 2759 C C . LEU A 1 372 ? -41.883 2.211 38.464 1.00 90.94 372 LEU A C 1
ATOM 2761 O O . LEU A 1 372 ? -40.960 2.240 39.280 1.00 90.94 372 LEU A O 1
ATOM 2765 N N . ILE A 1 373 ? -41.887 1.379 37.427 1.00 93.31 373 ILE A N 1
ATOM 2766 C CA . ILE A 1 373 ? -40.725 0.563 37.064 1.00 93.31 373 ILE A CA 1
ATOM 2767 C C . ILE A 1 373 ? -39.799 1.425 36.217 1.00 93.31 373 ILE A C 1
ATOM 2769 O O . ILE A 1 373 ? -40.248 2.087 35.286 1.00 93.31 373 ILE A O 1
ATOM 2773 N N . ALA A 1 374 ? -38.509 1.397 36.518 1.00 93.38 374 ALA A N 1
ATOM 2774 C CA . ALA A 1 374 ? -37.490 2.101 35.760 1.00 93.38 374 ALA A CA 1
ATOM 2775 C C . ALA A 1 374 ? -36.485 1.107 35.172 1.00 93.38 374 ALA A C 1
ATOM 2777 O O . ALA A 1 374 ? -36.127 0.120 35.817 1.00 93.38 374 ALA A O 1
ATOM 2778 N N . ARG A 1 375 ? -36.038 1.374 33.944 1.00 94.38 375 ARG A N 1
ATOM 2779 C CA . ARG A 1 375 ? -35.069 0.561 33.207 1.00 94.38 375 ARG A CA 1
ATOM 2780 C C . ARG A 1 375 ? -34.056 1.437 32.495 1.00 94.38 375 ARG A C 1
ATOM 2782 O O . ARG A 1 375 ? -34.415 2.398 31.818 1.00 94.38 375 ARG A O 1
ATOM 2789 N N . ILE A 1 376 ? -32.799 1.032 32.574 1.00 94.06 376 ILE A N 1
ATOM 2790 C CA . ILE A 1 376 ? -31.704 1.573 31.774 1.00 94.06 376 ILE A CA 1
ATOM 2791 C C . ILE A 1 376 ? -31.083 0.426 30.984 1.00 94.06 376 ILE A C 1
ATOM 2793 O O . ILE A 1 376 ? -30.754 -0.615 31.549 1.00 94.06 376 ILE A O 1
ATOM 2797 N N . THR A 1 377 ? -30.915 0.608 29.680 1.00 91.88 377 THR A N 1
ATOM 2798 C CA . THR A 1 377 ? -30.217 -0.347 28.812 1.00 91.88 377 THR A CA 1
ATOM 2799 C C . THR A 1 377 ? -28.724 -0.042 28.788 1.00 91.88 377 THR A C 1
ATOM 2801 O O . THR A 1 377 ? -28.354 1.108 28.556 1.00 91.88 377 THR A O 1
ATOM 2804 N N . LEU A 1 378 ? -27.882 -1.054 29.012 1.00 89.00 378 LEU A N 1
ATOM 2805 C CA . LEU A 1 378 ? -26.428 -0.931 28.905 1.00 89.00 378 LEU A CA 1
ATOM 2806 C C . LEU A 1 378 ? -26.001 -1.261 27.468 1.00 89.00 378 LEU A C 1
ATOM 2808 O O . LEU A 1 378 ? -26.204 -2.386 27.008 1.00 89.00 378 LEU A O 1
ATOM 2812 N N . ASP A 1 379 ? -25.439 -0.275 26.775 1.00 77.25 379 ASP A N 1
ATOM 2813 C CA . ASP A 1 379 ? -24.948 -0.333 25.392 1.00 77.25 379 ASP A CA 1
ATOM 2814 C C . ASP A 1 379 ? -23.419 -0.219 25.288 1.00 77.25 379 ASP A C 1
ATOM 2816 O O . ASP A 1 379 ? -22.830 0.650 25.989 1.00 77.25 379 ASP A O 1
#

Sequence (379 aa):
MMRPARARFAAALAMGVAAGLATMTPSGPARAAEPFSEEAIHAEIVRLAGPLWRLESLTMETLTVPGRDSGQRAAARIAARMTLAVPTFVVDSREGAVTFLRPAAETGLEKTLTAIALAARSGAGWTVKIEPQNPEILDGVGKPAAELPGRTVLAGSEEARSLREQLDREAQQRLADETARRTRAEELLAQQAATAKAEVERAERGRAAVDARATQIADLRAKLLGPDRPARIAAYEAALGGNDAALRQLAIEAALQSRDPVLANLALKDWIARRRAVPVQIFATKEDPSSEAVVQNLGPMTLEIEGFNPADGAVAGRLGAPGYSIAKPSSIIGTLAQTELALNSYGCALTLRLTEHRTLDGLLRCQTLPTLIARITLD

Foldseek 3Di:
DDDDDDDDDDDDDDDDDDDDDDDDDDPDPPPPPDLDDVVVVLVVVCVLLDDQKDWDDKDKAWDDDDDDDPPFKTKIKMKTKIWGQAWAWDFPDDDPQETETETFDHGGDIDIWIWMWMWGADPVGIDIDIGTPCSCRSPRRHHHPVPDGGHYDYPPDPVVVVVVVVVVVVVVVVVVVVVVVVVVVVVVVVVVVVVVVVVVVVVVVVVVVVVVVVVLLVVLVCQCPDPDPVSNVVSLVVQLPDPDPVSNVVSLVSLLLDPDLVSLLLSVLSLLQPDQKFKKQKAADPVDPQRVVVNVVQDIKMWGWPDADSVFQKTWTWIAGPPDPVGDTFIWIWGRDRFWTWIDGDQWIDIFGRDSQQKTWDWIGGNPHPIIIIITHRD